Protein AF-A0A966U1E8-F1 (afdb_monomer_lite)

Radius of gyration: 42.36 Å; chains: 1; bounding box: 75×48×123 Å

Secondary structure (DSSP, 8-state):
-EE---SSSPPEEE----S---S-----SEE-TTSS-EEEEEEEEE-SSSEEEEESSTT-EEEEEETTEEEEEETTEEEEEEETTS-EEESSSTTT-SEEE---TT--EEEEEE---TT---EEEEEESSS--------STTPPEEE-GGGS-SEEE---TT--EEEEEE--STT---EEEEEESSS---------STTPPEESS---SSTTT-SPPPTT-EE---B-SSTT-SB-STT-EE-SSBS-EE-STT-EE-S-BS-EE-STT-EE-SEES-B-TT-TT-EEEEE--SSSTTSEEEEEEEEEEEESSSSEEE-BSSSSS--SSSSEEPPTTEEEEEEEEEEEEETTSS-EEEEEEEEEEE--SSGGG-EEEES-EEEEPPSEEESSSGGG-EEEEEEETTTTEEEEEEE--TT--EEEEEEEEEEEEE---

pLDDT: mean 90.6, std 13.06, range [44.44, 98.88]

Sequence (437 aa):
IQLANSGSGTPNTVILGSPPVLEGTYAGLLNNTDGNGVVQMRAPAGTLTVPGLAIGQSNSGLWAPSATALAMSANGGEVLRITQGGVVTLGGASGSHGLEVNTPTSSVNRLLATSAVASGTPALATSGSDTNIGMQLQTKGAGNLVFAPGGSTQMQVPYVGSAVNYLQVQGAATSGVVGWLALGADANIAAVIGQPKGTGALLAQIPDASAVGGNARGANAVDLQTSRTVATQVASGNQSAVHGGNANTASGIGATVAGGNTNTANGNYSWVPGGQNATARAAYGKGVFAAGRFAADGDAQQGFSVLRRQTTDATISRVTADGLVQSNNNTLNLPAFGAFFGRLRVVSKLTGGTDAAVWDVAVAAVRGATGASLVIFLGAGASLPPTASNGTSAPNWRLTIATDTLNGGIAISITGAALSTINTVATFDSTETVTAS

Structure (mmCIF, N/CA/C/O backbone):
data_AF-A0A966U1E8-F1
#
_entry.id   AF-A0A966U1E8-F1
#
loop_
_atom_site.group_PDB
_atom_site.id
_atom_site.type_symbol
_atom_site.label_atom_id
_atom_site.label_alt_id
_atom_site.label_comp_id
_atom_site.label_asym_id
_atom_site.label_entity_id
_atom_site.label_seq_id
_atom_site.pdbx_PDB_ins_code
_atom_site.Cartn_x
_atom_site.Cartn_y
_atom_site.Cartn_z
_atom_site.occupancy
_atom_site.B_iso_or_equiv
_atom_site.auth_seq_id
_atom_site.auth_comp_id
_atom_site.auth_asym_id
_atom_site.auth_atom_id
_atom_site.pdbx_PDB_model_num
ATOM 1 N N . ILE A 1 1 ? -30.274 -8.808 82.048 1.00 58.12 1 ILE A N 1
ATOM 2 C CA . ILE A 1 1 ? -30.119 -10.284 81.995 1.00 58.12 1 ILE A CA 1
ATOM 3 C C . ILE A 1 1 ? -28.669 -10.597 81.644 1.00 58.12 1 ILE A C 1
ATOM 5 O O . ILE A 1 1 ? -28.181 -10.043 80.668 1.00 58.12 1 ILE A O 1
ATOM 9 N N . GLN A 1 2 ? -27.969 -11.412 82.437 1.00 55.09 2 GLN A N 1
ATOM 10 C CA . GLN A 1 2 ? -26.641 -11.926 82.076 1.00 55.09 2 GLN A CA 1
ATOM 11 C C . GLN A 1 2 ? -26.820 -13.230 81.291 1.00 55.09 2 GLN A C 1
ATOM 13 O O . GLN A 1 2 ? -27.491 -14.139 81.775 1.00 55.09 2 GLN A O 1
ATOM 18 N N . LEU A 1 3 ? -26.272 -13.311 80.078 1.00 57.19 3 LEU A N 1
ATOM 19 C CA . LEU A 1 3 ? -26.301 -14.528 79.260 1.00 57.19 3 LEU A CA 1
ATOM 20 C C . LEU A 1 3 ? -24.959 -15.248 79.444 1.00 57.19 3 LEU A C 1
ATOM 22 O O . LEU A 1 3 ? -23.939 -14.797 78.925 1.00 57.19 3 LEU A O 1
ATOM 26 N N . ALA A 1 4 ? -24.929 -16.325 80.228 1.00 53.25 4 ALA A N 1
ATOM 27 C CA . ALA A 1 4 ? -23.696 -17.053 80.520 1.00 53.25 4 ALA A CA 1
ATOM 28 C C . ALA A 1 4 ? -23.439 -18.188 79.512 1.00 53.25 4 ALA A C 1
ATOM 30 O O . ALA A 1 4 ? -24.270 -19.085 79.394 1.00 53.25 4 ALA A O 1
ATOM 31 N N . ASN A 1 5 ? -22.272 -18.170 78.848 1.00 52.41 5 ASN A N 1
ATOM 32 C CA . ASN A 1 5 ? -21.340 -19.308 78.745 1.00 52.41 5 ASN A CA 1
ATOM 33 C C . ASN A 1 5 ? -20.012 -18.886 78.072 1.00 52.41 5 ASN A C 1
ATOM 35 O O . ASN A 1 5 ? -19.942 -18.787 76.850 1.00 52.41 5 ASN A O 1
ATOM 39 N N . SER A 1 6 ? -18.950 -18.713 78.861 1.00 44.44 6 SER A N 1
ATOM 40 C CA . SER A 1 6 ? -17.588 -19.110 78.470 1.00 44.44 6 SER A CA 1
ATOM 41 C C . SER A 1 6 ? -16.725 -19.221 79.729 1.00 44.44 6 SER A C 1
ATOM 43 O O . SER A 1 6 ? -16.712 -18.303 80.544 1.00 44.44 6 SER A O 1
ATOM 45 N N . GLY A 1 7 ? -16.021 -20.343 79.895 1.00 55.06 7 GLY A N 1
ATOM 46 C CA . GLY A 1 7 ? -15.302 -20.765 81.110 1.00 55.06 7 GLY A CA 1
ATOM 47 C C . GLY A 1 7 ? -14.145 -19.889 81.622 1.00 55.06 7 GLY A C 1
ATOM 48 O O . GLY A 1 7 ? -13.425 -20.337 82.507 1.00 55.06 7 GLY A O 1
ATOM 49 N N . SER A 1 8 ? -13.969 -18.667 81.116 1.00 56.09 8 SER A N 1
ATOM 50 C CA . SER A 1 8 ? -13.210 -17.573 81.742 1.00 56.09 8 SER A CA 1
ATOM 51 C C . SER A 1 8 ? -13.466 -16.258 80.978 1.00 56.09 8 SER A C 1
ATOM 53 O O . SER A 1 8 ? -13.122 -16.138 79.807 1.00 56.09 8 SER A O 1
ATOM 55 N N . GLY A 1 9 ? -14.109 -15.274 81.623 1.00 57.44 9 GLY A N 1
ATOM 56 C CA . GLY A 1 9 ? -14.410 -13.946 81.054 1.00 57.44 9 GLY A CA 1
ATOM 57 C C . GLY A 1 9 ? -15.686 -13.304 81.627 1.00 57.44 9 GLY A C 1
ATOM 58 O O . GLY A 1 9 ? -16.573 -14.007 82.111 1.00 57.44 9 GLY A O 1
ATOM 59 N N . THR A 1 10 ? -15.777 -11.969 81.613 1.00 54.66 10 THR A N 1
ATOM 60 C CA . THR A 1 10 ? -16.929 -11.197 82.127 1.00 54.66 10 THR A CA 1
ATOM 61 C C . THR A 1 10 ? -18.199 -11.466 81.290 1.00 54.66 10 THR A C 1
ATOM 63 O O . THR A 1 10 ? -18.113 -11.408 80.064 1.00 54.66 10 THR A O 1
ATOM 66 N N . PRO A 1 11 ? -19.383 -11.741 81.885 1.00 56.56 11 PRO A N 1
ATOM 67 C CA . PRO A 1 11 ? -20.573 -12.155 81.128 1.00 56.56 11 PRO A CA 1
ATOM 68 C C . PRO A 1 11 ? -21.177 -11.054 80.243 1.00 56.56 11 PRO A C 1
ATOM 70 O O . PRO A 1 11 ? -21.268 -9.896 80.652 1.00 56.56 11 PRO A O 1
ATOM 73 N N . ASN A 1 12 ? -21.720 -11.441 79.083 1.00 54.88 12 ASN A N 1
ATOM 74 C CA . ASN A 1 12 ? -22.525 -10.555 78.235 1.00 54.88 12 ASN A CA 1
ATOM 75 C C . ASN A 1 12 ? -23.810 -10.113 78.960 1.00 54.88 12 ASN A C 1
ATOM 77 O O . ASN A 1 12 ? -24.502 -10.928 79.582 1.00 54.88 12 ASN A O 1
ATOM 81 N N . THR A 1 13 ? -24.161 -8.828 78.846 1.00 55.34 13 THR A N 1
ATOM 82 C CA . THR A 1 13 ? -25.353 -8.238 79.477 1.00 55.34 13 THR A CA 1
ATOM 83 C C . THR A 1 13 ? -26.374 -7.772 78.440 1.00 55.34 13 THR A C 1
ATOM 85 O O . THR A 1 13 ? -26.032 -7.090 77.479 1.00 55.34 13 THR A O 1
ATOM 88 N N . VAL A 1 14 ? -27.641 -8.141 78.654 1.00 56.88 14 VAL A N 1
ATOM 89 C CA . VAL A 1 14 ? -28.809 -7.630 77.919 1.00 56.88 14 VAL A CA 1
ATOM 90 C C . VAL A 1 14 ? -29.597 -6.693 78.825 1.00 56.88 14 VAL A C 1
ATOM 92 O O . VAL A 1 14 ? -30.044 -7.106 79.905 1.00 56.88 14 VAL A O 1
ATOM 95 N N . ILE A 1 15 ? -29.788 -5.449 78.391 1.00 58.88 15 ILE A N 1
ATOM 96 C CA . ILE A 1 15 ? -30.580 -4.442 79.108 1.00 58.88 15 ILE A CA 1
ATOM 97 C C . ILE A 1 15 ? -32.004 -4.468 78.547 1.00 58.88 15 ILE A C 1
ATOM 99 O O . ILE A 1 15 ? -32.229 -4.116 77.394 1.00 58.88 15 ILE A O 1
ATOM 103 N N . LEU A 1 16 ? -32.970 -4.902 79.358 1.00 56.91 16 LEU A N 1
ATOM 104 C CA . LEU A 1 16 ? -34.390 -4.869 79.010 1.00 56.91 16 LEU A CA 1
ATOM 105 C C . LEU A 1 16 ? -35.060 -3.743 79.808 1.00 56.91 16 LEU A C 1
ATOM 107 O O . LEU A 1 16 ? -35.200 -3.863 81.022 1.00 56.91 16 LEU A O 1
ATOM 111 N N . GLY A 1 17 ? -35.468 -2.670 79.119 1.00 54.84 17 GLY A N 1
ATOM 112 C CA . GLY A 1 17 ? -36.444 -1.697 79.631 1.00 54.84 17 GLY A CA 1
ATOM 113 C C . GLY A 1 17 ? -35.922 -0.398 80.266 1.00 54.84 17 GLY A C 1
ATOM 114 O O . GLY A 1 17 ? -36.306 -0.092 81.389 1.00 54.84 17 GLY A O 1
ATOM 115 N N . SER A 1 18 ? -35.147 0.426 79.554 1.00 44.75 18 SER A N 1
ATOM 116 C CA . SER A 1 18 ? -34.992 1.857 79.897 1.00 44.75 18 SER A CA 1
ATOM 117 C C . SER A 1 18 ? -35.813 2.746 78.944 1.00 44.75 18 SER A C 1
ATOM 119 O O . SER A 1 18 ? -36.058 2.333 77.806 1.00 44.75 18 SER A O 1
ATOM 121 N N . PRO A 1 19 ? -36.287 3.936 79.385 1.00 46.69 19 PRO A N 1
ATOM 122 C CA . PRO A 1 19 ? -37.070 4.843 78.540 1.00 46.69 19 PRO A CA 1
ATOM 123 C C . PRO A 1 19 ? -36.290 5.218 77.268 1.00 46.69 19 PRO A C 1
ATOM 125 O O . PRO A 1 19 ? -35.057 5.170 77.295 1.00 46.69 19 PRO A O 1
ATOM 128 N N . PRO A 1 20 ? -36.984 5.554 76.159 1.00 48.81 20 PRO A N 1
ATOM 129 C CA . PRO A 1 20 ? -36.375 5.780 74.848 1.00 48.81 20 PRO A CA 1
ATOM 130 C C . PRO A 1 20 ? -35.127 6.657 74.968 1.00 48.81 20 PRO A C 1
ATOM 132 O O . PRO A 1 20 ? -35.181 7.770 75.488 1.00 48.81 20 PRO A O 1
ATOM 135 N N . VAL A 1 21 ? -33.994 6.096 74.543 1.00 52.62 21 VAL A N 1
ATOM 136 C CA . VAL A 1 21 ? -32.655 6.679 74.676 1.00 52.62 21 VAL A CA 1
ATOM 137 C C . VAL A 1 21 ? -32.570 7.877 73.739 1.00 52.62 21 VAL A C 1
ATOM 139 O O . VAL A 1 21 ? -32.252 7.720 72.561 1.00 52.62 21 VAL A O 1
ATOM 142 N N . LEU A 1 22 ? -32.943 9.048 74.258 1.00 48.84 22 LEU A N 1
ATOM 143 C CA . LEU A 1 22 ? -33.105 10.243 73.444 1.00 48.84 22 LEU A CA 1
ATOM 144 C C . LEU A 1 22 ? -31.760 10.875 73.088 1.00 48.84 22 LEU A C 1
ATOM 146 O O . LEU A 1 22 ? -31.530 11.072 71.909 1.00 48.84 22 LEU A O 1
ATOM 150 N N . GLU A 1 23 ? -30.817 11.116 74.003 1.00 45.47 23 GLU A N 1
ATOM 151 C CA . GLU A 1 23 ? -29.552 11.780 73.629 1.00 45.47 23 GLU A CA 1
ATOM 152 C C . GLU A 1 23 ? -28.402 11.379 74.571 1.00 45.47 23 GLU A C 1
ATOM 154 O O . GLU A 1 23 ? -28.331 11.827 75.711 1.00 45.47 23 GLU A O 1
ATOM 159 N N . GLY A 1 24 ? -27.493 10.499 74.128 1.00 50.72 24 GLY A N 1
ATOM 160 C CA . GLY A 1 24 ? -26.289 10.144 74.895 1.00 50.72 24 GLY A CA 1
ATOM 161 C C . GLY A 1 24 ? -25.473 8.972 74.332 1.00 50.72 24 GLY A C 1
ATOM 162 O O . GLY A 1 24 ? -26.008 8.045 73.723 1.00 50.72 24 GLY A O 1
ATOM 163 N N . THR A 1 25 ? -24.152 9.005 74.528 1.00 47.34 25 THR A N 1
ATOM 164 C CA . THR A 1 25 ? -23.193 7.980 74.073 1.00 47.34 25 THR A CA 1
ATOM 165 C C . THR A 1 25 ? -23.040 6.874 75.121 1.00 47.34 25 THR A C 1
ATOM 167 O O . THR A 1 25 ? -22.046 6.869 75.832 1.00 47.34 25 THR A O 1
ATOM 170 N N . TYR A 1 26 ? -23.996 5.941 75.250 1.00 51.78 26 TYR A N 1
ATOM 171 C CA . TYR A 1 26 ? -23.867 4.814 76.198 1.00 51.78 26 TYR A CA 1
ATOM 172 C C . TYR A 1 26 ? -24.486 3.492 75.716 1.00 51.78 26 TYR A C 1
ATOM 174 O O . TYR A 1 26 ? -25.301 3.465 74.796 1.00 51.78 26 TYR A O 1
ATOM 182 N N . ALA A 1 27 ? -23.992 2.403 76.322 1.00 48.03 27 ALA A N 1
ATOM 183 C CA . ALA A 1 27 ? -24.150 0.983 75.994 1.00 48.03 27 ALA A CA 1
ATOM 184 C C . ALA A 1 27 ? -25.510 0.604 75.386 1.00 48.03 27 ALA A C 1
ATOM 186 O O . ALA A 1 27 ? -26.565 0.857 75.960 1.00 48.03 27 ALA A O 1
ATOM 187 N N . GLY A 1 28 ? -25.460 -0.015 74.208 1.00 53.88 28 GLY A N 1
ATOM 188 C CA . GLY A 1 28 ? -26.632 -0.557 73.531 1.00 53.88 28 GLY A CA 1
ATOM 189 C C . GLY A 1 28 ? -27.285 -1.725 74.269 1.00 53.88 28 GLY A C 1
ATOM 190 O O . GLY A 1 28 ? -26.846 -2.133 75.341 1.00 53.88 28 GLY A O 1
ATOM 191 N N . LEU A 1 29 ? -28.328 -2.294 73.661 1.00 57.88 29 LEU A N 1
ATOM 192 C CA . LEU A 1 29 ? -29.087 -3.432 74.202 1.00 57.88 29 LEU A CA 1
ATOM 193 C C . LEU A 1 29 ? -28.201 -4.664 74.471 1.00 57.88 29 LEU A C 1
ATOM 195 O O . LEU A 1 29 ? -28.553 -5.488 75.312 1.00 57.88 29 LEU A O 1
ATOM 199 N N . LEU A 1 30 ? -27.054 -4.752 73.788 1.00 55.19 30 LEU A N 1
ATOM 200 C CA . LEU A 1 30 ? -25.942 -5.671 74.028 1.00 55.19 30 LEU A CA 1
ATOM 201 C C . LEU A 1 30 ? -24.621 -4.888 73.992 1.00 55.19 30 LEU A C 1
ATOM 203 O O . LEU A 1 30 ? -24.403 -4.081 73.083 1.00 55.19 30 LEU A O 1
ATOM 207 N N . ASN A 1 31 ? -23.753 -5.142 74.973 1.00 53.56 31 ASN A N 1
ATOM 208 C CA . ASN A 1 31 ? -22.429 -4.536 75.107 1.00 53.56 31 ASN A CA 1
ATOM 209 C C . ASN A 1 31 ? -21.393 -5.622 75.445 1.00 53.56 31 ASN A C 1
ATOM 211 O O . ASN A 1 31 ? -21.557 -6.324 76.446 1.00 53.56 31 ASN A O 1
ATOM 215 N N . ASN A 1 32 ? -20.350 -5.759 74.621 1.00 51.56 32 ASN A N 1
ATOM 216 C CA . ASN A 1 32 ? -19.210 -6.646 74.878 1.00 51.56 32 ASN A CA 1
ATOM 217 C C . ASN A 1 32 ? -18.031 -5.856 75.485 1.00 51.56 32 ASN A C 1
ATOM 219 O O . ASN A 1 32 ? -17.785 -4.712 75.105 1.00 51.56 32 ASN A O 1
ATOM 223 N N . THR A 1 33 ? -17.290 -6.483 76.400 1.00 49.56 33 THR A N 1
ATOM 224 C CA . THR A 1 33 ? -16.207 -5.889 77.208 1.00 49.56 33 THR A CA 1
ATOM 225 C C . THR A 1 33 ? -15.044 -5.338 76.364 1.00 49.56 33 THR A C 1
ATOM 227 O O . THR A 1 33 ? -14.389 -4.390 76.787 1.00 49.56 33 THR A O 1
ATOM 230 N N . ASP A 1 34 ? -14.848 -5.840 75.139 1.00 52.19 34 ASP A N 1
ATOM 231 C CA . ASP A 1 34 ? -13.743 -5.441 74.249 1.00 52.19 34 ASP A CA 1
ATOM 232 C C . ASP A 1 34 ? -14.077 -4.260 73.309 1.00 52.19 34 ASP A C 1
ATOM 234 O O . ASP A 1 34 ? -13.351 -3.990 72.355 1.00 52.19 34 ASP A O 1
ATOM 238 N N . GLY A 1 35 ? -15.202 -3.563 73.520 1.00 52.34 35 GLY A N 1
ATOM 239 C CA . GLY A 1 35 ? -15.543 -2.310 72.824 1.00 52.34 35 GLY A CA 1
ATOM 240 C C . GLY A 1 35 ? -15.959 -2.426 71.348 1.00 52.34 35 GLY A C 1
ATOM 241 O O . GLY A 1 35 ? -16.490 -1.467 70.799 1.00 52.34 35 GLY A O 1
ATOM 242 N N . ASN A 1 36 ? -15.803 -3.593 70.716 1.00 51.75 36 ASN A N 1
ATOM 243 C CA . ASN A 1 36 ? -16.084 -3.807 69.285 1.00 51.75 36 ASN A CA 1
ATOM 244 C C . ASN A 1 36 ? -17.511 -4.305 68.966 1.00 51.75 36 ASN A C 1
ATOM 246 O O . ASN A 1 36 ? -17.804 -4.648 67.821 1.00 51.75 36 ASN A O 1
ATOM 250 N N . GLY A 1 37 ? -18.402 -4.401 69.958 1.00 54.06 37 GLY A N 1
ATOM 251 C CA . GLY A 1 37 ? -19.670 -5.133 69.832 1.00 54.06 37 GLY A CA 1
ATOM 252 C C . GLY A 1 37 ? -20.848 -4.456 70.519 1.00 54.06 37 GLY A C 1
ATOM 253 O O . GLY A 1 37 ? -21.479 -5.063 71.381 1.00 54.06 37 GLY A O 1
ATOM 254 N N . VAL A 1 38 ? -21.132 -3.202 70.168 1.00 57.28 38 VAL A N 1
ATOM 255 C CA . VAL A 1 38 ? -22.323 -2.493 70.651 1.00 57.28 38 VAL A CA 1
ATOM 256 C C . VAL A 1 38 ? -23.423 -2.537 69.587 1.00 57.28 38 VAL A C 1
ATOM 258 O O . VAL A 1 38 ? -23.170 -2.160 68.446 1.00 57.28 38 VAL A O 1
ATOM 261 N N . VAL A 1 39 ? -24.639 -2.962 69.957 1.00 66.19 39 VAL A N 1
ATOM 262 C CA . VAL A 1 39 ? -25.865 -2.795 69.143 1.00 66.19 39 VAL A CA 1
ATOM 263 C C . VAL A 1 39 ? -26.799 -1.823 69.861 1.00 66.19 39 VAL A C 1
ATOM 265 O O . VAL A 1 39 ? -27.410 -2.166 70.875 1.00 66.19 39 VAL A O 1
ATOM 268 N N . GLN A 1 40 ? -26.894 -0.593 69.360 1.00 66.94 40 GLN A N 1
ATOM 269 C CA . GLN A 1 40 ? -27.714 0.480 69.933 1.00 66.94 40 GLN A CA 1
ATOM 270 C C . GLN A 1 40 ? -28.937 0.739 69.066 1.00 66.94 40 GLN A C 1
ATOM 272 O O . GLN A 1 40 ? -28.785 1.046 67.891 1.00 66.94 40 GLN A O 1
ATOM 277 N N . MET A 1 41 ? -30.128 0.702 69.663 1.00 69.12 41 MET A N 1
ATOM 278 C CA . MET A 1 41 ? -31.344 1.251 69.063 1.00 69.12 41 MET A CA 1
ATOM 279 C C . MET A 1 41 ? -31.606 2.621 69.693 1.00 69.12 41 MET A C 1
ATOM 281 O O . MET A 1 41 ? -31.783 2.722 70.907 1.00 69.12 41 MET A O 1
ATOM 285 N N . ARG A 1 42 ? -31.580 3.671 68.878 1.00 64.69 42 ARG A N 1
ATOM 286 C CA . ARG A 1 42 ? -31.774 5.074 69.253 1.00 64.69 42 ARG A CA 1
ATOM 287 C C . ARG A 1 42 ? -33.081 5.573 68.632 1.00 64.69 42 ARG A C 1
ATOM 289 O O . ARG A 1 42 ? -33.436 5.175 67.524 1.00 64.69 42 ARG A O 1
ATOM 296 N N . ALA A 1 43 ? -33.793 6.430 69.355 1.00 60.00 43 ALA A N 1
ATOM 297 C CA . ALA A 1 43 ? -34.946 7.172 68.849 1.00 60.00 43 ALA A CA 1
ATOM 298 C C . ALA A 1 43 ? -34.616 8.667 68.980 1.00 60.00 43 ALA A C 1
ATOM 300 O O . ALA A 1 43 ? -34.173 9.046 70.064 1.00 60.00 43 ALA A O 1
ATOM 301 N N . PRO A 1 44 ? -34.802 9.520 67.946 1.00 68.38 44 PRO A N 1
ATOM 302 C CA . PRO A 1 44 ? -35.534 9.320 66.679 1.00 68.38 44 PRO A CA 1
ATOM 303 C C . PRO A 1 44 ? -34.757 8.502 65.626 1.00 68.38 44 PRO A C 1
ATOM 305 O O . PRO A 1 44 ? -33.729 7.925 65.952 1.00 68.38 44 PRO A O 1
ATOM 308 N N . ALA A 1 45 ? -35.226 8.457 64.367 1.00 67.25 45 ALA A N 1
ATOM 309 C CA . ALA A 1 45 ? -34.742 7.597 63.266 1.00 67.25 45 ALA A CA 1
ATOM 310 C C . ALA A 1 45 ? -33.248 7.727 62.851 1.00 67.25 45 ALA A C 1
ATOM 312 O O . ALA A 1 45 ? -32.827 7.152 61.844 1.00 67.25 45 ALA A O 1
ATOM 313 N N . GLY A 1 46 ? -32.438 8.431 63.643 1.00 80.31 46 GLY A N 1
ATOM 314 C CA . GLY A 1 46 ? -30.999 8.586 63.488 1.00 80.31 46 GLY A CA 1
ATOM 315 C C . GLY A 1 46 ? -30.589 9.705 62.544 1.00 80.31 46 GLY A C 1
ATOM 316 O O . GLY A 1 46 ? -31.386 10.235 61.774 1.00 80.31 46 GLY A O 1
ATOM 317 N N . THR A 1 47 ? -29.306 10.034 62.591 1.00 85.25 47 THR A N 1
ATOM 318 C CA . THR A 1 47 ? -28.621 10.930 61.656 1.00 85.25 47 THR A CA 1
ATOM 319 C C . THR A 1 47 ? -27.398 10.221 61.074 1.00 85.25 47 THR A C 1
ATOM 321 O O . THR A 1 47 ? -27.003 9.152 61.537 1.00 85.25 47 THR A O 1
ATOM 324 N N . LEU A 1 48 ? -26.761 10.827 60.073 1.00 86.69 48 LEU A N 1
ATOM 325 C CA . LEU A 1 48 ? -25.558 10.290 59.435 1.00 86.69 48 LEU A CA 1
ATOM 326 C C . LEU A 1 48 ? -24.441 9.926 60.436 1.00 86.69 48 LEU A C 1
ATOM 328 O O . LEU A 1 48 ? -23.827 8.862 60.337 1.00 86.69 48 LEU A O 1
ATOM 332 N N . THR A 1 49 ? -24.185 10.808 61.404 1.00 85.81 49 THR A N 1
ATOM 333 C CA . THR A 1 49 ? -23.130 10.643 62.415 1.00 85.81 49 THR A CA 1
ATOM 334 C C . THR A 1 49 ? -23.597 9.874 63.646 1.00 85.81 49 THR A C 1
ATOM 336 O O . THR A 1 49 ? -22.762 9.420 64.426 1.00 85.81 49 THR A O 1
ATOM 339 N N . VAL A 1 50 ? -24.912 9.713 63.816 1.00 84.19 50 VAL A N 1
ATOM 340 C CA . VAL A 1 50 ? -25.535 9.020 64.946 1.00 84.19 50 VAL A CA 1
ATOM 341 C C . VAL A 1 50 ? -26.711 8.173 64.438 1.00 84.19 50 VAL A C 1
ATOM 343 O O . VAL A 1 50 ? -27.870 8.580 64.570 1.00 84.19 50 VAL A O 1
ATOM 346 N N . PRO A 1 51 ? -26.449 7.014 63.811 1.00 86.19 51 PRO A N 1
ATOM 347 C CA . PRO A 1 51 ? -27.499 6.196 63.229 1.00 86.19 51 PRO A CA 1
ATOM 348 C C . PRO A 1 51 ? -28.490 5.674 64.274 1.00 86.19 51 PRO A C 1
ATOM 350 O O . PRO A 1 51 ? -28.142 5.424 65.430 1.00 86.19 51 PRO A O 1
ATOM 353 N N . GLY A 1 52 ? -29.742 5.504 63.846 1.00 83.00 52 GLY A N 1
ATOM 354 C CA . GLY A 1 52 ? -30.844 5.032 64.688 1.00 83.00 52 GLY A CA 1
ATOM 355 C C . GLY A 1 52 ? -30.635 3.586 65.131 1.00 83.00 52 GLY A C 1
ATOM 356 O O . GLY A 1 52 ? -31.015 3.207 66.232 1.00 83.00 52 GLY A O 1
ATOM 357 N N . LEU A 1 53 ? -29.957 2.789 64.309 1.00 86.88 53 LEU A N 1
ATOM 358 C CA . LEU A 1 53 ? -29.380 1.516 64.714 1.00 86.88 53 LEU A CA 1
ATOM 359 C C . LEU A 1 53 ? -27.870 1.587 64.516 1.00 86.88 53 LEU A C 1
ATOM 361 O O . LEU A 1 53 ? -27.423 1.465 63.381 1.00 86.88 53 LEU A O 1
ATOM 365 N N . ALA A 1 54 ? -27.098 1.765 65.587 1.00 83.19 54 ALA A N 1
ATOM 366 C CA . ALA A 1 54 ? -25.636 1.765 65.528 1.00 83.19 54 ALA A CA 1
ATOM 367 C C . ALA A 1 54 ? -25.076 0.374 65.863 1.00 83.19 54 ALA A C 1
ATOM 369 O O . ALA A 1 54 ? -25.547 -0.272 66.804 1.00 83.19 54 ALA A O 1
ATOM 370 N N . ILE A 1 55 ? -24.084 -0.085 65.095 1.00 80.75 55 ILE A N 1
ATOM 371 C CA . ILE A 1 55 ? -23.470 -1.413 65.225 1.00 80.75 55 ILE A CA 1
ATOM 372 C C . ILE A 1 55 ? -21.944 -1.274 65.213 1.00 80.75 55 ILE A C 1
ATOM 374 O O . ILE A 1 55 ? -21.369 -0.645 64.324 1.00 80.75 55 ILE A O 1
ATOM 378 N N . GLY A 1 56 ? -21.284 -1.879 66.202 1.00 78.69 56 GLY A N 1
ATOM 379 C CA . GLY A 1 56 ? -19.826 -1.860 66.365 1.00 78.69 56 GLY A CA 1
ATOM 380 C C . GLY A 1 56 ? -19.321 -0.560 66.992 1.00 78.69 56 GLY A C 1
ATOM 381 O O . GLY A 1 56 ? -18.724 -0.600 68.061 1.00 78.69 56 GLY A O 1
ATOM 382 N N . GLN A 1 57 ? -19.631 0.588 66.383 1.00 75.88 57 GLN A N 1
ATOM 383 C CA . GLN A 1 57 ? -19.293 1.929 66.879 1.00 75.88 57 GLN A CA 1
ATOM 384 C C . GLN A 1 57 ? -20.457 2.914 66.696 1.00 75.88 57 GLN A C 1
ATOM 386 O O . GLN A 1 57 ? -21.379 2.677 65.917 1.00 75.88 57 GLN A O 1
ATOM 391 N N . SER A 1 58 ? -20.423 4.040 67.411 1.00 78.69 58 SER A N 1
ATOM 392 C CA . SER A 1 58 ? -21.566 4.960 67.547 1.00 78.69 58 SER A CA 1
ATOM 393 C C . SER A 1 58 ? -22.000 5.670 66.262 1.00 78.69 58 SER A C 1
ATOM 395 O O . SER A 1 58 ? -23.106 6.199 66.225 1.00 78.69 58 SER A O 1
ATOM 397 N N . ASN A 1 59 ? -21.155 5.688 65.233 1.00 84.44 59 ASN A N 1
ATOM 398 C CA . ASN A 1 59 ? -21.343 6.423 63.981 1.00 84.44 59 ASN A CA 1
ATOM 399 C C . ASN A 1 59 ? -21.457 5.504 62.749 1.00 84.44 59 ASN A C 1
ATOM 401 O O . ASN A 1 59 ? -21.301 5.962 61.618 1.00 84.44 59 ASN A O 1
ATOM 405 N N . SER A 1 60 ? -21.664 4.202 62.954 1.00 88.56 60 SER A N 1
ATOM 406 C CA . SER A 1 60 ? -21.809 3.217 61.877 1.00 88.56 60 SER A CA 1
ATOM 407 C C . SER A 1 60 ? -23.106 2.446 62.060 1.00 88.56 60 SER A C 1
ATOM 409 O O . SER A 1 60 ? -23.336 1.892 63.134 1.00 88.56 60 SER A O 1
ATOM 411 N N . GLY A 1 61 ? -23.971 2.421 61.046 1.00 89.62 61 GLY A N 1
ATOM 412 C CA . GLY A 1 61 ? -25.271 1.771 61.167 1.00 89.62 61 GLY A CA 1
ATOM 413 C C . GLY A 1 61 ? -26.368 2.295 60.242 1.00 89.62 61 GLY A C 1
ATOM 414 O O . GLY A 1 61 ? -26.089 2.947 59.241 1.00 89.62 61 GLY A O 1
ATOM 415 N N . LEU A 1 62 ? -27.626 1.978 60.560 1.00 91.50 62 LEU A N 1
ATOM 416 C CA . LEU A 1 62 ? -28.803 2.341 59.762 1.00 91.50 62 LEU A CA 1
ATOM 417 C C . LEU A 1 62 ? -29.498 3.589 60.307 1.00 91.50 62 LEU A C 1
ATOM 419 O O . LEU A 1 62 ? -29.678 3.738 61.518 1.00 91.50 62 LEU A O 1
ATOM 423 N N . TRP A 1 63 ? -29.944 4.459 59.407 1.00 91.06 63 TRP A N 1
ATOM 424 C CA . TRP A 1 63 ? -30.700 5.664 59.746 1.00 91.06 63 TRP A CA 1
ATOM 425 C C . TRP A 1 63 ? -31.657 6.069 58.620 1.00 91.06 63 TRP A C 1
ATOM 427 O O . TRP A 1 63 ? -31.500 5.632 57.479 1.00 91.06 63 TRP A O 1
ATOM 437 N N . ALA A 1 64 ? -32.657 6.894 58.932 1.00 90.81 64 ALA A N 1
ATOM 438 C CA . ALA A 1 64 ? -33.643 7.371 57.964 1.00 90.81 64 ALA A CA 1
ATOM 439 C C . ALA A 1 64 ? -33.437 8.869 57.665 1.00 90.81 64 ALA A C 1
ATOM 441 O O . ALA A 1 64 ? -33.900 9.712 58.436 1.00 90.81 64 ALA A O 1
ATOM 442 N N . PRO A 1 65 ? -32.765 9.236 56.555 1.00 88.75 65 PRO A N 1
ATOM 443 C CA . PRO A 1 65 ? -32.574 10.639 56.174 1.00 88.75 65 PRO A CA 1
ATOM 444 C C . PRO A 1 65 ? -33.871 11.407 55.925 1.00 88.75 65 PRO A C 1
ATOM 446 O O . PRO A 1 65 ? -33.890 12.633 56.000 1.00 88.75 65 PRO A O 1
ATOM 449 N N . SER A 1 66 ? -34.947 10.696 55.601 1.00 88.38 66 SER A N 1
ATOM 450 C CA . SER A 1 66 ? -36.295 11.230 55.455 1.00 88.38 66 SER A CA 1
ATOM 451 C C . SER A 1 66 ? -37.309 10.119 55.727 1.00 88.38 66 SER A C 1
ATOM 453 O O . SER A 1 66 ? -36.948 8.949 55.844 1.00 88.38 66 SER A O 1
ATOM 455 N N . ALA A 1 67 ? -38.599 10.458 55.753 1.00 86.75 67 ALA A N 1
ATOM 456 C CA . ALA A 1 67 ? -39.673 9.470 55.887 1.00 86.75 67 ALA A CA 1
ATOM 457 C C . ALA A 1 67 ? -39.734 8.448 54.728 1.00 86.75 67 ALA A C 1
ATOM 459 O O . ALA A 1 67 ? -40.411 7.431 54.843 1.00 86.75 67 ALA A O 1
ATOM 460 N N . THR A 1 68 ? -39.051 8.710 53.611 1.00 89.81 68 THR A N 1
ATOM 461 C CA . THR A 1 68 ? -39.120 7.914 52.375 1.00 89.81 68 THR A CA 1
ATOM 462 C C . THR A 1 68 ? -37.770 7.325 51.960 1.00 89.81 68 THR A C 1
ATOM 464 O O . THR A 1 68 ? -37.621 6.859 50.827 1.00 89.81 68 THR A O 1
ATOM 467 N N . ALA A 1 69 ? -36.775 7.340 52.852 1.00 90.56 69 ALA A N 1
ATOM 468 C CA . ALA A 1 69 ? -35.436 6.843 52.563 1.00 90.56 69 ALA A CA 1
ATOM 469 C C . ALA A 1 69 ? -34.806 6.124 53.761 1.00 90.56 69 ALA A C 1
ATOM 471 O O . ALA A 1 69 ? -34.960 6.537 54.908 1.00 90.56 69 ALA A O 1
ATOM 472 N N . LEU A 1 70 ? -34.036 5.081 53.463 1.00 92.25 70 LEU A N 1
ATOM 473 C CA . LEU A 1 70 ? -33.198 4.347 54.406 1.00 92.25 70 LEU A CA 1
ATOM 474 C C . LEU A 1 70 ? -31.743 4.453 53.947 1.00 92.25 70 LEU A C 1
ATOM 476 O O . LEU A 1 70 ? -31.457 4.288 52.761 1.00 92.25 70 LEU A O 1
ATOM 480 N N . ALA A 1 71 ? -30.823 4.718 54.867 1.00 92.94 71 ALA A N 1
ATOM 481 C CA . ALA A 1 71 ? -29.406 4.852 54.565 1.00 92.94 71 ALA A CA 1
ATOM 482 C C . ALA A 1 71 ? -28.526 4.099 55.563 1.00 92.94 71 ALA A C 1
ATOM 484 O O . ALA A 1 71 ? -28.920 3.829 56.699 1.00 92.94 71 ALA A O 1
ATOM 485 N N . MET A 1 72 ? -27.313 3.778 55.117 1.00 93.00 72 MET A N 1
ATOM 486 C CA . MET A 1 72 ? -26.257 3.178 55.925 1.00 93.00 72 MET A CA 1
ATOM 487 C C . MET A 1 72 ? -25.086 4.141 56.049 1.00 93.00 72 MET A C 1
ATOM 489 O O . MET A 1 72 ? -24.604 4.673 55.044 1.00 93.00 72 MET A O 1
ATOM 493 N N . SER A 1 73 ? -24.596 4.311 57.271 1.00 90.69 73 SER A N 1
ATOM 494 C CA . SER A 1 73 ? -23.358 5.020 57.561 1.00 90.69 73 SER A CA 1
ATOM 495 C C . SER A 1 73 ? -22.251 4.074 58.025 1.00 90.69 73 SER A C 1
ATOM 497 O O . SER A 1 73 ? -22.503 3.056 58.670 1.00 90.69 73 SER A O 1
ATOM 499 N N . ALA A 1 74 ? -21.012 4.423 57.694 1.00 90.31 74 ALA A N 1
ATOM 500 C CA . ALA A 1 74 ? -19.793 3.807 58.192 1.00 90.31 74 ALA A CA 1
ATOM 501 C C . ALA A 1 74 ? -18.828 4.920 58.610 1.00 90.31 74 ALA A C 1
ATOM 503 O O . ALA A 1 74 ? -18.473 5.787 57.812 1.00 90.31 74 ALA A O 1
ATOM 504 N N . ASN A 1 75 ? -18.432 4.912 59.880 1.00 87.56 75 ASN A N 1
ATOM 505 C CA . ASN A 1 75 ? -17.594 5.932 60.505 1.00 87.56 75 ASN A CA 1
ATOM 506 C C . ASN A 1 75 ? -18.083 7.380 60.263 1.00 87.56 75 ASN A C 1
ATOM 508 O O . ASN A 1 75 ? -17.293 8.284 60.004 1.00 87.56 75 ASN A O 1
ATOM 512 N N . GLY A 1 76 ? -19.402 7.594 60.290 1.00 85.06 76 GLY A N 1
ATOM 513 C CA . GLY A 1 76 ? -20.029 8.894 60.038 1.00 85.06 76 GLY A CA 1
ATOM 514 C C . GLY A 1 76 ? -20.082 9.327 58.566 1.00 85.06 76 GLY A C 1
ATOM 515 O O . GLY A 1 76 ? -20.562 10.423 58.293 1.00 85.06 76 GLY A O 1
ATOM 516 N N . GLY A 1 77 ? -19.623 8.500 57.619 1.00 88.81 77 GLY A N 1
ATOM 517 C CA . GLY A 1 77 ? -19.800 8.700 56.177 1.00 88.81 77 GLY A CA 1
ATOM 518 C C . GLY A 1 77 ? -20.917 7.820 55.622 1.00 88.81 77 GLY A C 1
ATOM 519 O O . GLY A 1 77 ? -21.106 6.696 56.076 1.00 88.81 77 GLY A O 1
ATOM 520 N N . GLU A 1 78 ? -21.680 8.307 54.646 1.00 93.12 78 GLU A N 1
ATOM 521 C CA . GLU A 1 78 ? -22.757 7.517 54.046 1.00 93.12 78 GLU A CA 1
ATOM 522 C C . GLU A 1 78 ? -22.208 6.598 52.958 1.00 93.12 78 GLU A C 1
ATOM 524 O O . GLU A 1 78 ? -21.454 7.045 52.097 1.00 93.12 78 GLU A O 1
ATOM 529 N N . VAL A 1 79 ? -22.612 5.328 52.972 1.00 91.56 79 VAL A N 1
ATOM 530 C CA . VAL A 1 79 ? -22.108 4.316 52.028 1.00 91.56 79 VAL A CA 1
ATOM 531 C C . VAL A 1 79 ? -23.199 3.699 51.151 1.00 91.56 79 VAL A C 1
ATOM 533 O O . VAL A 1 79 ? -22.888 3.204 50.069 1.00 91.56 79 VAL A O 1
ATOM 536 N N . LEU A 1 80 ? -24.466 3.758 51.572 1.00 93.69 80 LEU A N 1
ATOM 537 C CA . LEU A 1 80 ? -25.632 3.277 50.820 1.00 93.69 80 LEU A CA 1
ATOM 538 C C . LEU A 1 80 ? -26.856 4.139 51.153 1.00 93.69 80 LEU A C 1
ATOM 540 O O . LEU A 1 80 ? -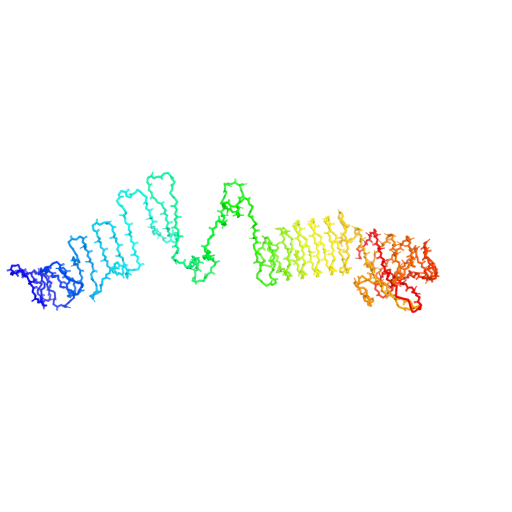27.097 4.414 52.330 1.00 93.69 80 LEU A O 1
ATOM 544 N N . ARG A 1 81 ? -27.681 4.472 50.155 1.00 91.88 81 ARG A N 1
ATOM 545 C CA . ARG A 1 81 ? -29.066 4.926 50.370 1.00 91.88 81 ARG A CA 1
ATOM 546 C C . ARG A 1 81 ? -30.026 4.174 49.455 1.00 91.88 81 ARG A C 1
ATOM 548 O O . ARG A 1 81 ? -29.719 3.948 48.290 1.00 91.88 81 ARG A O 1
ATOM 555 N N . ILE A 1 82 ? -31.203 3.853 49.984 1.00 91.69 82 ILE A N 1
ATOM 556 C CA . ILE A 1 82 ? -32.359 3.327 49.257 1.00 91.69 82 ILE A CA 1
ATOM 557 C C . ILE A 1 82 ? -33.527 4.296 49.460 1.00 91.69 82 ILE A C 1
ATOM 559 O O . ILE A 1 82 ? -33.795 4.720 50.586 1.00 91.69 82 ILE A O 1
ATOM 563 N N . THR A 1 83 ? -34.230 4.648 48.388 1.00 89.50 83 THR A N 1
ATOM 564 C CA . THR A 1 83 ? -35.427 5.507 48.448 1.00 89.50 83 THR A CA 1
ATOM 565 C C . THR A 1 83 ? -36.684 4.747 48.034 1.00 89.50 83 THR A C 1
ATOM 567 O O . THR A 1 83 ? -36.607 3.754 47.310 1.00 89.50 83 THR A O 1
ATOM 570 N N . GLN A 1 84 ? -37.857 5.233 48.448 1.00 86.38 84 GLN A N 1
ATOM 571 C CA . GLN A 1 84 ? -39.155 4.660 48.067 1.00 86.38 84 GLN A CA 1
ATOM 572 C C . GLN A 1 84 ? -39.351 4.567 46.541 1.00 86.38 84 GLN A C 1
ATOM 574 O O . GLN A 1 84 ? -40.073 3.695 46.069 1.00 86.38 84 GLN A O 1
ATOM 579 N N . GLY A 1 85 ? -38.683 5.430 45.767 1.00 80.69 85 GLY A N 1
ATOM 580 C CA . GLY A 1 85 ? -38.708 5.418 44.302 1.00 80.69 85 GLY A CA 1
ATOM 581 C C . GLY A 1 85 ? -37.831 4.345 43.648 1.00 80.69 85 GLY A C 1
ATOM 582 O O . GLY A 1 85 ? -37.675 4.373 42.436 1.00 80.69 85 GLY A O 1
ATOM 583 N N . GLY A 1 86 ? -37.218 3.436 44.416 1.00 83.94 86 GLY A N 1
ATOM 584 C CA . GLY A 1 86 ? -36.385 2.357 43.874 1.00 83.94 86 GLY A CA 1
ATOM 585 C C . GLY A 1 86 ? -34.971 2.784 43.467 1.00 83.94 86 GLY A C 1
ATOM 586 O O . GLY A 1 86 ? -34.256 1.994 42.848 1.00 83.94 86 GLY A O 1
ATOM 587 N N . VAL A 1 87 ? -34.558 4.011 43.814 1.00 89.50 87 VAL A N 1
ATOM 588 C CA . VAL A 1 87 ? -33.175 4.474 43.628 1.00 89.50 87 VAL A CA 1
ATOM 589 C C . VAL A 1 87 ? -32.288 3.890 44.720 1.00 89.50 87 VAL A C 1
ATOM 591 O O . VAL A 1 87 ? -32.592 4.050 45.907 1.00 89.50 87 VAL A O 1
ATOM 594 N N . VAL A 1 88 ? -31.182 3.270 44.313 1.00 92.00 88 VAL A N 1
ATOM 595 C CA . VAL A 1 88 ? -30.127 2.762 45.196 1.00 92.00 88 VAL A CA 1
ATOM 596 C C . VAL A 1 88 ? -28.808 3.440 44.838 1.00 92.00 88 VAL A C 1
ATOM 598 O O . VAL A 1 88 ? -28.344 3.317 43.706 1.00 92.00 88 VAL A O 1
ATOM 601 N N . THR A 1 89 ? -28.186 4.133 45.793 1.00 93.06 89 THR A N 1
ATOM 602 C CA . THR A 1 89 ? -26.851 4.734 45.624 1.00 93.06 89 THR A CA 1
ATOM 603 C C . THR A 1 89 ? -25.809 3.982 46.440 1.00 93.06 89 THR A C 1
ATOM 605 O O . THR A 1 89 ? -26.081 3.584 47.572 1.00 93.06 89 THR A O 1
ATOM 608 N N . LEU A 1 90 ? -24.610 3.803 45.880 1.00 92.75 90 LEU A N 1
ATOM 609 C CA . LEU A 1 90 ? -23.464 3.148 46.515 1.00 92.75 90 LEU A CA 1
ATOM 610 C C . LEU A 1 90 ? -22.260 4.096 46.567 1.00 92.75 90 LEU A C 1
ATOM 612 O O . LEU A 1 90 ? -21.910 4.741 45.575 1.00 92.75 90 LEU A O 1
ATOM 616 N N . GLY A 1 91 ? -21.605 4.150 47.727 1.00 88.62 91 GLY A N 1
ATOM 617 C CA . GLY A 1 91 ? -20.410 4.965 47.958 1.00 88.62 91 GLY A CA 1
ATOM 618 C C . GLY A 1 91 ? -20.688 6.445 48.235 1.00 88.62 91 GLY A C 1
ATOM 619 O O . GLY A 1 91 ? -19.805 7.264 48.013 1.00 88.62 91 GLY A O 1
ATOM 620 N N . GLY A 1 92 ? -21.900 6.799 48.674 1.00 85.75 92 GLY A N 1
ATOM 621 C CA . GLY A 1 92 ? -22.253 8.171 49.042 1.00 85.75 92 GLY A CA 1
ATOM 622 C C . GLY A 1 92 ? -23.727 8.507 48.840 1.00 85.75 92 GLY A C 1
ATOM 623 O O . GLY A 1 92 ? -24.537 7.670 48.422 1.00 85.75 92 GLY A O 1
ATOM 624 N N . ALA A 1 93 ? -24.058 9.770 49.111 1.00 79.44 93 ALA A N 1
ATOM 625 C CA . ALA A 1 93 ? -25.396 10.297 48.893 1.00 79.44 93 ALA A CA 1
ATOM 626 C C . ALA A 1 93 ? -25.712 10.562 47.417 1.00 79.44 93 ALA A C 1
ATOM 628 O O . ALA A 1 93 ? -24.814 10.603 46.577 1.00 79.44 93 ALA A O 1
ATOM 629 N N . SER A 1 94 ? -26.989 10.772 47.074 1.00 80.06 94 SER A N 1
ATOM 630 C CA . SER A 1 94 ? -27.342 11.202 45.712 1.00 80.06 94 SER A CA 1
ATOM 631 C C . SER A 1 94 ? -26.595 12.498 45.356 1.00 80.06 94 SER A C 1
ATOM 633 O O . SER A 1 94 ? -26.506 13.410 46.175 1.00 80.06 94 SER A O 1
ATOM 635 N N . GLY A 1 95 ? -25.986 12.533 44.167 1.00 82.62 95 GLY A N 1
ATOM 636 C CA . GLY A 1 95 ? -25.092 13.608 43.717 1.00 82.62 95 GLY A CA 1
ATOM 637 C C . GLY A 1 95 ? -23.608 13.443 44.084 1.00 82.62 95 GLY A C 1
ATOM 638 O O . GLY A 1 95 ? -22.773 14.051 43.420 1.00 82.62 95 GLY A O 1
ATOM 639 N N . SER A 1 96 ? -23.271 12.591 45.060 1.00 84.75 96 SER A N 1
ATOM 640 C CA . SER A 1 96 ? -21.884 12.319 45.494 1.00 84.75 96 SER A CA 1
ATOM 641 C C . SER A 1 96 ? -21.533 10.824 45.546 1.00 84.75 96 SER A C 1
ATOM 643 O O . SER A 1 96 ? -20.501 10.452 46.096 1.00 84.75 96 SER A O 1
ATOM 645 N N . HIS A 1 97 ? -22.398 9.954 45.029 1.00 91.06 97 HIS A N 1
ATOM 646 C CA . HIS A 1 97 ? -22.201 8.505 44.991 1.00 91.06 97 HIS A CA 1
ATOM 647 C C . HIS A 1 97 ? -21.260 8.089 43.851 1.00 91.06 97 HIS A C 1
ATOM 649 O O . HIS A 1 97 ? -21.115 8.800 42.857 1.00 91.06 97 HIS A O 1
ATOM 655 N N . GLY A 1 98 ? -20.669 6.897 43.962 1.00 87.19 98 GLY A N 1
ATOM 656 C CA . GLY A 1 98 ? -19.868 6.303 42.886 1.00 87.19 98 GLY A CA 1
ATOM 657 C C . GLY A 1 98 ? -20.705 5.545 41.849 1.00 87.19 98 GLY A C 1
ATOM 658 O O . GLY A 1 98 ? -20.335 5.494 40.679 1.00 87.19 98 GLY A O 1
ATOM 659 N N . LEU A 1 99 ? -21.837 4.970 42.269 1.00 92.06 99 LEU A N 1
ATOM 660 C CA . LEU A 1 99 ? -22.791 4.269 41.406 1.00 92.06 99 LEU A CA 1
ATOM 661 C C . LEU A 1 99 ? -24.224 4.530 41.882 1.00 92.06 99 LEU A C 1
ATOM 663 O O . LEU A 1 99 ? -24.503 4.466 43.080 1.00 92.06 99 LEU A O 1
ATOM 667 N N . GLU A 1 100 ? -25.127 4.775 40.938 1.00 92.06 100 GLU A N 1
ATOM 668 C CA . GLU A 1 100 ? -26.565 4.887 41.176 1.00 92.06 100 GLU A CA 1
ATOM 669 C C . GLU A 1 100 ? -27.322 3.926 40.262 1.00 92.06 100 GLU A C 1
ATOM 671 O O . GLU A 1 100 ? -27.051 3.823 39.065 1.00 92.06 100 GLU A O 1
ATOM 676 N N . VAL A 1 101 ? -28.285 3.223 40.848 1.00 91.69 101 VAL A N 1
ATOM 677 C CA . VAL A 1 101 ? -29.304 2.458 40.136 1.00 91.69 101 VAL A CA 1
ATOM 678 C C . VAL A 1 101 ? -30.607 3.218 40.294 1.00 91.69 101 VAL A C 1
ATOM 680 O O . VAL A 1 101 ? -31.104 3.347 41.409 1.00 91.69 101 VAL A O 1
ATOM 683 N N . ASN A 1 102 ? -31.161 3.708 39.190 1.00 88.75 102 ASN A N 1
ATOM 684 C CA . ASN A 1 102 ? -32.477 4.331 39.155 1.00 88.75 102 ASN A CA 1
ATOM 685 C C . ASN A 1 102 ? -33.474 3.361 38.511 1.00 88.75 102 ASN A C 1
ATOM 687 O O . ASN A 1 102 ? -33.256 2.923 37.381 1.00 88.75 102 ASN A O 1
ATOM 691 N N . THR A 1 103 ? -34.555 3.033 39.218 1.00 86.81 103 THR A N 1
ATOM 692 C CA . THR A 1 103 ? -35.553 2.049 38.774 1.00 86.81 103 THR A CA 1
ATOM 693 C C . THR A 1 103 ? -36.904 2.740 38.575 1.00 86.81 103 THR A C 1
ATOM 695 O O . THR A 1 103 ? -37.626 2.936 39.551 1.00 86.81 103 THR A O 1
ATOM 698 N N . PRO A 1 104 ? -37.273 3.132 37.340 1.00 84.25 104 PRO A N 1
ATOM 699 C CA . PRO A 1 104 ? -38.573 3.742 37.071 1.00 84.25 104 PRO A CA 1
ATOM 700 C C . PRO A 1 104 ? -39.736 2.818 37.449 1.00 84.25 104 PRO A C 1
ATOM 702 O O . PRO A 1 104 ? -39.592 1.593 37.485 1.00 84.25 104 PRO A O 1
ATOM 705 N N . THR A 1 105 ? -40.921 3.391 37.673 1.00 81.88 105 THR A N 1
ATOM 706 C CA . THR A 1 105 ? -42.132 2.594 37.895 1.00 81.88 105 THR A CA 1
ATOM 707 C C . THR A 1 105 ? -42.400 1.681 36.695 1.00 81.88 105 THR A C 1
ATOM 709 O O . THR A 1 105 ? -42.228 2.077 35.543 1.00 81.88 105 THR A O 1
ATOM 712 N N . SER A 1 106 ? -42.809 0.438 36.968 1.00 84.81 106 SER A N 1
ATOM 713 C CA . SER A 1 106 ? -43.126 -0.569 35.940 1.00 84.81 106 SER A CA 1
ATOM 714 C C . SER A 1 106 ? -41.949 -0.966 35.029 1.00 84.81 106 SER A C 1
ATOM 716 O O . SER A 1 106 ? -42.158 -1.325 33.872 1.00 84.81 106 SER A O 1
ATOM 718 N N . SER A 1 107 ? -40.706 -0.923 35.521 1.00 85.44 107 SER A N 1
ATOM 719 C CA . SER A 1 107 ? -39.526 -1.379 34.773 1.00 85.44 107 SER A CA 1
ATOM 720 C C . SER A 1 107 ? -39.620 -2.863 34.370 1.00 85.44 107 SER A C 1
ATOM 722 O O . SER A 1 107 ? -39.716 -3.732 35.238 1.00 85.44 107 SER A O 1
ATOM 724 N N . VAL A 1 108 ? -39.531 -3.152 33.067 1.00 91.69 108 VAL A N 1
ATOM 725 C CA . VAL A 1 108 ? -39.571 -4.517 32.494 1.00 91.69 108 VAL A CA 1
ATOM 726 C C . VAL A 1 108 ? -38.178 -5.032 32.101 1.00 91.69 108 VAL A C 1
ATOM 728 O O . VAL A 1 108 ? -37.869 -6.213 32.268 1.00 91.69 108 VAL A O 1
ATOM 731 N N . ASN A 1 109 ? -37.316 -4.133 31.627 1.00 93.31 109 ASN A N 1
ATOM 732 C CA . ASN A 1 109 ? -35.966 -4.434 31.155 1.00 93.31 109 ASN A CA 1
ATOM 733 C C . ASN A 1 109 ? -34.925 -3.880 32.132 1.00 93.31 109 ASN A C 1
ATOM 735 O O . ASN A 1 109 ? -35.121 -2.819 32.724 1.00 93.31 109 ASN A O 1
ATOM 739 N N . ARG A 1 110 ? -33.805 -4.586 32.291 1.00 93.62 110 ARG A N 1
ATOM 740 C CA . ARG A 1 110 ? -32.748 -4.263 33.259 1.00 93.62 110 ARG A CA 1
ATOM 741 C C . ARG A 1 110 ? -31.352 -4.547 32.714 1.00 93.62 110 ARG A C 1
ATOM 743 O O . ARG A 1 110 ? -31.178 -5.378 31.822 1.00 93.62 110 ARG A O 1
ATOM 750 N N . LEU A 1 111 ? -30.357 -3.906 33.324 1.00 95.31 111 LEU A N 1
ATOM 751 C CA . LEU A 1 111 ? -28.956 -4.301 33.211 1.00 95.31 111 LEU A CA 1
ATOM 752 C 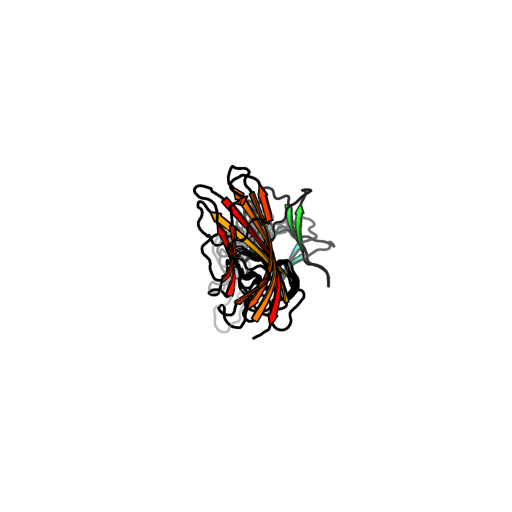C . LEU A 1 111 ? -28.674 -5.439 34.203 1.00 95.31 111 LEU A C 1
ATOM 754 O O . LEU A 1 111 ? -28.947 -5.315 35.395 1.00 95.31 111 LEU A O 1
ATOM 758 N N . LEU A 1 112 ? -28.127 -6.542 33.710 1.00 95.19 112 LEU A N 1
ATOM 759 C CA . LEU A 1 112 ? -27.687 -7.690 34.488 1.00 95.19 112 LEU A CA 1
ATOM 760 C C . LEU A 1 112 ? -26.157 -7.728 34.503 1.00 95.19 112 LEU A C 1
ATOM 762 O O . LEU A 1 112 ? -25.529 -7.912 33.461 1.00 95.19 112 LEU A O 1
ATOM 766 N N . ALA A 1 113 ? -25.570 -7.590 35.691 1.00 96.12 113 ALA A N 1
ATOM 767 C CA . ALA A 1 113 ? -24.154 -7.837 35.926 1.00 96.12 113 ALA A CA 1
ATOM 768 C C . ALA A 1 113 ? -23.969 -9.247 36.496 1.00 96.12 113 ALA A C 1
ATOM 770 O O . ALA A 1 113 ? -24.569 -9.584 37.515 1.00 96.12 113 ALA A O 1
ATOM 771 N N . THR A 1 114 ? -23.151 -10.067 35.840 1.00 97.25 114 THR A N 1
ATOM 772 C CA . THR A 1 114 ? -22.950 -11.476 36.209 1.00 97.25 114 THR A CA 1
ATOM 773 C C . THR A 1 114 ? -21.478 -11.730 36.513 1.00 97.25 114 THR A C 1
ATOM 775 O O . THR A 1 114 ? -20.609 -11.361 35.720 1.00 97.25 114 THR A O 1
ATOM 778 N N . SER A 1 115 ? -21.193 -12.344 37.665 1.00 95.44 115 SER A N 1
ATOM 779 C CA . SER A 1 115 ? -19.853 -12.825 38.014 1.00 95.44 115 SER A CA 1
ATOM 780 C C . SER A 1 115 ? -19.525 -14.117 37.263 1.00 95.44 115 SER A C 1
ATOM 782 O O . SER A 1 115 ? -20.371 -14.697 36.586 1.00 95.44 115 SER A O 1
ATOM 784 N N . ALA A 1 116 ? -18.286 -14.582 37.377 1.00 96.81 116 ALA A N 1
ATOM 785 C CA . ALA A 1 116 ? -17.871 -15.832 36.768 1.00 96.81 116 ALA A CA 1
ATOM 786 C C . ALA A 1 116 ? -17.057 -16.681 37.748 1.00 96.81 116 ALA A C 1
ATOM 788 O O . ALA A 1 116 ? -16.413 -16.160 38.660 1.00 96.81 116 ALA A O 1
ATOM 789 N N . VAL A 1 117 ? -17.091 -17.997 37.537 1.00 93.69 117 VAL A N 1
ATOM 790 C CA . VAL A 1 117 ? -16.154 -18.942 38.160 1.00 93.69 117 VAL A CA 1
ATOM 791 C C . VAL A 1 117 ? -14.742 -18.745 37.590 1.00 93.69 117 VAL A C 1
ATOM 793 O O . VAL A 1 117 ? -14.553 -17.993 36.633 1.00 93.69 117 VAL A O 1
ATOM 796 N N . ALA A 1 118 ? -13.740 -19.426 38.154 1.00 95.38 118 ALA A N 1
ATOM 797 C CA . ALA A 1 118 ? -12.367 -19.369 37.650 1.00 95.38 118 ALA A CA 1
ATOM 798 C C . ALA A 1 118 ? -12.306 -19.654 36.134 1.00 95.38 118 ALA A C 1
ATOM 800 O O . ALA A 1 118 ? -12.958 -20.574 35.645 1.00 95.38 118 ALA A O 1
ATOM 801 N N . SER A 1 119 ? -11.545 -18.833 35.403 1.00 93.50 119 SER A N 1
ATOM 802 C CA . SER A 1 119 ? -11.428 -18.840 33.932 1.00 93.50 119 SER A CA 1
ATOM 803 C C . SER A 1 119 ? -12.695 -18.482 33.141 1.00 93.50 119 SER A C 1
ATOM 805 O O . SER A 1 119 ? -12.650 -18.466 31.913 1.00 93.50 119 SER A O 1
ATOM 807 N N . GLY A 1 120 ? -13.806 -18.154 33.805 1.00 93.62 120 GLY A N 1
ATOM 808 C CA .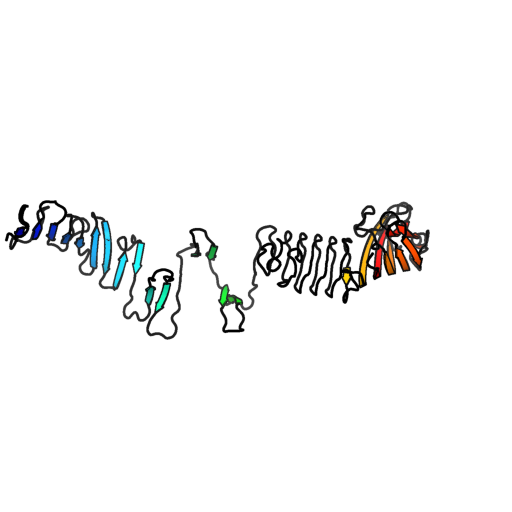 GLY A 1 120 ? -14.979 -17.575 33.157 1.00 93.62 120 GLY A CA 1
ATOM 809 C C . GLY A 1 120 ? -14.866 -16.054 32.992 1.00 93.62 120 GLY A C 1
ATOM 810 O O . GLY A 1 120 ? -14.031 -15.397 33.615 1.00 93.62 120 GLY A O 1
ATOM 811 N N . THR A 1 121 ? -15.726 -15.480 32.151 1.00 96.06 121 THR A N 1
ATOM 812 C CA . THR A 1 121 ? -15.743 -14.038 31.858 1.00 96.06 121 THR A CA 1
ATOM 813 C C . THR A 1 121 ? -16.953 -13.379 32.523 1.00 96.06 121 THR A C 1
ATOM 815 O O . THR A 1 121 ? -18.084 -13.726 32.179 1.00 96.06 121 THR A O 1
ATOM 818 N N . PRO A 1 122 ? -16.760 -12.438 33.465 1.00 97.44 122 PRO A N 1
ATOM 819 C CA . PRO A 1 122 ? -17.847 -11.601 33.963 1.00 97.44 122 PRO A CA 1
ATOM 820 C C . PRO A 1 122 ? -18.488 -10.797 32.827 1.00 97.44 122 PRO A C 1
ATOM 822 O O . PRO A 1 122 ? -17.803 -10.406 31.881 1.00 97.44 122 PRO A O 1
ATOM 825 N N . ALA A 1 123 ? -19.786 -10.520 32.924 1.00 96.69 123 ALA A N 1
ATOM 826 C CA . ALA A 1 123 ? -20.528 -9.880 31.840 1.00 96.69 123 ALA A CA 1
ATOM 827 C C . ALA A 1 123 ? -21.513 -8.818 32.334 1.00 96.69 123 ALA A C 1
ATOM 829 O O . ALA A 1 123 ? -22.065 -8.914 33.432 1.00 96.69 123 ALA A O 1
ATOM 830 N N . LEU A 1 124 ? -21.760 -7.839 31.464 1.00 96.44 124 LEU A N 1
ATOM 831 C CA . LEU A 1 124 ? -22.881 -6.911 31.532 1.00 96.44 124 LEU A CA 1
ATOM 832 C C . LEU A 1 124 ? -23.796 -7.200 30.339 1.00 96.44 124 LEU A C 1
ATOM 834 O O . LEU A 1 124 ? -23.323 -7.227 29.204 1.00 96.44 124 LEU A O 1
ATOM 838 N N . ALA A 1 125 ? -25.083 -7.420 30.589 1.00 96.62 125 ALA A N 1
ATOM 839 C CA . ALA A 1 125 ? -26.065 -7.719 29.550 1.00 96.62 125 ALA A CA 1
ATOM 840 C C . ALA A 1 125 ? -27.402 -7.036 29.839 1.00 96.62 125 ALA A C 1
ATOM 842 O O . ALA A 1 125 ? -27.737 -6.772 30.992 1.00 96.62 125 ALA A O 1
ATOM 843 N N . THR A 1 126 ? -28.198 -6.783 28.806 1.00 97.25 126 THR A N 1
ATOM 844 C CA . THR A 1 126 ? -29.604 -6.412 28.972 1.00 97.25 126 THR A CA 1
ATOM 845 C C . THR A 1 126 ? -30.464 -7.668 29.107 1.00 97.25 126 THR A C 1
ATOM 847 O O . THR A 1 126 ? -30.215 -8.685 28.464 1.00 97.25 126 THR A O 1
ATOM 850 N N . SER A 1 127 ? -31.457 -7.631 29.994 1.00 96.25 127 SER A N 1
ATOM 851 C CA . SER A 1 127 ? -32.362 -8.754 30.259 1.00 96.25 127 SER A CA 1
ATOM 852 C C . SER A 1 127 ? -33.745 -8.234 30.645 1.00 96.25 127 SER A C 1
ATOM 854 O O . SER A 1 127 ? -33.856 -7.187 31.277 1.00 96.25 127 SER A O 1
ATOM 856 N N . GLY A 1 128 ? -34.799 -8.951 30.273 1.00 95.06 128 GLY A N 1
ATOM 857 C CA . GLY A 1 128 ? -36.189 -8.553 30.487 1.00 95.06 128 GLY A CA 1
ATOM 858 C C . GLY A 1 128 ? -37.133 -9.485 29.734 1.00 95.06 128 GLY A C 1
ATOM 859 O O . GLY A 1 128 ? -36.678 -10.462 29.138 1.00 95.06 128 GLY A O 1
ATOM 860 N N . SER A 1 129 ? -38.437 -9.211 29.781 1.00 95.56 129 SER A N 1
ATOM 861 C CA . SER A 1 129 ? -39.426 -10.010 29.041 1.00 95.56 129 SER A CA 1
ATOM 862 C C . SER A 1 129 ? -39.588 -9.599 27.577 1.00 95.56 129 SER A C 1
ATOM 864 O O . SER A 1 129 ? -40.217 -10.331 26.816 1.00 95.56 129 SER A O 1
ATOM 866 N N . ASP A 1 130 ? -39.048 -8.450 27.171 1.00 96.12 130 ASP A N 1
ATOM 867 C CA . ASP A 1 130 ? -39.132 -7.996 25.785 1.00 96.12 130 ASP A CA 1
ATOM 868 C C . ASP A 1 130 ? -38.226 -8.825 24.867 1.00 96.12 130 ASP A C 1
ATOM 870 O O . ASP A 1 130 ? -37.131 -9.242 25.244 1.00 96.12 130 ASP A O 1
ATOM 874 N N . THR A 1 131 ? -38.664 -9.032 23.621 1.00 96.75 131 THR A N 1
ATOM 875 C CA . THR A 1 131 ? -37.927 -9.850 22.643 1.00 96.75 131 THR A CA 1
ATOM 876 C C . THR A 1 131 ? -36.596 -9.226 22.222 1.00 96.75 131 THR A C 1
ATOM 878 O O . THR A 1 131 ? -35.628 -9.949 22.011 1.00 96.75 131 THR A O 1
ATOM 881 N N . ASN A 1 132 ? -36.534 -7.896 22.091 1.00 95.88 132 ASN A N 1
ATOM 882 C CA . ASN A 1 132 ? -35.343 -7.173 21.644 1.00 95.88 132 ASN A CA 1
ATOM 883 C C . ASN A 1 132 ? -35.055 -6.017 22.600 1.00 95.88 132 ASN A C 1
ATOM 885 O O . ASN A 1 132 ? -35.861 -5.095 22.711 1.00 95.88 132 ASN A O 1
ATOM 889 N N . ILE A 1 133 ? -33.896 -6.046 23.258 1.00 96.94 133 ILE A N 1
ATOM 890 C CA . ILE A 1 133 ? -33.514 -5.036 24.250 1.00 96.94 133 ILE A CA 1
ATOM 891 C C . ILE A 1 133 ? -32.127 -4.492 23.904 1.00 96.94 133 ILE A C 1
ATOM 893 O O . ILE A 1 133 ? -31.116 -5.167 24.102 1.00 96.94 133 ILE A O 1
ATOM 897 N N . GLY A 1 134 ? -32.073 -3.258 23.401 1.00 95.19 134 GLY A N 1
ATOM 898 C CA . GLY A 1 134 ? -30.815 -2.551 23.158 1.00 95.19 134 GLY A CA 1
ATOM 899 C C . GLY A 1 134 ? -30.138 -2.083 24.451 1.00 95.19 134 GLY A C 1
ATOM 900 O O . GLY A 1 134 ? -30.780 -1.955 25.492 1.00 95.19 134 GLY A O 1
ATOM 901 N N . MET A 1 135 ? -28.841 -1.786 24.373 1.00 96.38 135 MET A N 1
ATOM 902 C CA . MET A 1 135 ? -28.050 -1.208 25.463 1.00 96.38 135 MET A CA 1
ATOM 903 C C . MET A 1 135 ? -27.411 0.101 24.999 1.00 96.38 135 MET A C 1
ATOM 905 O O . MET A 1 135 ? -26.830 0.153 23.918 1.00 96.38 135 MET A O 1
ATOM 909 N N . GLN A 1 136 ? -27.479 1.139 25.831 1.00 95.06 136 GLN A N 1
ATOM 910 C CA . GLN A 1 136 ? -26.829 2.423 25.579 1.00 95.06 136 GLN A CA 1
ATOM 911 C C . GLN A 1 136 ? -25.728 2.666 26.611 1.00 95.06 136 GLN A C 1
ATOM 913 O O . GLN A 1 136 ? -25.958 2.567 27.815 1.00 95.06 136 GLN A O 1
ATOM 918 N N . LEU A 1 137 ? -24.540 3.028 26.128 1.00 95.44 137 LEU A N 1
ATOM 919 C CA . LEU A 1 137 ? -23.438 3.551 26.931 1.00 95.44 137 LEU A CA 1
ATOM 920 C C . LEU A 1 137 ? -23.212 5.003 26.525 1.00 95.44 137 LEU A C 1
ATOM 922 O O . LEU A 1 137 ? -22.968 5.283 25.354 1.00 95.44 137 LEU A O 1
ATOM 926 N N . GLN A 1 138 ? -23.318 5.924 27.478 1.00 94.69 138 GLN A N 1
ATOM 927 C CA . GLN A 1 138 ? -23.292 7.353 27.193 1.00 94.69 138 GLN A CA 1
ATOM 928 C C . GLN A 1 138 ? -22.397 8.094 28.181 1.00 94.69 138 GLN A C 1
ATOM 930 O O . GLN A 1 138 ? -22.457 7.874 29.389 1.00 94.69 138 GLN A O 1
ATOM 935 N N . THR A 1 139 ? -21.590 9.007 27.650 1.00 95.88 139 THR A N 1
ATOM 936 C CA . THR A 1 139 ? -20.834 9.995 28.418 1.00 95.88 139 THR A CA 1
ATOM 937 C C . THR A 1 139 ? -21.604 11.312 28.499 1.00 95.88 139 THR A C 1
ATOM 939 O O . THR A 1 139 ? -22.501 11.588 27.702 1.00 95.88 139 THR A O 1
ATOM 942 N N . LYS A 1 140 ? -21.266 12.149 29.484 1.00 94.06 140 LYS A N 1
ATOM 943 C CA . LYS A 1 140 ? -21.870 13.475 29.656 1.00 94.06 140 LYS A CA 1
ATOM 944 C C . LYS A 1 140 ? -20.954 14.559 29.085 1.00 94.06 140 LYS A C 1
ATOM 946 O O . LYS A 1 140 ? -19.747 14.536 29.316 1.00 94.06 140 LYS A O 1
ATOM 951 N N . GLY A 1 141 ? -21.537 15.541 28.397 1.00 94.44 141 GLY A N 1
ATOM 952 C CA . GLY A 1 141 ? -20.784 16.641 27.786 1.00 94.44 141 GLY A CA 1
ATOM 953 C C . GLY A 1 141 ? -19.817 16.144 26.708 1.00 94.44 141 GLY A C 1
ATOM 954 O O . GLY A 1 141 ? -20.135 15.218 25.973 1.00 94.44 141 GLY A O 1
ATOM 955 N N . ALA A 1 142 ? -18.625 16.740 26.634 1.00 95.38 142 ALA A N 1
ATOM 956 C CA . ALA A 1 142 ? -17.603 16.400 25.640 1.00 95.38 142 ALA A CA 1
ATOM 957 C C . ALA A 1 142 ? -16.692 15.213 26.037 1.00 95.38 142 ALA A C 1
ATOM 959 O O . ALA A 1 142 ? -15.580 15.098 25.527 1.00 95.38 142 ALA A O 1
ATOM 960 N N . GLY A 1 143 ? -17.117 14.359 26.975 1.00 96.56 143 GLY A N 1
ATOM 961 C CA . GLY A 1 143 ? -16.319 13.220 27.445 1.00 96.56 143 GLY A CA 1
ATOM 962 C C . GLY A 1 143 ? -16.275 12.051 26.451 1.00 96.56 143 GLY A C 1
ATOM 963 O O . GLY A 1 143 ? -17.279 11.733 25.815 1.00 96.56 143 GLY A O 1
ATOM 964 N N . ASN A 1 144 ? -15.133 11.367 26.355 1.00 96.31 144 ASN A N 1
ATOM 965 C CA . ASN A 1 144 ? -14.930 10.198 25.486 1.00 96.31 144 ASN A CA 1
ATOM 966 C C . ASN A 1 144 ? -15.342 8.891 26.183 1.00 96.31 144 ASN A C 1
ATOM 968 O O . ASN A 1 144 ? -15.109 8.733 27.382 1.00 96.31 144 ASN A O 1
ATOM 972 N N . LEU A 1 145 ? -15.859 7.916 25.428 1.00 97.50 145 LEU A N 1
ATOM 973 C CA . LEU A 1 145 ? -15.980 6.527 25.892 1.00 97.50 145 LEU A CA 1
ATOM 974 C C . LEU A 1 145 ? -14.687 5.766 25.554 1.00 97.50 145 LEU A C 1
ATOM 976 O O . LEU A 1 145 ? -14.243 5.798 24.407 1.00 97.50 145 LEU A O 1
ATOM 980 N N . VAL A 1 146 ? -14.076 5.088 26.531 1.00 97.81 146 VAL A N 1
ATOM 981 C CA . VAL A 1 146 ? -12.746 4.464 26.397 1.00 97.81 146 VAL A CA 1
ATOM 982 C C . VAL A 1 146 ? -12.786 2.983 26.772 1.00 97.81 146 VAL A C 1
ATOM 984 O O . VAL A 1 146 ? -13.320 2.617 27.815 1.00 97.81 146 VAL A O 1
ATOM 987 N N . PHE A 1 147 ? -12.147 2.147 25.951 1.00 97.75 147 PHE A N 1
ATOM 988 C CA . PHE A 1 147 ? -11.874 0.738 26.227 1.00 97.75 147 PHE A CA 1
ATOM 989 C C . PHE A 1 147 ? -10.366 0.549 26.437 1.00 97.75 147 PHE A C 1
ATOM 991 O O . PHE A 1 147 ? -9.564 0.773 25.522 1.00 97.75 147 PHE A O 1
ATOM 998 N N . ALA A 1 148 ? -9.983 0.158 27.655 1.00 97.62 148 ALA A N 1
ATOM 999 C CA . ALA A 1 148 ? -8.588 0.115 28.097 1.00 97.62 148 ALA A CA 1
ATOM 1000 C C . ALA A 1 148 ? -8.220 -1.198 28.823 1.00 97.62 148 ALA A C 1
ATOM 1002 O O . ALA A 1 148 ? -7.971 -1.192 30.034 1.00 97.62 148 ALA A O 1
ATOM 1003 N N . PRO A 1 149 ? -8.207 -2.352 28.131 1.00 95.81 149 PRO A N 1
ATOM 1004 C CA . PRO A 1 149 ? -7.779 -3.607 28.745 1.00 95.81 149 PRO A CA 1
ATOM 1005 C C . PRO A 1 149 ? -6.311 -3.511 29.197 1.00 95.81 149 PRO A C 1
ATOM 1007 O O . PRO A 1 149 ? -5.456 -2.972 28.495 1.00 95.81 149 PRO A O 1
ATOM 1010 N N . GLY A 1 150 ? -6.024 -3.987 30.412 1.00 95.62 150 GLY A N 1
ATOM 1011 C CA . GLY A 1 150 ? -4.706 -3.826 31.042 1.00 95.62 150 GLY A CA 1
ATOM 1012 C C . GLY A 1 150 ? -4.355 -2.381 31.431 1.00 95.62 150 GLY A C 1
ATOM 1013 O O . GLY A 1 150 ? -3.200 -2.102 31.736 1.00 95.62 150 GLY A O 1
ATOM 1014 N N . GLY A 1 151 ? -5.323 -1.455 31.408 1.00 95.94 151 GLY A N 1
ATOM 1015 C CA . GLY A 1 151 ? -5.151 -0.057 31.819 1.00 95.94 151 GLY A CA 1
ATOM 1016 C C . GLY A 1 151 ? -4.661 0.895 30.722 1.00 95.94 151 GLY A C 1
ATOM 1017 O O . GLY A 1 151 ? -4.632 2.101 30.946 1.00 95.94 151 GLY A O 1
ATOM 1018 N N . SER A 1 152 ? -4.316 0.392 29.533 1.00 97.50 152 SER A N 1
ATOM 1019 C CA . SER A 1 152 ? -3.914 1.218 28.384 1.00 97.50 152 SER A CA 1
ATOM 1020 C C . SER A 1 152 ? -5.045 1.325 27.368 1.00 97.50 152 SER A C 1
ATOM 1022 O O . SER A 1 152 ? -5.648 0.314 27.018 1.00 97.50 152 SER A O 1
ATOM 1024 N N . THR A 1 153 ? -5.319 2.529 26.860 1.00 97.75 153 THR A N 1
ATOM 1025 C CA . THR A 1 153 ? -6.344 2.753 25.828 1.00 97.75 153 THR A CA 1
ATOM 1026 C C . THR A 1 153 ? -6.041 1.943 24.570 1.00 97.75 153 THR A C 1
ATOM 1028 O O . THR A 1 153 ? -5.016 2.161 23.927 1.00 97.75 153 THR A O 1
ATOM 1031 N N . GLN A 1 154 ? -6.960 1.054 24.192 1.00 97.50 154 GLN A N 1
ATOM 1032 C CA . GLN A 1 154 ? -6.896 0.310 22.928 1.00 97.50 154 GLN A CA 1
ATOM 1033 C C . GLN A 1 154 ? -7.946 0.784 21.920 1.00 97.50 154 GLN A C 1
ATOM 1035 O O . GLN A 1 154 ? -7.711 0.734 20.717 1.00 97.50 154 GLN A O 1
ATOM 1040 N N . MET A 1 155 ? -9.084 1.296 22.397 1.00 96.94 155 MET A N 1
ATOM 1041 C CA . MET A 1 155 ? -10.123 1.902 21.566 1.00 96.94 155 MET A CA 1
ATOM 1042 C C . MET A 1 155 ? -10.765 3.072 22.311 1.00 96.94 155 MET A C 1
ATOM 1044 O O . MET A 1 155 ? -10.961 3.021 23.524 1.00 96.94 155 MET A O 1
ATOM 1048 N N . GLN A 1 156 ? -11.124 4.122 21.576 1.00 96.56 156 GLN A N 1
ATOM 1049 C CA . GLN A 1 156 ? -11.880 5.250 22.109 1.00 96.56 156 GLN A CA 1
ATOM 1050 C C . GLN A 1 156 ? -12.935 5.721 21.108 1.00 96.56 156 GLN A C 1
ATOM 1052 O O . GLN A 1 156 ? -12.696 5.716 19.901 1.00 96.56 156 GLN A O 1
ATOM 1057 N N . VAL A 1 157 ? -14.072 6.179 21.623 1.00 96.75 157 VAL A N 1
ATOM 1058 C CA . VAL A 1 157 ? -15.112 6.878 20.866 1.00 96.75 157 VAL A CA 1
ATOM 1059 C C . VAL A 1 157 ? -15.119 8.335 21.341 1.00 96.75 157 VAL A C 1
ATOM 1061 O O . VAL A 1 157 ? -15.581 8.610 22.454 1.00 96.75 157 VAL A O 1
ATOM 1064 N N . PRO A 1 158 ? -14.535 9.267 20.566 1.00 95.50 158 PRO A N 1
ATOM 1065 C CA . PRO A 1 158 ? -14.512 10.676 20.926 1.00 95.50 158 PRO A CA 1
ATOM 1066 C C . PRO A 1 158 ? -15.874 11.338 20.713 1.00 95.50 158 PRO A C 1
ATOM 1068 O O . PRO A 1 158 ? -16.641 10.950 19.832 1.00 95.50 158 PRO A O 1
ATOM 1071 N N . TYR A 1 159 ? -16.152 12.374 21.503 1.00 95.00 159 TYR A N 1
ATOM 1072 C CA . TYR A 1 159 ? -17.340 13.199 21.319 1.00 95.00 159 TYR A CA 1
ATOM 1073 C C . TYR A 1 159 ? -17.265 14.013 20.020 1.00 95.00 159 TYR A C 1
ATOM 1075 O O . TYR A 1 159 ? -16.226 14.585 19.684 1.00 95.00 159 TYR A O 1
ATOM 1083 N N . VAL A 1 160 ? -18.402 14.119 19.331 1.00 93.69 160 VAL A N 1
ATOM 1084 C CA . VAL A 1 160 ? -18.610 14.990 18.170 1.00 93.69 160 VAL A CA 1
ATOM 1085 C C . VAL A 1 160 ? -19.911 15.758 18.392 1.00 93.69 160 VAL A C 1
ATOM 1087 O O . VAL A 1 160 ? -20.947 15.155 18.653 1.00 93.69 160 VAL A O 1
ATOM 1090 N N . GLY A 1 161 ? -19.861 17.089 18.272 1.00 90.75 161 GLY A N 1
ATOM 1091 C CA . GLY A 1 161 ? -20.938 17.995 18.696 1.00 90.75 161 GLY A CA 1
ATOM 1092 C C . GLY A 1 161 ? -22.314 17.775 18.061 1.00 90.75 161 GLY A C 1
ATOM 1093 O O . GLY A 1 161 ? -23.316 18.149 18.657 1.00 90.75 161 GLY A O 1
ATOM 1094 N N . SER A 1 162 ? -22.366 17.177 16.869 1.00 89.44 162 SER A N 1
ATOM 1095 C CA . SER A 1 162 ? -23.607 16.858 16.155 1.00 89.44 162 SER A CA 1
ATOM 1096 C C . SER A 1 162 ? -23.389 15.697 15.180 1.00 89.44 162 SER A C 1
ATOM 1098 O O . SER A 1 162 ? -23.527 15.850 13.966 1.00 89.44 162 SER A O 1
ATOM 1100 N N . ALA A 1 163 ? -22.973 14.537 15.689 1.00 92.06 163 ALA A N 1
ATOM 1101 C CA . ALA A 1 163 ? -22.814 13.354 14.846 1.00 92.06 163 ALA A CA 1
ATOM 1102 C C . ALA A 1 163 ? -24.175 12.837 14.344 1.00 92.06 163 ALA A C 1
ATOM 1104 O O . ALA A 1 163 ? -24.972 12.325 15.125 1.00 92.06 163 ALA A O 1
ATOM 1105 N N . VAL A 1 164 ? -24.416 12.949 13.034 1.00 94.62 164 VAL A N 1
ATOM 1106 C CA . VAL A 1 164 ? -25.561 12.327 12.330 1.00 94.62 164 VAL A CA 1
ATOM 1107 C C . VAL A 1 164 ? -25.159 11.090 11.518 1.00 94.62 164 VAL A C 1
ATOM 1109 O O . VAL A 1 164 ? -26.013 10.279 11.165 1.00 94.62 164 VAL A O 1
ATOM 1112 N N . ASN A 1 165 ? -23.855 10.928 11.276 1.00 95.50 165 ASN A N 1
ATOM 1113 C CA . ASN A 1 165 ? -23.246 9.787 10.600 1.00 95.50 165 ASN A CA 1
ATOM 1114 C C . ASN A 1 165 ? -22.317 9.051 11.576 1.00 95.50 165 ASN A C 1
ATOM 1116 O O . ASN A 1 165 ? -21.645 9.686 12.392 1.00 95.50 165 ASN A O 1
ATOM 1120 N N . TYR A 1 166 ? -22.268 7.725 11.498 1.00 94.81 166 TYR A N 1
ATOM 1121 C CA . TYR A 1 166 ? -21.577 6.861 12.451 1.00 94.81 166 TYR A CA 1
ATOM 1122 C C . TYR A 1 166 ? -21.019 5.593 11.792 1.00 94.81 166 TYR A C 1
ATOM 1124 O O . TYR A 1 166 ? -21.446 5.178 10.714 1.00 94.81 166 TYR A O 1
ATOM 1132 N N . LEU A 1 167 ? -20.053 4.969 12.471 1.00 94.62 167 LEU A N 1
ATOM 1133 C CA . LEU A 1 167 ? -19.537 3.647 12.128 1.00 94.62 167 LEU A CA 1
ATOM 1134 C C . LEU A 1 167 ? -20.429 2.571 12.756 1.00 94.62 167 LEU A C 1
ATOM 1136 O O . LEU A 1 167 ? -20.579 2.534 13.977 1.00 94.62 167 LEU A O 1
ATOM 1140 N N . GLN A 1 168 ? -20.950 1.658 11.941 1.00 94.88 168 GLN A N 1
ATOM 1141 C CA . GLN A 1 168 ? -21.514 0.397 12.413 1.00 94.88 168 GLN A CA 1
ATOM 1142 C C . GLN A 1 168 ? -20.519 -0.739 12.179 1.00 94.88 168 GLN A C 1
ATOM 1144 O O . GLN A 1 168 ? -19.930 -0.861 11.106 1.00 94.88 168 GLN A O 1
ATOM 1149 N N . VAL A 1 169 ? -20.367 -1.593 13.187 1.00 94.56 169 VAL A N 1
ATOM 1150 C CA . VAL A 1 169 ? -19.644 -2.862 13.083 1.00 94.56 169 VAL A CA 1
ATOM 1151 C C . VAL A 1 169 ? -20.670 -3.985 13.149 1.00 94.56 169 VAL A C 1
ATOM 1153 O O . VAL A 1 169 ? -21.472 -4.028 14.082 1.00 94.56 169 VAL A O 1
ATOM 1156 N N . GLN A 1 170 ? -20.652 -4.880 12.164 1.00 95.88 170 GLN A N 1
ATOM 1157 C CA . GLN A 1 170 ? -21.584 -6.003 12.085 1.00 95.88 170 GLN A CA 1
ATOM 1158 C C . GLN A 1 170 ? -20.849 -7.344 12.072 1.00 95.88 170 GLN A C 1
ATOM 1160 O O . GLN A 1 170 ? -19.829 -7.501 11.397 1.00 95.88 170 GLN A O 1
ATOM 1165 N N . GLY A 1 171 ? -21.398 -8.316 12.799 1.00 95.56 171 GLY A N 1
ATOM 1166 C CA . GLY A 1 171 ? -21.040 -9.723 12.650 1.00 95.56 171 GLY A CA 1
ATOM 1167 C C . GLY A 1 171 ? -21.758 -10.363 11.461 1.00 95.56 171 GLY A C 1
ATOM 1168 O O . GLY A 1 171 ? -22.522 -9.711 10.751 1.00 95.56 171 GLY A O 1
ATOM 1169 N N . ALA A 1 172 ? -21.537 -11.660 11.268 1.00 96.62 172 ALA A N 1
ATOM 1170 C CA . ALA A 1 172 ? -22.226 -12.434 10.247 1.00 96.62 172 ALA A CA 1
ATOM 1171 C C . ALA A 1 172 ? -22.461 -13.878 10.703 1.00 96.62 172 ALA A C 1
ATOM 1173 O O . ALA A 1 172 ? -21.747 -14.388 11.566 1.00 96.62 172 ALA A O 1
ATOM 1174 N N . ALA A 1 173 ? -23.457 -14.536 10.105 1.00 96.56 173 ALA A N 1
ATOM 1175 C CA . ALA A 1 173 ? -23.613 -15.986 10.205 1.00 96.56 173 ALA A CA 1
ATOM 1176 C C . ALA A 1 173 ? -22.443 -16.708 9.508 1.00 96.56 173 ALA A C 1
ATOM 1178 O O . ALA A 1 173 ? -21.648 -16.082 8.804 1.00 96.56 173 ALA A O 1
ATOM 1179 N N . THR A 1 174 ? -22.334 -18.028 9.678 1.00 95.50 174 THR A N 1
ATOM 1180 C CA . THR A 1 174 ? -21.309 -18.844 9.008 1.00 95.50 174 THR A CA 1
ATOM 1181 C C . THR A 1 174 ? -21.284 -18.558 7.503 1.00 95.50 174 THR A C 1
ATOM 1183 O O . THR A 1 174 ? -22.330 -18.535 6.859 1.00 95.50 174 THR A O 1
ATOM 1186 N N . SER A 1 175 ? -20.086 -18.316 6.959 1.00 94.12 175 SER A N 1
ATOM 1187 C CA . SER A 1 175 ? -19.836 -17.919 5.559 1.00 94.12 175 SER A CA 1
ATOM 1188 C C . SER A 1 175 ? -20.311 -16.517 5.151 1.00 94.12 175 SER A C 1
ATOM 1190 O O . SER A 1 175 ? -20.140 -16.131 3.996 1.00 94.12 175 SER A O 1
ATOM 1192 N N . GLY A 1 176 ? -20.878 -15.737 6.072 1.00 93.44 176 GLY A N 1
ATOM 1193 C CA . GLY A 1 176 ? -21.176 -14.328 5.850 1.00 93.44 176 GLY A CA 1
ATOM 1194 C C . GLY A 1 176 ? -19.959 -13.421 6.075 1.00 93.44 176 GLY A C 1
ATOM 1195 O O . GLY A 1 176 ? -18.887 -13.863 6.487 1.00 93.44 176 GLY A O 1
ATOM 1196 N N . VAL A 1 177 ? -20.132 -12.127 5.799 1.00 93.94 177 VAL A N 1
ATOM 1197 C CA . VAL A 1 177 ? -19.051 -11.130 5.833 1.00 93.94 177 VAL A CA 1
ATOM 1198 C C . VAL A 1 177 ? -19.199 -10.214 7.046 1.00 93.94 177 VAL A C 1
ATOM 1200 O O . VAL A 1 177 ? -20.224 -9.557 7.223 1.00 93.94 177 VAL A O 1
ATOM 1203 N N . VAL A 1 178 ? -18.147 -10.141 7.861 1.00 96.88 178 VAL A N 1
ATOM 1204 C CA . VAL A 1 178 ? -18.003 -9.126 8.915 1.00 96.88 178 VAL A CA 1
ATOM 1205 C C . VAL A 1 178 ? -17.705 -7.782 8.256 1.00 96.88 178 VAL A C 1
ATOM 1207 O O . VAL A 1 178 ? -16.874 -7.710 7.352 1.00 96.88 178 VAL A O 1
ATOM 1210 N N . GLY A 1 179 ? -18.382 -6.721 8.691 1.00 92.56 179 GLY A N 1
ATOM 1211 C CA . GLY A 1 179 ? -18.361 -5.441 7.984 1.00 92.56 179 GLY A CA 1
ATOM 1212 C C . GLY A 1 179 ? -18.223 -4.235 8.898 1.00 92.56 179 GLY A C 1
ATOM 1213 O O . GLY A 1 179 ? -18.697 -4.243 10.036 1.00 92.56 179 GLY A O 1
ATOM 1214 N N . TRP A 1 180 ? -17.586 -3.196 8.360 1.00 94.38 180 TRP A N 1
ATOM 1215 C CA . TRP A 1 180 ? -17.495 -1.852 8.926 1.00 94.38 180 TRP A CA 1
ATOM 1216 C C . TRP A 1 180 ? -18.176 -0.898 7.947 1.00 94.38 180 TRP A C 1
ATOM 1218 O O . TRP A 1 180 ? -17.757 -0.804 6.793 1.00 94.38 180 TRP A O 1
ATOM 1228 N N . LEU A 1 181 ? -19.241 -0.231 8.382 1.00 94.00 181 LEU A N 1
ATOM 1229 C CA . LEU A 1 181 ? -20.115 0.546 7.506 1.00 94.00 181 LEU A CA 1
ATOM 1230 C C . LEU A 1 181 ? -20.239 1.980 8.005 1.00 94.00 181 LEU A C 1
ATOM 1232 O O . LEU A 1 181 ? -20.396 2.206 9.202 1.00 94.00 181 LEU A O 1
ATOM 1236 N N . ALA A 1 182 ? -20.208 2.940 7.083 1.00 96.38 182 ALA A N 1
ATOM 1237 C CA . ALA A 1 182 ? -20.619 4.306 7.373 1.00 96.38 182 ALA A CA 1
ATOM 1238 C C . ALA A 1 182 ? -22.127 4.430 7.123 1.00 96.38 182 ALA A C 1
ATOM 1240 O O . ALA A 1 182 ? -22.597 4.174 6.015 1.00 96.38 182 ALA A O 1
ATOM 1241 N N . LEU A 1 183 ? -22.874 4.788 8.162 1.00 96.31 183 LEU A N 1
ATOM 1242 C CA . LEU A 1 183 ? -24.330 4.927 8.142 1.00 96.31 183 LEU A CA 1
ATOM 1243 C C . LEU A 1 183 ? -24.735 6.255 8.766 1.00 96.31 183 LEU A C 1
ATOM 1245 O O . LEU A 1 183 ? -23.948 6.879 9.471 1.00 96.31 183 LEU A O 1
ATOM 1249 N N . GLY A 1 184 ? -25.961 6.693 8.510 1.00 96.19 184 GLY A N 1
ATOM 1250 C CA . GLY A 1 184 ? -26.460 7.971 8.995 1.00 96.19 184 GLY A CA 1
ATOM 1251 C C . GLY A 1 184 ? -27.664 8.446 8.199 1.00 96.19 184 GLY A C 1
ATOM 1252 O O . GLY A 1 184 ? -28.169 7.729 7.338 1.00 96.19 184 GLY A O 1
ATOM 1253 N N . ALA A 1 185 ? -28.134 9.648 8.523 1.00 96.69 185 ALA A N 1
ATOM 1254 C CA . ALA A 1 185 ? -29.271 10.262 7.840 1.00 96.69 185 ALA A CA 1
ATOM 1255 C C . ALA A 1 185 ? -28.899 10.865 6.472 1.00 96.69 185 ALA A C 1
ATOM 1257 O O . ALA A 1 185 ? -29.780 11.074 5.638 1.00 96.69 185 ALA A O 1
ATOM 1258 N N . ASP A 1 186 ? -27.617 11.147 6.236 1.00 96.56 186 ASP A N 1
ATOM 1259 C CA . ASP A 1 186 ? -27.162 11.725 4.976 1.00 96.56 186 ASP A CA 1
ATOM 1260 C C . ASP A 1 186 ? -27.242 10.705 3.834 1.00 96.56 186 ASP A C 1
ATOM 1262 O O . ASP A 1 186 ? -26.893 9.535 3.982 1.00 96.56 186 ASP A O 1
ATOM 1266 N N . ALA A 1 187 ? -27.642 11.171 2.650 1.00 96.50 187 ALA A N 1
ATOM 1267 C CA . ALA A 1 187 ? -27.784 10.312 1.474 1.00 96.50 187 ALA A CA 1
ATOM 1268 C C . ALA A 1 187 ? -26.442 9.776 0.936 1.00 96.50 187 ALA A C 1
ATOM 1270 O O . ALA A 1 187 ? -26.412 8.721 0.309 1.00 96.50 187 ALA A O 1
ATOM 1271 N N . ASN A 1 188 ? -25.338 10.499 1.156 1.00 96.00 188 ASN A N 1
ATOM 1272 C CA . ASN A 1 188 ? -24.001 10.121 0.697 1.00 96.00 188 ASN A CA 1
ATOM 1273 C C . ASN A 1 188 ? -22.998 10.307 1.835 1.00 96.00 188 ASN A C 1
ATOM 1275 O O . ASN A 1 188 ? -22.754 11.435 2.262 1.00 96.00 188 ASN A O 1
ATOM 1279 N N . ILE A 1 189 ? -22.388 9.215 2.295 1.00 95.69 189 ILE A N 1
ATOM 1280 C CA . ILE A 1 189 ? -21.447 9.236 3.418 1.00 95.69 189 ILE A CA 1
ATOM 1281 C C . ILE A 1 189 ? -20.117 8.642 2.956 1.00 95.69 189 ILE A C 1
ATOM 1283 O O . ILE A 1 189 ? -20.020 7.452 2.661 1.00 95.69 189 ILE A O 1
ATOM 1287 N N . ALA A 1 190 ? -19.075 9.473 2.892 1.00 93.81 190 ALA A N 1
ATOM 1288 C CA . ALA A 1 190 ? -17.723 9.004 2.608 1.00 93.81 190 ALA A CA 1
ATOM 1289 C C . ALA A 1 190 ? -17.145 8.292 3.841 1.00 93.81 190 ALA A C 1
ATOM 1291 O O . ALA A 1 190 ? -17.118 8.854 4.937 1.00 93.81 190 ALA A O 1
ATOM 1292 N N . ALA A 1 191 ? -16.659 7.065 3.653 1.00 92.62 191 ALA A N 1
ATOM 1293 C CA . ALA A 1 191 ? -16.008 6.291 4.699 1.00 92.62 191 ALA A CA 1
ATOM 1294 C C . ALA A 1 191 ? -14.492 6.344 4.540 1.00 92.62 191 ALA A C 1
ATOM 1296 O O . ALA A 1 191 ? -13.940 6.255 3.445 1.00 92.62 191 ALA A O 1
ATOM 1297 N N . VAL A 1 192 ? -13.819 6.434 5.673 1.00 90.56 192 VAL A N 1
ATOM 1298 C CA . VAL A 1 192 ? -12.373 6.431 5.758 1.00 90.56 192 VAL A CA 1
ATOM 1299 C C . VAL A 1 192 ? -11.958 5.165 6.501 1.00 90.56 192 VAL A C 1
ATOM 1301 O O . VAL A 1 192 ? -12.271 5.011 7.680 1.00 90.56 192 VAL A O 1
ATOM 1304 N N . ILE A 1 193 ? -11.255 4.256 5.822 1.00 84.31 193 ILE A N 1
ATOM 1305 C CA . ILE A 1 193 ? -10.778 3.003 6.420 1.00 84.31 193 ILE A CA 1
ATOM 1306 C C . ILE A 1 193 ? -9.286 3.149 6.721 1.00 84.31 193 ILE A C 1
ATOM 1308 O O . ILE A 1 193 ? -8.461 3.164 5.814 1.00 84.31 193 ILE A O 1
ATOM 1312 N N . GLY A 1 194 ? -8.955 3.268 8.011 1.00 81.44 194 GLY A N 1
ATOM 1313 C CA . GLY A 1 194 ? -7.586 3.109 8.504 1.00 81.44 194 GLY A CA 1
ATOM 1314 C C . GLY A 1 194 ? -6.613 4.243 8.175 1.00 81.44 194 GLY A C 1
ATOM 1315 O O . GLY A 1 194 ? -5.525 3.943 7.705 1.00 81.44 194 GLY A O 1
ATOM 1316 N N . GLN A 1 195 ? -6.965 5.512 8.448 1.00 92.56 195 GLN A N 1
ATOM 1317 C CA . GLN A 1 195 ? -6.048 6.667 8.307 1.00 92.56 195 GLN A CA 1
ATOM 1318 C C . GLN A 1 195 ? -4.757 6.435 9.090 1.00 92.56 195 GLN A C 1
ATOM 1320 O O . GLN A 1 195 ? -4.769 6.532 10.324 1.00 92.56 195 GLN A O 1
ATOM 1325 N N . PRO A 1 196 ? -3.632 6.166 8.415 1.00 94.19 196 PRO A N 1
ATOM 1326 C CA . PRO A 1 196 ? -2.373 6.026 9.110 1.00 94.19 196 PRO A CA 1
ATOM 1327 C C . PRO A 1 196 ? -1.933 7.401 9.620 1.00 94.19 196 PRO A C 1
ATOM 1329 O O . PRO A 1 196 ? -2.124 8.425 8.965 1.00 94.19 196 PRO A O 1
ATOM 1332 N N . LYS A 1 197 ? -1.311 7.446 10.798 1.00 94.69 197 LYS A N 1
ATOM 1333 C CA . LYS A 1 197 ? -0.696 8.678 11.305 1.00 94.69 197 LYS A CA 1
ATOM 1334 C C . LYS A 1 197 ? 0.687 8.858 10.670 1.00 94.69 197 LYS A C 1
ATOM 1336 O O . LYS A 1 197 ? 1.476 7.915 10.634 1.00 94.69 197 LYS A O 1
ATOM 1341 N N . GLY A 1 198 ? 1.012 10.072 10.225 1.00 96.56 198 GLY A N 1
ATOM 1342 C CA . GLY A 1 198 ? 2.321 10.378 9.637 1.00 96.56 198 GLY A CA 1
ATOM 1343 C C . GLY A 1 198 ? 2.557 9.617 8.329 1.00 96.56 198 GLY A C 1
ATOM 1344 O O . GLY A 1 198 ? 1.767 9.729 7.399 1.00 96.56 198 GLY A O 1
ATOM 1345 N N . THR A 1 199 ? 3.642 8.847 8.257 1.00 96.81 199 THR A N 1
ATOM 1346 C CA . THR A 1 199 ? 4.020 8.044 7.082 1.00 96.81 199 THR A CA 1
ATOM 1347 C C . THR A 1 199 ? 3.580 6.580 7.175 1.00 96.81 199 THR A C 1
ATOM 1349 O O . THR A 1 199 ? 4.136 5.724 6.488 1.00 96.81 199 THR A O 1
ATOM 1352 N N . GLY A 1 200 ? 2.602 6.261 8.029 1.00 96.75 200 GLY A N 1
ATOM 1353 C CA . GLY A 1 200 ? 2.088 4.897 8.157 1.00 96.75 200 GLY A CA 1
ATOM 1354 C C . GLY A 1 200 ? 1.518 4.344 6.841 1.00 96.75 200 GLY A C 1
ATOM 1355 O O . GLY A 1 200 ? 1.071 5.095 5.974 1.00 96.75 200 GLY A O 1
ATOM 1356 N N . ALA A 1 201 ? 1.547 3.020 6.700 1.00 97.25 201 ALA A N 1
ATOM 1357 C CA . ALA A 1 201 ? 1.030 2.302 5.536 1.00 97.25 201 ALA A CA 1
ATOM 1358 C C . ALA A 1 201 ? -0.424 1.844 5.742 1.00 97.25 201 ALA A C 1
ATOM 1360 O O . ALA A 1 201 ? -0.847 1.610 6.876 1.00 97.25 201 ALA A O 1
ATOM 1361 N N . LEU A 1 202 ? -1.165 1.669 4.644 1.00 97.06 202 LEU A N 1
ATOM 1362 C CA . LEU A 1 202 ? -2.493 1.046 4.637 1.00 97.06 202 LEU A CA 1
ATOM 1363 C C . LEU A 1 202 ? -2.362 -0.449 4.322 1.00 97.06 202 LEU A C 1
ATOM 1365 O O . LEU A 1 202 ? -1.844 -0.812 3.265 1.00 97.06 202 LEU A O 1
ATOM 1369 N N . LEU A 1 203 ? -2.831 -1.309 5.230 1.00 96.44 203 LEU A N 1
ATOM 1370 C CA . LEU A 1 203 ? -2.533 -2.745 5.224 1.00 96.44 203 LEU A CA 1
ATOM 1371 C C . LEU A 1 203 ? -3.793 -3.604 5.338 1.00 96.44 203 LEU A C 1
ATOM 1373 O O . LEU A 1 203 ? -4.678 -3.292 6.132 1.00 96.44 203 LEU A O 1
ATOM 1377 N N . ALA A 1 204 ? -3.819 -4.736 4.632 1.00 94.75 204 ALA A N 1
ATOM 1378 C CA . ALA A 1 204 ? -4.826 -5.784 4.841 1.00 94.75 204 ALA A CA 1
ATOM 1379 C C . ALA A 1 204 ? -4.465 -6.778 5.963 1.00 94.75 204 ALA A C 1
ATOM 1381 O O . ALA A 1 204 ? -5.344 -7.456 6.490 1.00 94.75 204 ALA A O 1
ATOM 1382 N N . GLN A 1 205 ? -3.184 -6.893 6.332 1.00 94.94 205 GLN A N 1
ATOM 1383 C CA . GLN A 1 205 ? -2.694 -7.812 7.367 1.00 94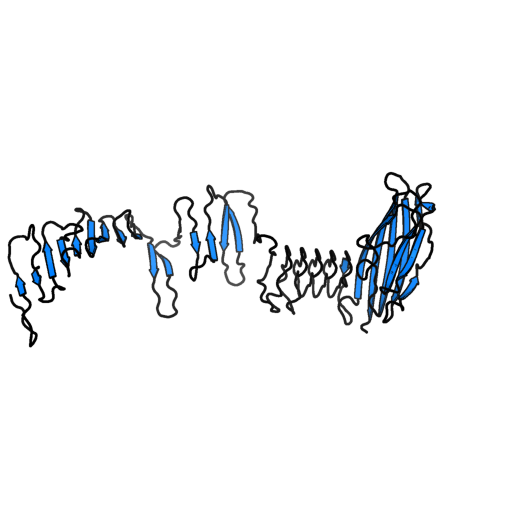.94 205 GLN A CA 1
ATOM 1384 C C . GLN A 1 205 ? -1.646 -7.139 8.254 1.00 94.94 205 GLN A C 1
ATOM 1386 O O . GLN A 1 205 ? -0.853 -6.323 7.782 1.00 94.94 205 GLN A O 1
ATOM 1391 N N . ILE A 1 206 ? -1.638 -7.505 9.539 1.00 96.25 206 ILE A N 1
ATOM 1392 C CA . ILE A 1 206 ? -0.655 -7.028 10.518 1.00 96.25 206 ILE A CA 1
ATOM 1393 C C . ILE A 1 206 ? 0.719 -7.628 10.171 1.00 96.25 206 ILE A C 1
ATOM 1395 O O . ILE A 1 206 ? 0.817 -8.852 10.091 1.00 96.25 206 ILE A O 1
ATOM 1399 N N . PRO A 1 207 ? 1.776 -6.815 9.982 1.00 96.88 207 PRO A N 1
ATOM 1400 C CA . PRO A 1 207 ? 3.132 -7.320 9.797 1.00 96.88 207 PRO A CA 1
ATOM 1401 C C . PRO A 1 207 ? 3.637 -8.034 11.053 1.00 96.88 207 PRO A C 1
ATOM 1403 O O . PRO A 1 207 ? 3.614 -7.469 12.145 1.00 96.88 207 PRO A O 1
ATOM 1406 N N . ASP A 1 208 ? 4.125 -9.257 10.883 1.00 96.50 208 ASP A N 1
ATOM 1407 C CA . ASP A 1 208 ? 4.603 -10.139 11.956 1.00 96.50 208 ASP A CA 1
ATOM 1408 C C . ASP A 1 208 ? 5.966 -10.783 11.626 1.00 96.50 208 ASP A C 1
ATOM 1410 O O . ASP A 1 208 ? 6.418 -11.677 12.337 1.00 96.50 208 ASP A O 1
ATOM 1414 N N . ALA A 1 209 ? 6.609 -10.346 10.533 1.00 95.69 209 ALA A N 1
ATOM 1415 C CA . ALA A 1 209 ? 7.832 -10.919 9.962 1.00 95.69 209 ALA A CA 1
ATOM 1416 C C . ALA A 1 209 ? 7.728 -12.401 9.535 1.00 95.69 209 ALA A C 1
ATOM 1418 O O . ALA A 1 209 ? 8.734 -13.011 9.167 1.00 95.69 209 ALA A O 1
ATOM 1419 N N . SER A 1 210 ? 6.523 -12.980 9.524 1.00 95.38 210 SER A N 1
ATOM 1420 C CA . SER A 1 210 ? 6.249 -14.320 9.007 1.00 95.38 210 SER A CA 1
ATOM 1421 C C . SER A 1 210 ? 5.832 -14.272 7.532 1.00 95.38 210 SER A C 1
ATOM 1423 O O . SER A 1 210 ? 5.658 -13.205 6.942 1.00 95.38 210 SER A O 1
ATOM 1425 N N . ALA A 1 211 ? 5.642 -15.435 6.903 1.00 91.69 211 ALA A N 1
ATOM 1426 C CA . ALA A 1 211 ? 5.054 -15.505 5.563 1.00 91.69 211 ALA A CA 1
ATOM 1427 C C . ALA A 1 211 ? 3.576 -15.064 5.536 1.00 91.69 211 ALA A C 1
ATOM 1429 O O . ALA A 1 211 ? 3.065 -14.719 4.474 1.00 91.69 211 ALA A O 1
ATOM 1430 N N . VAL A 1 212 ? 2.884 -15.045 6.680 1.00 92.56 212 VAL A N 1
ATOM 1431 C CA . VAL A 1 212 ? 1.479 -14.629 6.753 1.00 92.56 212 VAL A CA 1
ATOM 1432 C C . VAL A 1 212 ? 1.378 -13.106 6.798 1.00 92.56 212 VAL A C 1
ATOM 1434 O O . VAL A 1 212 ? 0.843 -12.520 5.862 1.00 92.56 212 VAL A O 1
ATOM 1437 N N . GLY A 1 213 ? 1.918 -12.442 7.824 1.00 93.56 213 GLY A N 1
ATOM 1438 C CA . GLY A 1 213 ? 1.836 -10.981 7.964 1.00 93.56 213 GLY A CA 1
ATOM 1439 C C . GLY A 1 213 ? 2.871 -10.205 7.142 1.00 93.56 213 GLY A C 1
ATOM 1440 O O . GLY A 1 213 ? 2.632 -9.060 6.733 1.00 93.56 213 GLY A O 1
ATOM 1441 N N . GLY A 1 214 ? 4.000 -10.840 6.830 1.00 97.25 214 GLY A N 1
ATOM 1442 C CA . GLY A 1 214 ? 5.091 -10.249 6.064 1.00 97.25 214 GLY A CA 1
ATOM 1443 C C . GLY A 1 214 ? 5.931 -9.252 6.861 1.00 97.25 214 GLY A C 1
ATOM 1444 O O . GLY A 1 214 ? 5.675 -8.953 8.030 1.00 97.25 214 GLY A O 1
ATOM 1445 N N . ASN A 1 215 ? 6.943 -8.705 6.193 1.00 97.44 215 ASN A N 1
ATOM 1446 C CA . ASN A 1 215 ? 7.768 -7.625 6.723 1.00 97.44 215 ASN A CA 1
ATOM 1447 C C . ASN A 1 215 ? 6.969 -6.321 6.844 1.00 97.44 215 ASN A C 1
ATOM 1449 O O . ASN A 1 215 ? 5.949 -6.126 6.177 1.00 97.44 215 ASN A O 1
ATOM 1453 N N . ALA A 1 216 ? 7.464 -5.387 7.656 1.00 97.12 216 ALA A N 1
ATOM 1454 C CA . ALA A 1 216 ? 6.930 -4.030 7.695 1.00 97.12 216 ALA A CA 1
ATOM 1455 C C . ALA A 1 216 ? 6.934 -3.394 6.292 1.00 97.12 216 ALA A C 1
ATOM 1457 O O . ALA A 1 216 ? 7.841 -3.626 5.488 1.00 97.12 216 ALA A O 1
ATOM 1458 N N . ARG A 1 217 ? 5.894 -2.611 5.993 1.00 97.88 217 ARG A N 1
ATOM 1459 C CA . ARG A 1 217 ? 5.760 -1.922 4.704 1.00 97.88 217 ARG A CA 1
ATOM 1460 C C . ARG A 1 217 ? 6.522 -0.608 4.689 1.00 97.88 217 ARG A C 1
ATOM 1462 O O . ARG A 1 217 ? 6.855 -0.068 5.743 1.00 97.88 217 ARG A O 1
ATOM 1469 N N . GLY A 1 218 ? 6.774 -0.102 3.486 1.00 98.19 218 GLY A N 1
ATOM 1470 C CA . GLY A 1 218 ? 7.407 1.196 3.296 1.00 98.19 218 GLY A CA 1
ATOM 1471 C C . GLY A 1 218 ? 6.536 2.357 3.783 1.00 98.19 218 GLY A C 1
ATOM 1472 O O . GLY A 1 218 ? 5.328 2.224 3.993 1.00 98.19 218 GLY A O 1
ATOM 1473 N N . ALA A 1 219 ? 7.157 3.526 3.935 1.00 98.25 219 ALA A N 1
ATOM 1474 C CA . ALA A 1 219 ? 6.448 4.755 4.281 1.00 98.25 219 ALA A CA 1
ATOM 1475 C C . ALA A 1 219 ? 5.367 5.068 3.235 1.00 98.25 219 ALA A C 1
ATOM 1477 O O . ALA A 1 219 ? 5.655 5.028 2.042 1.00 98.25 219 ALA A O 1
ATOM 1478 N N . ASN A 1 220 ? 4.146 5.399 3.665 1.00 97.81 220 ASN A N 1
ATOM 1479 C CA . ASN A 1 220 ? 3.002 5.701 2.793 1.00 97.81 220 ASN A CA 1
ATOM 1480 C C . ASN A 1 220 ? 2.650 4.578 1.796 1.00 97.81 220 ASN A C 1
ATOM 1482 O O . ASN A 1 220 ? 2.065 4.851 0.750 1.00 97.81 220 ASN A O 1
ATOM 1486 N N . ALA A 1 221 ? 3.033 3.332 2.083 1.00 98.31 221 ALA A N 1
ATOM 1487 C CA . ALA A 1 221 ? 2.749 2.208 1.203 1.00 98.31 221 ALA A CA 1
ATOM 1488 C C . ALA A 1 221 ? 1.295 1.722 1.323 1.00 98.31 221 ALA A C 1
ATOM 1490 O O . ALA A 1 221 ? 0.630 1.917 2.347 1.00 98.31 221 ALA A O 1
ATOM 1491 N N . VAL A 1 222 ? 0.830 1.030 0.285 1.00 98.25 222 VAL A N 1
ATOM 1492 C CA . VAL A 1 222 ? -0.445 0.301 0.274 1.00 98.25 222 VAL A CA 1
ATOM 1493 C C . VAL A 1 222 ? -0.160 -1.175 0.028 1.00 98.25 222 VAL A C 1
ATOM 1495 O O . VAL A 1 222 ? 0.438 -1.531 -0.982 1.00 98.25 222 VAL A O 1
ATOM 1498 N N . ASP A 1 223 ? -0.590 -2.053 0.927 1.00 98.06 223 ASP A N 1
ATOM 1499 C CA . ASP A 1 223 ? -0.419 -3.497 0.758 1.00 98.06 223 ASP A CA 1
ATOM 1500 C C . ASP A 1 223 ? -1.699 -4.242 1.136 1.00 98.06 223 ASP A C 1
ATOM 1502 O O . ASP A 1 223 ? -2.024 -4.424 2.312 1.00 98.06 223 ASP A O 1
ATOM 1506 N N . LEU A 1 224 ? -2.430 -4.658 0.104 1.00 97.25 224 LEU A N 1
ATOM 1507 C CA . LEU A 1 224 ? -3.717 -5.338 0.226 1.00 97.25 224 LEU A CA 1
ATOM 1508 C C . LEU A 1 224 ? -3.644 -6.829 -0.126 1.00 97.25 224 LEU A C 1
ATOM 1510 O O . LEU A 1 224 ? -4.665 -7.515 -0.106 1.00 97.25 224 LEU A O 1
ATOM 1514 N N . GLN A 1 225 ? -2.458 -7.360 -0.449 1.00 96.94 225 GLN A N 1
ATOM 1515 C CA . GLN A 1 225 ? -2.312 -8.804 -0.637 1.00 96.94 225 GLN A CA 1
ATOM 1516 C C . GLN A 1 225 ? -2.461 -9.511 0.715 1.00 96.94 225 GLN A C 1
ATOM 1518 O O . GLN A 1 225 ? -2.008 -9.020 1.750 1.00 96.94 225 GLN A O 1
ATOM 1523 N N . THR A 1 226 ? -3.091 -10.679 0.714 1.00 96.19 226 THR A N 1
ATOM 1524 C CA . THR A 1 226 ? -3.307 -11.474 1.934 1.00 96.19 226 THR A CA 1
ATOM 1525 C C . THR A 1 226 ? -2.606 -12.828 1.895 1.00 96.19 226 THR A C 1
ATOM 1527 O O . THR A 1 226 ? -2.713 -13.621 2.830 1.00 96.19 226 THR A O 1
ATOM 1530 N N . SER A 1 227 ? -1.890 -13.101 0.802 1.00 96.00 227 SER A N 1
ATOM 1531 C CA . SER A 1 227 ? -1.289 -14.395 0.515 1.00 96.00 227 SER A CA 1
ATOM 1532 C C . SER A 1 227 ? 0.146 -14.224 0.024 1.00 96.00 227 SER A C 1
ATOM 1534 O O . SER A 1 227 ? 0.405 -13.496 -0.935 1.00 96.00 227 SER A O 1
ATOM 1536 N N . ARG A 1 228 ? 1.083 -14.891 0.697 1.00 95.31 228 ARG A N 1
ATOM 1537 C CA . ARG A 1 228 ? 2.527 -14.831 0.433 1.00 95.31 228 ARG A CA 1
ATOM 1538 C C . ARG A 1 228 ? 3.154 -16.187 0.750 1.00 95.31 228 ARG A C 1
ATOM 1540 O O . ARG A 1 228 ? 2.558 -16.997 1.456 1.00 95.31 228 ARG A O 1
ATOM 1547 N N . THR A 1 229 ? 4.358 -16.423 0.245 1.00 96.31 229 THR A N 1
ATOM 1548 C CA . THR A 1 229 ? 5.196 -17.585 0.580 1.00 96.31 229 THR A CA 1
ATOM 1549 C C . THR A 1 229 ? 6.422 -17.206 1.409 1.00 96.31 229 THR A C 1
ATOM 1551 O O . THR A 1 229 ? 6.940 -18.049 2.136 1.00 96.31 229 THR A O 1
ATOM 1554 N N . VAL A 1 230 ? 6.865 -15.945 1.357 1.00 97.25 230 VAL A N 1
ATOM 1555 C CA . VAL A 1 230 ? 7.959 -15.410 2.186 1.00 97.25 230 VAL A CA 1
ATOM 1556 C C . VAL A 1 230 ? 7.667 -13.978 2.644 1.00 97.25 230 VAL A C 1
ATOM 1558 O O . VAL A 1 230 ? 6.912 -13.247 2.006 1.00 97.25 230 VAL A O 1
ATOM 1561 N N . ALA A 1 231 ? 8.301 -13.548 3.738 1.00 97.81 231 ALA A N 1
ATOM 1562 C CA . ALA A 1 231 ? 7.999 -12.268 4.384 1.00 97.81 231 ALA A CA 1
ATOM 1563 C C . ALA A 1 231 ? 8.375 -11.021 3.554 1.00 97.81 231 ALA A C 1
ATOM 1565 O O . ALA A 1 231 ? 7.851 -9.934 3.794 1.00 97.81 231 ALA A O 1
ATOM 1566 N N . THR A 1 232 ? 9.263 -11.155 2.564 1.00 97.88 232 THR A N 1
ATOM 1567 C CA . THR A 1 232 ? 9.707 -10.052 1.692 1.00 97.88 232 THR A CA 1
ATOM 1568 C C . THR A 1 232 ? 8.715 -9.696 0.586 1.00 97.88 232 THR A C 1
ATOM 1570 O O . THR A 1 232 ? 8.871 -8.647 -0.037 1.00 97.88 232 THR A O 1
ATOM 1573 N N . GLN A 1 233 ? 7.693 -10.525 0.357 1.00 98.25 233 GLN A N 1
ATOM 1574 C CA . GLN A 1 233 ? 6.666 -10.317 -0.667 1.00 98.25 233 GLN A CA 1
ATOM 1575 C C . GLN A 1 233 ? 5.637 -9.297 -0.195 1.00 98.25 233 GLN A C 1
ATOM 1577 O O . GLN A 1 233 ? 4.528 -9.626 0.232 1.00 98.25 233 GLN A O 1
ATOM 1582 N N . VAL A 1 234 ? 6.068 -8.041 -0.205 1.00 98.44 234 VAL A N 1
ATOM 1583 C CA . VAL A 1 234 ? 5.339 -6.903 0.336 1.00 98.44 234 VAL A CA 1
ATOM 1584 C C . VAL A 1 234 ? 5.635 -5.612 -0.433 1.00 98.44 234 VAL A C 1
ATOM 1586 O O . VAL A 1 234 ? 6.624 -5.518 -1.166 1.00 98.44 234 VAL A O 1
ATOM 1589 N N . ALA A 1 235 ? 4.804 -4.591 -0.226 1.00 98.56 235 ALA A N 1
ATOM 1590 C CA . ALA A 1 235 ? 5.079 -3.200 -0.589 1.00 98.56 235 ALA A CA 1
ATOM 1591 C C . ALA A 1 235 ? 6.118 -2.571 0.373 1.00 98.56 235 ALA A C 1
ATOM 1593 O O . ALA A 1 235 ? 5.775 -1.835 1.301 1.00 98.56 235 ALA A O 1
ATOM 1594 N N . SER A 1 236 ? 7.396 -2.934 0.229 1.00 98.25 236 SER A N 1
ATOM 1595 C CA . SER A 1 236 ? 8.487 -2.475 1.110 1.00 98.25 236 SER A CA 1
ATOM 1596 C C . SER A 1 236 ? 9.099 -1.134 0.700 1.00 98.25 236 SER A C 1
ATOM 1598 O O . SER A 1 236 ? 9.721 -0.474 1.532 1.00 98.25 236 SER A O 1
ATOM 1600 N N . GLY A 1 237 ? 8.918 -0.700 -0.550 1.00 98.50 237 GLY A N 1
ATOM 1601 C CA . GLY A 1 237 ? 9.388 0.606 -1.009 1.00 98.50 237 GLY A CA 1
ATOM 1602 C C . GLY A 1 237 ? 8.552 1.759 -0.440 1.00 98.50 237 GLY A C 1
ATOM 1603 O O . GLY A 1 237 ? 7.350 1.618 -0.206 1.00 98.50 237 GLY A O 1
ATOM 1604 N N . ASN A 1 238 ? 9.155 2.933 -0.249 1.00 98.56 238 ASN A N 1
ATOM 1605 C CA . ASN A 1 238 ? 8.390 4.132 0.112 1.00 98.56 238 ASN A CA 1
ATOM 1606 C C . ASN A 1 238 ? 7.397 4.472 -1.003 1.00 98.56 238 ASN A C 1
ATOM 1608 O O . ASN A 1 238 ? 7.778 4.461 -2.170 1.00 98.56 238 ASN A O 1
ATOM 1612 N N . GLN A 1 239 ? 6.151 4.790 -0.650 1.00 98.50 239 GLN A N 1
ATOM 1613 C CA . GLN A 1 239 ? 5.051 5.092 -1.575 1.00 98.50 239 GLN A CA 1
ATOM 1614 C C . GLN A 1 239 ? 4.758 3.945 -2.557 1.00 98.50 239 GLN A C 1
ATOM 1616 O O . GLN A 1 239 ? 4.178 4.167 -3.617 1.00 98.50 239 GLN A O 1
ATOM 1621 N N . SER A 1 240 ? 5.201 2.726 -2.239 1.00 98.81 240 SER A N 1
ATOM 1622 C CA . SER A 1 240 ? 4.955 1.560 -3.080 1.00 98.81 240 SER A CA 1
ATOM 1623 C C . SER A 1 240 ? 3.563 0.984 -2.844 1.00 98.81 240 SER A C 1
ATOM 1625 O O . SER A 1 240 ? 2.943 1.204 -1.799 1.00 98.81 240 SER A O 1
ATOM 1627 N N . ALA A 1 241 ? 3.072 0.225 -3.816 1.00 98.75 241 ALA A N 1
ATOM 1628 C CA . ALA A 1 241 ? 1.756 -0.377 -3.738 1.00 98.75 241 ALA A CA 1
ATOM 1629 C C . ALA A 1 241 ? 1.755 -1.829 -4.221 1.00 98.75 241 ALA A C 1
ATOM 1631 O O . ALA A 1 241 ? 2.253 -2.142 -5.302 1.00 98.75 241 ALA A O 1
ATOM 1632 N N . VAL A 1 242 ? 1.134 -2.708 -3.437 1.00 98.75 242 VAL A N 1
ATOM 1633 C CA . VAL A 1 242 ? 0.674 -4.026 -3.874 1.00 98.75 242 VAL A CA 1
ATOM 1634 C C . VAL A 1 242 ? -0.829 -4.106 -3.632 1.00 98.75 242 VAL A C 1
ATOM 1636 O O . VAL A 1 242 ? -1.277 -4.177 -2.488 1.00 98.75 242 VAL A O 1
ATOM 1639 N N . HIS A 1 243 ? -1.625 -4.102 -4.702 1.00 97.94 243 HIS A N 1
ATOM 1640 C CA . HIS A 1 243 ? -3.089 -4.038 -4.575 1.00 97.94 243 HIS A CA 1
ATOM 1641 C C . HIS A 1 243 ? -3.752 -5.394 -4.288 1.00 97.94 243 HIS A C 1
ATOM 1643 O O . HIS A 1 243 ? -4.938 -5.437 -3.974 1.00 97.94 243 HIS A O 1
ATOM 1649 N N . GLY A 1 244 ? -3.015 -6.503 -4.383 1.00 97.12 244 GLY A N 1
ATOM 1650 C CA . GLY A 1 244 ? -3.552 -7.834 -4.120 1.00 97.12 244 GLY A CA 1
ATOM 1651 C C . GLY A 1 244 ? -2.720 -8.954 -4.739 1.00 97.12 244 GLY A C 1
ATOM 1652 O O . GLY A 1 244 ? -1.526 -8.799 -5.008 1.00 97.12 244 GLY A O 1
ATOM 1653 N N . GLY A 1 245 ? -3.378 -10.085 -4.992 1.00 97.44 245 GLY A N 1
ATOM 1654 C CA . GLY A 1 245 ? -2.753 -11.276 -5.564 1.00 97.44 245 GLY A CA 1
ATOM 1655 C C . GLY A 1 245 ? -1.975 -12.099 -4.537 1.00 97.44 245 GLY A C 1
ATOM 1656 O O . GLY A 1 245 ? -2.261 -12.052 -3.339 1.00 97.44 245 GLY A O 1
ATOM 1657 N N . ASN A 1 246 ? -1.015 -12.882 -5.025 1.00 97.50 246 ASN A N 1
ATOM 1658 C CA . ASN A 1 246 ? -0.204 -13.785 -4.216 1.00 97.50 246 ASN A CA 1
ATOM 1659 C C . ASN A 1 246 ? 1.291 -13.541 -4.462 1.00 97.50 246 ASN A C 1
ATOM 1661 O O . ASN A 1 246 ? 1.724 -13.459 -5.607 1.00 97.50 246 ASN A O 1
ATOM 1665 N N . ALA A 1 247 ? 2.085 -13.495 -3.393 1.00 97.75 247 ALA A N 1
ATOM 1666 C CA . ALA A 1 247 ? 3.547 -13.514 -3.474 1.00 97.75 247 ALA A CA 1
ATOM 1667 C C . ALA A 1 247 ? 4.184 -12.338 -4.254 1.00 97.75 247 ALA A C 1
ATOM 1669 O O . ALA A 1 247 ? 5.244 -12.486 -4.857 1.00 97.75 247 ALA A O 1
A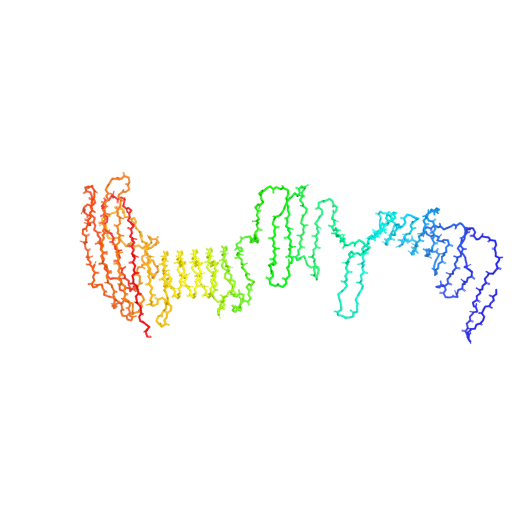TOM 1670 N N . ASN A 1 248 ? 3.570 -11.155 -4.237 1.00 98.62 248 ASN A N 1
ATOM 1671 C CA . ASN A 1 248 ? 4.046 -9.994 -4.992 1.00 98.62 248 ASN A CA 1
ATOM 1672 C C . ASN A 1 248 ? 4.973 -9.099 -4.154 1.00 98.62 248 ASN A C 1
ATOM 1674 O O . ASN A 1 248 ? 4.750 -8.905 -2.961 1.00 98.62 248 ASN A O 1
ATOM 1678 N N . THR A 1 249 ? 5.977 -8.495 -4.791 1.00 98.69 249 THR A N 1
ATOM 1679 C CA . THR A 1 249 ? 6.954 -7.594 -4.159 1.00 98.69 249 THR A CA 1
ATOM 1680 C C . THR A 1 249 ? 6.986 -6.247 -4.877 1.00 98.69 249 THR A C 1
ATOM 1682 O O . THR A 1 249 ? 7.293 -6.188 -6.066 1.00 98.69 249 THR A O 1
ATOM 1685 N N . ALA A 1 250 ? 6.744 -5.153 -4.153 1.00 98.75 250 ALA A N 1
ATOM 1686 C CA . ALA A 1 250 ? 6.985 -3.792 -4.634 1.00 98.75 250 ALA A CA 1
ATOM 1687 C C . ALA A 1 250 ? 8.021 -3.122 -3.721 1.00 98.75 250 ALA A C 1
ATOM 1689 O O . ALA A 1 250 ? 7.693 -2.623 -2.647 1.00 98.75 250 ALA A O 1
ATOM 1690 N N . SER A 1 251 ? 9.295 -3.168 -4.113 1.00 98.56 251 SER A N 1
ATOM 1691 C CA . SER A 1 251 ? 10.415 -2.744 -3.258 1.00 98.56 251 SER A CA 1
ATOM 1692 C C . SER A 1 251 ? 11.108 -1.462 -3.719 1.00 98.56 251 SER A C 1
ATOM 1694 O O . SER A 1 251 ? 11.898 -0.896 -2.968 1.00 98.56 251 SER A O 1
ATOM 1696 N N . GLY A 1 252 ? 10.835 -0.989 -4.938 1.00 98.50 252 GLY A N 1
ATOM 1697 C CA . GLY A 1 252 ? 11.302 0.322 -5.393 1.00 98.50 252 GLY A CA 1
ATOM 1698 C C . GLY A 1 252 ? 10.467 1.469 -4.814 1.00 98.50 252 GLY A C 1
ATOM 1699 O O . GLY A 1 252 ? 9.296 1.293 -4.474 1.00 98.50 252 GLY A O 1
ATOM 1700 N N . ILE A 1 253 ? 11.044 2.669 -4.729 1.00 98.62 253 ILE A N 1
ATOM 1701 C CA . ILE A 1 253 ? 10.302 3.878 -4.329 1.00 98.62 253 ILE A CA 1
ATOM 1702 C C . ILE A 1 253 ? 9.211 4.156 -5.367 1.00 98.62 253 ILE A C 1
ATOM 1704 O O . ILE A 1 253 ? 9.518 4.194 -6.553 1.00 98.62 253 ILE A O 1
ATOM 1708 N N . GLY A 1 254 ? 7.958 4.334 -4.950 1.00 98.56 254 GLY A N 1
ATOM 1709 C CA . GLY A 1 254 ? 6.820 4.542 -5.851 1.00 98.56 254 GLY A CA 1
ATOM 1710 C C . GLY A 1 254 ? 6.505 3.339 -6.747 1.00 98.56 254 GLY A C 1
ATOM 1711 O O . GLY A 1 254 ? 5.769 3.479 -7.722 1.00 98.56 254 GLY A O 1
ATOM 1712 N N . ALA A 1 255 ? 7.097 2.169 -6.476 1.00 98.81 255 ALA A N 1
ATOM 1713 C CA . ALA A 1 255 ? 6.891 0.987 -7.297 1.00 98.81 255 ALA A CA 1
ATOM 1714 C C . ALA A 1 255 ? 5.495 0.399 -7.081 1.00 98.81 255 ALA A C 1
ATOM 1716 O O . ALA A 1 255 ? 4.990 0.382 -5.961 1.00 98.81 255 ALA A O 1
ATOM 1717 N N . THR A 1 256 ? 4.883 -0.124 -8.138 1.00 98.81 256 THR A N 1
ATOM 1718 C CA . THR A 1 256 ? 3.518 -0.660 -8.068 1.00 98.81 256 THR A CA 1
ATOM 1719 C C . THR A 1 256 ? 3.450 -2.073 -8.631 1.00 98.81 256 THR A C 1
ATOM 1721 O O . THR A 1 256 ? 3.958 -2.347 -9.715 1.00 98.81 256 THR A O 1
ATOM 1724 N N . VAL A 1 257 ? 2.758 -2.967 -7.933 1.00 98.88 257 VAL A N 1
ATOM 1725 C CA . VAL A 1 257 ? 2.279 -4.242 -8.469 1.00 98.88 257 VAL A CA 1
ATOM 1726 C C . VAL A 1 257 ? 0.762 -4.265 -8.329 1.00 98.88 257 VAL A C 1
ATOM 1728 O O . VAL A 1 257 ? 0.224 -4.301 -7.222 1.00 98.88 257 VAL A O 1
ATOM 1731 N N . ALA A 1 258 ? 0.053 -4.248 -9.455 1.00 98.31 258 ALA A N 1
ATOM 1732 C CA . ALA A 1 258 ? -1.409 -4.224 -9.435 1.00 98.31 258 ALA A CA 1
ATOM 1733 C C . ALA A 1 258 ? -2.021 -5.558 -8.961 1.00 98.31 258 ALA A C 1
ATOM 1735 O O . ALA A 1 258 ? -3.146 -5.579 -8.474 1.00 98.31 258 ALA A O 1
ATOM 1736 N N . GLY A 1 259 ? -1.290 -6.669 -9.071 1.00 97.88 259 GLY A N 1
ATOM 1737 C CA . GLY A 1 259 ? -1.717 -7.984 -8.599 1.00 97.88 259 GLY A CA 1
ATOM 1738 C C . GLY A 1 259 ? -0.962 -9.116 -9.292 1.00 97.88 259 GLY A C 1
ATOM 1739 O O . GLY A 1 259 ? 0.189 -8.954 -9.699 1.00 97.88 259 GLY A O 1
ATOM 1740 N N . GLY A 1 260 ? -1.625 -10.263 -9.451 1.00 98.25 260 GLY A N 1
ATOM 1741 C CA . GLY A 1 260 ? -1.039 -11.458 -10.063 1.00 98.25 260 GLY A CA 1
ATOM 1742 C C . GLY A 1 260 ? -0.264 -12.320 -9.069 1.00 98.25 260 GLY A C 1
ATOM 1743 O O . GLY A 1 260 ? -0.557 -12.294 -7.868 1.00 98.25 260 GLY A O 1
ATOM 1744 N N . ASN A 1 261 ? 0.687 -13.104 -9.576 1.00 98.38 261 ASN A N 1
ATOM 1745 C CA . ASN A 1 261 ? 1.449 -14.063 -8.783 1.00 98.38 261 ASN A CA 1
ATOM 1746 C C . ASN A 1 261 ? 2.965 -13.900 -8.969 1.00 98.38 261 ASN A C 1
ATOM 1748 O O . ASN A 1 261 ? 3.471 -13.962 -10.085 1.00 98.38 261 ASN A O 1
ATOM 1752 N N . THR A 1 262 ? 3.704 -13.762 -7.868 1.00 98.25 262 THR A N 1
ATOM 1753 C CA . THR A 1 262 ? 5.181 -13.753 -7.879 1.00 98.25 262 THR A CA 1
ATOM 1754 C C . THR A 1 262 ? 5.787 -12.624 -8.732 1.00 98.25 262 THR A C 1
ATOM 1756 O O . THR A 1 262 ? 6.824 -12.787 -9.367 1.00 98.25 262 THR A O 1
ATOM 1759 N N . ASN A 1 263 ? 5.146 -11.455 -8.784 1.00 98.69 263 ASN A N 1
ATOM 1760 C CA . ASN A 1 263 ? 5.665 -10.304 -9.526 1.00 98.69 263 ASN A CA 1
ATOM 1761 C C . ASN A 1 263 ? 6.563 -9.418 -8.657 1.00 98.69 263 ASN A C 1
ATOM 1763 O O . ASN A 1 263 ? 6.275 -9.200 -7.481 1.00 98.69 263 ASN A O 1
ATOM 1767 N N . THR A 1 264 ? 7.617 -8.853 -9.250 1.00 98.69 264 THR A N 1
ATOM 1768 C CA . THR A 1 264 ? 8.607 -8.018 -8.555 1.00 98.69 264 THR A CA 1
ATOM 1769 C C . THR A 1 264 ? 8.804 -6.656 -9.236 1.00 98.69 264 THR A C 1
ATOM 1771 O O . THR A 1 264 ? 9.511 -6.533 -10.237 1.00 98.69 264 THR A O 1
ATOM 1774 N N . ALA A 1 265 ? 8.239 -5.597 -8.651 1.00 98.69 265 ALA A N 1
ATOM 1775 C CA . ALA A 1 265 ? 8.526 -4.201 -8.990 1.00 98.69 265 ALA A CA 1
ATOM 1776 C C . ALA A 1 265 ? 9.631 -3.652 -8.065 1.00 98.69 265 ALA A C 1
ATOM 1778 O O . ALA A 1 265 ? 9.364 -3.062 -7.016 1.00 98.69 265 ALA A O 1
ATOM 1779 N N . ASN A 1 266 ? 10.896 -3.894 -8.414 1.00 98.00 266 ASN A N 1
ATOM 1780 C CA . ASN A 1 266 ? 12.057 -3.546 -7.581 1.00 98.00 266 ASN A CA 1
ATOM 1781 C C . ASN A 1 266 ? 12.893 -2.361 -8.092 1.00 98.00 266 ASN A C 1
ATOM 1783 O O . ASN A 1 266 ? 13.924 -2.052 -7.501 1.00 98.00 266 ASN A O 1
ATOM 1787 N N . GLY A 1 267 ? 12.475 -1.699 -9.174 1.00 98.12 267 GLY A N 1
ATOM 1788 C CA . GLY A 1 267 ? 13.049 -0.428 -9.621 1.00 98.12 267 GLY A CA 1
ATOM 1789 C C . GLY A 1 267 ? 12.254 0.767 -9.097 1.00 98.12 267 GLY A C 1
ATOM 1790 O O . GLY A 1 267 ? 11.041 0.669 -8.895 1.00 98.12 267 GLY A O 1
ATOM 1791 N N . ASN A 1 268 ? 12.908 1.909 -8.885 1.00 98.38 268 ASN A N 1
ATOM 1792 C CA . ASN A 1 268 ? 12.194 3.131 -8.502 1.00 98.38 268 ASN A CA 1
ATOM 1793 C C . ASN A 1 268 ? 11.207 3.521 -9.604 1.00 98.38 268 ASN A C 1
ATOM 1795 O O . ASN A 1 268 ? 11.573 3.547 -10.776 1.00 98.38 268 ASN A O 1
ATOM 1799 N N . TYR A 1 269 ? 9.963 3.793 -9.221 1.00 98.38 269 TYR A N 1
ATOM 1800 C CA . TYR A 1 269 ? 8.831 4.085 -10.098 1.00 98.38 269 TYR A CA 1
ATOM 1801 C C . TYR A 1 269 ? 8.535 2.979 -11.124 1.00 98.38 269 TYR A C 1
ATOM 1803 O O . TYR A 1 269 ? 7.895 3.232 -12.142 1.00 98.38 269 TYR A O 1
ATOM 1811 N N . SER A 1 270 ? 9.019 1.753 -10.886 1.00 98.56 270 SER A N 1
ATOM 1812 C CA . SER A 1 270 ? 8.700 0.602 -11.733 1.00 98.56 270 SER A CA 1
ATOM 1813 C C . SER A 1 270 ? 7.273 0.115 -11.500 1.00 98.56 270 SER A C 1
ATOM 1815 O O . SER A 1 270 ? 6.691 0.314 -10.431 1.00 98.56 270 SER A O 1
ATOM 1817 N N . TRP A 1 271 ? 6.703 -0.550 -12.499 1.00 98.25 271 TRP A N 1
ATOM 1818 C CA . TRP A 1 271 ? 5.330 -1.029 -12.423 1.00 98.25 271 TRP A CA 1
ATOM 1819 C C . TRP A 1 271 ? 5.167 -2.407 -13.056 1.00 98.25 271 TRP A C 1
ATOM 1821 O O . TRP A 1 271 ? 5.685 -2.683 -14.138 1.00 98.25 271 TRP A O 1
ATOM 1831 N N . VAL A 1 272 ? 4.403 -3.263 -12.380 1.00 98.69 272 VAL A N 1
ATOM 1832 C CA . VAL A 1 272 ? 3.880 -4.510 -12.932 1.00 98.69 272 VAL A CA 1
ATOM 1833 C C . VAL A 1 272 ? 2.346 -4.439 -12.965 1.00 98.69 272 VAL A C 1
ATOM 1835 O O . VAL A 1 272 ? 1.719 -4.370 -11.900 1.00 98.69 272 VAL A O 1
ATOM 1838 N N . PRO A 1 273 ? 1.708 -4.466 -14.152 1.00 97.62 273 PRO A N 1
ATOM 1839 C CA . PRO A 1 273 ? 0.254 -4.396 -14.288 1.00 97.62 273 PRO A CA 1
ATOM 1840 C C . PRO A 1 273 ? -0.454 -5.689 -13.855 1.00 97.62 273 PRO A C 1
ATOM 1842 O O . PRO A 1 273 ? -1.668 -5.691 -13.680 1.00 97.62 273 PRO A O 1
ATOM 1845 N N . GLY A 1 274 ? 0.282 -6.787 -13.677 1.00 96.81 274 GLY A N 1
ATOM 1846 C CA . GLY A 1 274 ? -0.229 -8.100 -13.291 1.00 96.81 274 GLY A CA 1
ATOM 1847 C C . GLY A 1 274 ? 0.609 -9.216 -13.915 1.00 96.81 274 GLY A C 1
ATOM 1848 O O . GLY A 1 274 ? 1.768 -9.001 -14.261 1.00 96.81 274 GLY A O 1
ATOM 1849 N N . GLY A 1 275 ? 0.005 -10.391 -14.098 1.00 97.81 275 GLY A N 1
ATOM 1850 C CA . GLY A 1 275 ? 0.673 -11.553 -14.691 1.00 97.81 275 GLY A CA 1
ATOM 1851 C C . GLY A 1 275 ? 1.387 -12.426 -13.662 1.00 97.81 275 GLY A C 1
ATOM 1852 O O . GLY A 1 275 ? 1.022 -12.423 -12.480 1.00 97.81 275 GLY A O 1
ATOM 1853 N N . GLN A 1 276 ? 2.372 -13.192 -14.124 1.00 98.38 276 GLN A N 1
ATOM 1854 C CA . GLN A 1 276 ? 3.093 -14.165 -13.313 1.00 98.38 276 GLN A CA 1
ATOM 1855 C C . GLN A 1 276 ? 4.608 -14.063 -13.527 1.00 98.38 276 GLN A C 1
ATOM 1857 O O . GLN A 1 276 ? 5.060 -14.080 -14.669 1.00 98.38 276 GLN A O 1
ATOM 1862 N N . ASN A 1 277 ? 5.380 -14.014 -12.436 1.00 98.31 277 ASN A N 1
ATOM 1863 C CA . ASN A 1 277 ? 6.850 -14.058 -12.442 1.00 98.31 277 ASN A CA 1
ATOM 1864 C C . ASN A 1 277 ? 7.553 -12.901 -13.184 1.00 98.31 277 ASN A C 1
ATOM 1866 O O . ASN A 1 277 ? 8.678 -13.078 -13.641 1.00 98.31 277 ASN A O 1
ATOM 1870 N N . ALA A 1 278 ? 6.953 -11.712 -13.310 1.00 98.38 278 ALA A N 1
ATOM 1871 C CA . ALA A 1 278 ? 7.632 -10.565 -13.927 1.00 98.38 278 ALA A CA 1
ATOM 1872 C C . ALA A 1 278 ? 8.647 -9.911 -12.968 1.00 98.38 278 ALA A C 1
ATOM 1874 O O . ALA A 1 278 ? 8.405 -9.839 -11.760 1.00 98.38 278 ALA A O 1
ATOM 1875 N N . THR A 1 279 ? 9.745 -9.343 -13.485 1.00 98.12 279 THR A N 1
ATOM 1876 C CA . THR A 1 279 ? 10.652 -8.503 -12.677 1.00 98.12 279 THR A CA 1
ATOM 1877 C C . THR A 1 279 ? 11.141 -7.258 -13.407 1.00 98.12 279 THR A C 1
ATOM 1879 O O . THR A 1 279 ? 11.623 -7.305 -14.543 1.00 98.12 279 THR A O 1
ATOM 1882 N N . ALA A 1 280 ? 11.050 -6.115 -12.723 1.00 97.81 280 ALA A N 1
ATOM 1883 C CA . ALA A 1 280 ? 11.562 -4.838 -13.215 1.00 97.81 280 ALA A CA 1
ATOM 1884 C C . ALA A 1 280 ? 13.100 -4.777 -13.212 1.00 97.81 280 ALA A C 1
ATOM 1886 O O . ALA A 1 280 ? 13.680 -3.873 -13.813 1.00 97.81 280 ALA A O 1
ATOM 1887 N N . ARG A 1 281 ? 13.768 -5.740 -12.560 1.00 95.75 281 ARG A N 1
ATOM 1888 C CA . ARG A 1 281 ? 15.234 -5.867 -12.473 1.00 95.75 281 ARG A CA 1
ATOM 1889 C C . ARG A 1 281 ? 15.923 -4.577 -12.017 1.00 95.75 281 ARG A C 1
ATOM 1891 O O . ARG A 1 281 ? 16.942 -4.178 -12.570 1.00 95.75 281 ARG A O 1
ATOM 1898 N N . ALA A 1 282 ? 15.330 -3.923 -11.020 1.00 96.94 282 ALA A N 1
ATOM 1899 C CA . ALA A 1 282 ? 15.765 -2.647 -10.455 1.00 96.94 282 ALA A CA 1
ATOM 1900 C C . ALA A 1 282 ? 15.804 -1.459 -11.439 1.00 96.94 282 ALA A C 1
ATOM 1902 O O . ALA A 1 282 ? 16.258 -0.380 -11.060 1.00 96.94 282 ALA A O 1
ATOM 1903 N N . ALA A 1 283 ? 15.298 -1.612 -12.668 1.00 97.25 283 ALA A N 1
ATOM 1904 C CA . ALA A 1 283 ? 15.316 -0.556 -13.672 1.00 97.25 283 ALA A CA 1
ATOM 1905 C C . ALA A 1 283 ? 14.338 0.577 -13.322 1.00 97.25 283 ALA A C 1
ATOM 1907 O O . ALA A 1 283 ? 13.169 0.347 -12.998 1.00 97.25 283 ALA A O 1
ATOM 1908 N N . TYR A 1 284 ? 14.825 1.812 -13.404 1.00 98.06 284 TYR A N 1
ATOM 1909 C CA . TYR A 1 284 ? 14.068 3.019 -13.095 1.00 98.06 284 TYR A CA 1
ATOM 1910 C C . TYR A 1 284 ? 12.909 3.206 -14.082 1.00 98.06 284 TYR A C 1
ATOM 1912 O O . TYR A 1 284 ? 13.109 3.169 -15.295 1.00 98.06 284 TYR A O 1
ATOM 1920 N N . GLY A 1 285 ? 11.697 3.416 -13.567 1.00 97.62 285 GLY A N 1
ATOM 1921 C CA . GLY A 1 285 ? 10.506 3.712 -14.367 1.00 97.62 285 GLY A CA 1
ATOM 1922 C C . GLY A 1 285 ? 10.064 2.587 -15.309 1.00 97.62 285 GLY A C 1
ATOM 1923 O O . GLY A 1 285 ? 9.261 2.833 -16.206 1.00 97.62 285 GLY A O 1
ATOM 1924 N N . LYS A 1 286 ? 10.608 1.369 -15.168 1.00 97.50 286 LYS A N 1
ATOM 1925 C CA . LYS A 1 286 ? 10.336 0.270 -16.099 1.00 97.50 286 LYS A CA 1
ATOM 1926 C C . LYS A 1 286 ? 8.977 -0.373 -15.819 1.00 97.50 286 LYS A C 1
ATOM 1928 O O . LYS A 1 286 ? 8.708 -0.794 -14.693 1.00 97.50 286 LYS A O 1
ATOM 1933 N N . GLY A 1 287 ? 8.164 -0.508 -16.863 1.00 98.38 287 GLY A N 1
ATOM 1934 C CA . GLY A 1 287 ? 7.000 -1.389 -16.880 1.00 98.38 287 GLY A CA 1
ATOM 1935 C C . GLY A 1 287 ? 7.399 -2.794 -17.330 1.00 98.38 287 GLY A C 1
ATOM 1936 O O . GLY A 1 287 ? 8.160 -2.924 -18.289 1.00 98.38 287 GLY A O 1
ATOM 1937 N N . VAL A 1 288 ? 6.907 -3.846 -16.678 1.00 98.31 288 VAL A N 1
ATOM 1938 C CA . VAL A 1 288 ? 7.129 -5.236 -17.126 1.00 98.31 288 VAL A CA 1
ATOM 1939 C C . VAL A 1 288 ? 5.878 -6.085 -16.983 1.00 98.31 288 VAL A C 1
ATOM 1941 O O . VAL A 1 288 ? 5.089 -5.866 -16.071 1.00 98.31 288 VAL A O 1
ATOM 1944 N N . PHE A 1 289 ? 5.713 -7.072 -17.858 1.00 97.38 289 PHE A N 1
ATOM 1945 C CA . PHE A 1 289 ? 4.613 -8.034 -17.814 1.00 97.38 289 PHE A CA 1
ATOM 1946 C C . PHE A 1 289 ? 5.097 -9.414 -18.267 1.00 97.38 289 PHE A C 1
ATOM 1948 O O . PHE A 1 289 ? 5.851 -9.516 -19.233 1.00 97.38 289 PHE A O 1
ATOM 1955 N N . ALA A 1 290 ? 4.663 -10.471 -17.583 1.00 98.31 290 ALA A N 1
ATOM 1956 C CA . ALA A 1 290 ? 5.047 -11.848 -17.880 1.00 98.31 290 ALA A CA 1
ATOM 1957 C C . ALA A 1 290 ? 3.866 -12.804 -17.672 1.00 98.31 290 ALA A C 1
ATOM 1959 O O . ALA A 1 290 ? 2.960 -12.535 -16.879 1.00 98.31 290 ALA A O 1
ATOM 1960 N N . ALA A 1 291 ? 3.883 -13.924 -18.393 1.00 97.94 291 ALA A N 1
ATOM 1961 C CA . ALA A 1 291 ? 2.868 -14.979 -18.313 1.00 97.94 291 ALA A CA 1
ATOM 1962 C C . ALA A 1 291 ? 3.376 -16.239 -17.584 1.00 97.94 291 ALA A C 1
ATOM 1964 O O . ALA A 1 291 ? 2.735 -17.283 -17.642 1.00 97.94 291 ALA A O 1
ATOM 1965 N N . GLY A 1 292 ? 4.538 -16.147 -16.937 1.00 97.44 292 GLY A N 1
ATOM 1966 C CA . GLY A 1 292 ? 5.258 -17.258 -16.329 1.00 97.44 292 GLY A CA 1
ATOM 1967 C C . GLY A 1 292 ? 6.766 -17.073 -16.477 1.00 97.44 292 GLY A C 1
ATOM 1968 O O . GLY A 1 292 ? 7.241 -15.998 -16.844 1.00 97.44 292 GLY A O 1
ATOM 1969 N N . ARG A 1 293 ? 7.512 -18.140 -16.196 1.00 96.50 293 ARG A N 1
ATOM 1970 C CA . ARG A 1 293 ? 8.974 -18.197 -16.318 1.00 96.50 293 ARG A CA 1
ATOM 1971 C C . ARG A 1 293 ? 9.433 -19.540 -16.879 1.00 96.50 293 ARG A C 1
ATOM 1973 O O . ARG A 1 293 ? 8.692 -20.519 -16.786 1.00 96.50 293 ARG A O 1
ATOM 1980 N N . PHE A 1 294 ? 10.666 -19.611 -17.367 1.00 95.94 294 PHE A N 1
ATOM 1981 C CA . PHE A 1 294 ? 11.343 -20.877 -17.652 1.00 95.94 294 PHE A CA 1
ATOM 1982 C C . PHE A 1 294 ? 11.965 -21.473 -16.377 1.00 95.94 294 PHE A C 1
ATOM 1984 O O . PHE A 1 294 ? 11.611 -22.573 -15.961 1.00 95.94 294 PHE A O 1
ATOM 1991 N N . ALA A 1 295 ? 12.862 -20.735 -15.728 1.00 95.19 295 ALA A N 1
ATOM 1992 C CA . ALA A 1 295 ? 13.619 -21.122 -14.542 1.00 95.19 295 ALA A CA 1
ATOM 1993 C C . ALA A 1 295 ? 13.653 -20.018 -13.469 1.00 95.19 295 ALA A C 1
ATOM 1995 O O . ALA A 1 295 ? 13.512 -20.319 -12.282 1.00 95.19 295 ALA A O 1
ATOM 1996 N N . ALA A 1 296 ? 13.806 -18.751 -13.862 1.00 95.62 296 ALA A N 1
ATOM 1997 C CA . ALA A 1 296 ? 13.979 -17.615 -12.957 1.00 95.62 296 ALA A CA 1
ATOM 1998 C C . ALA A 1 296 ? 12.976 -16.496 -13.259 1.00 95.62 296 ALA A C 1
ATOM 2000 O O . ALA A 1 296 ? 12.551 -16.313 -14.394 1.00 95.62 296 ALA A O 1
ATOM 2001 N N . ASP A 1 297 ? 12.588 -15.725 -12.245 1.00 96.69 297 ASP A N 1
ATOM 2002 C CA . ASP A 1 297 ? 11.622 -14.645 -12.454 1.00 96.69 297 ASP A CA 1
ATOM 2003 C C . ASP A 1 297 ? 12.146 -13.630 -13.489 1.00 96.69 297 ASP A C 1
ATOM 2005 O O . ASP A 1 297 ? 13.296 -13.182 -13.443 1.00 96.69 297 ASP A O 1
ATOM 2009 N N . GLY A 1 298 ? 11.272 -13.278 -14.431 1.00 96.50 298 GLY A N 1
ATOM 2010 C CA . GLY A 1 298 ? 11.495 -12.377 -15.555 1.00 96.50 298 GLY A CA 1
ATOM 2011 C C . GLY A 1 298 ? 12.362 -12.929 -16.669 1.00 96.50 298 GLY A C 1
ATOM 2012 O O . GLY A 1 298 ? 12.803 -12.149 -17.503 1.00 96.50 298 GLY A O 1
ATOM 2013 N N . ASP A 1 299 ? 12.641 -14.222 -16.726 1.00 96.81 299 ASP A N 1
ATOM 2014 C CA . ASP A 1 299 ? 13.377 -14.799 -17.852 1.00 96.81 299 ASP A CA 1
ATOM 2015 C C . ASP A 1 299 ? 12.566 -14.894 -19.159 1.00 96.81 299 ASP A C 1
ATOM 2017 O O . ASP A 1 299 ? 13.157 -15.044 -20.225 1.00 96.81 299 ASP A O 1
ATOM 2021 N N . ALA A 1 300 ? 11.244 -14.730 -19.084 1.00 97.19 300 ALA A N 1
ATOM 2022 C CA . ALA A 1 300 ? 10.320 -14.649 -20.209 1.00 97.19 300 ALA A CA 1
ATOM 2023 C C . ALA A 1 300 ? 9.320 -13.505 -19.979 1.00 97.19 300 ALA A C 1
ATOM 2025 O O . ALA A 1 300 ? 8.299 -13.679 -19.313 1.00 97.19 300 ALA A O 1
ATOM 2026 N N . GLN A 1 301 ? 9.608 -12.307 -20.495 1.00 98.00 301 GLN A N 1
ATOM 2027 C CA . GLN A 1 301 ? 8.762 -11.137 -20.224 1.00 98.00 301 GLN A CA 1
ATOM 2028 C C . GLN A 1 301 ? 8.743 -10.102 -21.354 1.00 98.00 301 GLN A C 1
ATOM 2030 O O . GLN A 1 301 ? 9.588 -10.092 -22.248 1.00 98.00 301 GLN A O 1
ATOM 2035 N N . GLN A 1 302 ? 7.779 -9.190 -21.276 1.00 97.94 302 GLN A N 1
ATOM 2036 C CA . GLN A 1 302 ? 7.758 -7.937 -22.019 1.00 97.94 302 GLN A CA 1
ATOM 2037 C C . GLN A 1 302 ? 8.223 -6.789 -21.115 1.00 97.94 302 GLN A C 1
ATOM 2039 O O . GLN A 1 302 ? 7.900 -6.765 -19.923 1.00 97.94 302 GLN A O 1
ATOM 2044 N N . GLY A 1 303 ? 8.963 -5.832 -21.675 1.00 97.44 303 GLY A N 1
ATOM 2045 C CA . GLY A 1 303 ? 9.407 -4.620 -20.995 1.00 97.44 303 GLY A CA 1
ATOM 2046 C C . GLY A 1 303 ? 8.978 -3.345 -21.719 1.00 97.44 303 GLY A C 1
ATOM 2047 O O . GLY A 1 303 ? 8.872 -3.309 -22.941 1.00 97.44 303 GLY A O 1
ATOM 2048 N N . PHE A 1 304 ? 8.762 -2.286 -20.943 1.00 96.69 304 PHE A N 1
ATOM 2049 C CA . PHE A 1 304 ? 8.444 -0.940 -21.409 1.00 96.69 304 PHE A CA 1
ATOM 2050 C C . PHE A 1 304 ? 9.351 0.047 -20.680 1.00 96.69 304 PHE A C 1
ATOM 2052 O O . PHE A 1 304 ? 9.325 0.143 -19.448 1.00 96.69 304 PHE A O 1
ATOM 2059 N N . SER A 1 305 ? 10.179 0.774 -21.420 1.00 97.81 305 SER A N 1
ATOM 2060 C CA . SER A 1 305 ? 11.104 1.754 -20.849 1.00 97.81 305 SER A CA 1
ATOM 2061 C C . SER A 1 305 ? 10.914 3.115 -21.492 1.00 97.81 305 SER A C 1
ATOM 2063 O O . SER A 1 305 ? 10.781 3.213 -22.709 1.00 97.81 305 SER A O 1
ATOM 2065 N N . VAL A 1 306 ? 10.949 4.163 -20.671 1.00 97.81 306 VAL A N 1
ATOM 2066 C CA . VAL A 1 306 ? 10.937 5.561 -21.108 1.00 97.81 306 VAL A CA 1
ATOM 2067 C C . VAL A 1 306 ? 12.231 6.210 -20.642 1.00 97.81 306 VAL A C 1
ATOM 2069 O O . VAL A 1 306 ? 12.611 6.089 -19.481 1.00 97.81 306 VAL A O 1
ATOM 2072 N N . LEU A 1 307 ? 12.915 6.888 -21.554 1.00 98.25 307 LEU A N 1
ATOM 2073 C CA . LEU A 1 307 ? 14.161 7.595 -21.310 1.00 98.25 307 LEU A CA 1
ATOM 2074 C C . LEU A 1 307 ? 14.027 9.024 -21.822 1.00 98.25 307 LEU A C 1
ATOM 2076 O O . LEU A 1 307 ? 13.251 9.304 -22.738 1.00 98.25 307 LEU A O 1
ATOM 2080 N N . ARG A 1 308 ? 14.785 9.948 -21.238 1.00 97.88 308 ARG A N 1
ATOM 2081 C CA . ARG A 1 308 ? 14.741 11.362 -21.607 1.00 97.88 308 ARG A CA 1
ATOM 2082 C C . ARG A 1 308 ? 16.093 12.043 -21.478 1.00 97.88 308 ARG A C 1
ATOM 2084 O O . ARG A 1 308 ? 16.947 11.630 -20.697 1.00 97.88 308 ARG A O 1
ATOM 2091 N N . ARG A 1 309 ? 16.273 13.121 -22.238 1.00 97.25 309 ARG A N 1
ATOM 2092 C CA . ARG A 1 309 ? 17.432 14.013 -22.139 1.00 97.25 309 ARG A CA 1
ATOM 2093 C C . ARG A 1 309 ? 17.096 15.390 -22.694 1.00 97.25 309 ARG A C 1
ATOM 2095 O O . ARG A 1 309 ? 16.415 15.489 -23.711 1.00 97.25 309 ARG A O 1
ATOM 2102 N N . GLN A 1 310 ? 17.612 16.432 -22.051 1.00 96.56 310 GLN A N 1
ATOM 2103 C CA . GLN A 1 310 ? 17.685 17.769 -22.632 1.00 96.56 310 GLN A CA 1
ATOM 2104 C C . GLN A 1 310 ? 19.124 18.039 -23.084 1.00 96.56 310 GLN A C 1
ATOM 2106 O O . GLN A 1 310 ? 20.068 17.706 -22.365 1.00 96.56 310 GLN A O 1
ATOM 2111 N N . THR A 1 311 ? 19.285 18.624 -24.266 1.00 96.19 311 THR A N 1
ATOM 2112 C CA . THR A 1 311 ? 20.574 19.101 -24.788 1.00 96.19 311 THR A CA 1
ATOM 2113 C C . THR A 1 311 ? 20.492 20.590 -25.084 1.00 96.19 311 THR A C 1
ATOM 2115 O O . THR A 1 311 ? 19.430 21.074 -25.471 1.00 96.19 311 THR A O 1
ATOM 2118 N N . THR A 1 312 ? 21.608 21.300 -24.940 1.00 96.25 312 THR A N 1
ATOM 2119 C CA . THR A 1 312 ? 21.737 22.741 -25.238 1.00 96.25 312 THR A CA 1
ATOM 2120 C C . THR A 1 312 ? 22.830 23.035 -26.268 1.00 96.25 312 THR A C 1
ATOM 2122 O O . THR A 1 312 ? 23.072 24.189 -26.621 1.00 96.25 312 THR A O 1
ATOM 2125 N N . ASP A 1 313 ? 23.525 21.994 -26.725 1.00 93.50 313 ASP A N 1
ATOM 2126 C CA . ASP A 1 313 ? 24.647 22.078 -27.642 1.00 93.50 313 ASP A CA 1
ATOM 2127 C C . ASP A 1 313 ? 24.639 20.923 -28.662 1.00 93.50 313 ASP A C 1
ATOM 2129 O O . ASP A 1 313 ? 23.741 20.075 -28.683 1.00 93.50 313 ASP A O 1
ATOM 2133 N N . ALA A 1 314 ? 25.647 20.916 -29.535 1.00 94.12 314 ALA A N 1
ATOM 2134 C CA . ALA A 1 314 ? 25.865 19.886 -30.547 1.00 94.12 314 ALA A CA 1
ATOM 2135 C C . ALA A 1 314 ? 26.768 18.739 -30.053 1.00 94.12 314 ALA A C 1
ATOM 2137 O O . ALA A 1 314 ? 27.462 18.111 -30.854 1.00 94.12 314 ALA A O 1
ATOM 2138 N N . THR A 1 315 ? 26.804 18.467 -28.744 1.00 94.50 315 THR A N 1
ATOM 2139 C CA . THR A 1 315 ? 27.567 17.345 -28.186 1.00 94.50 315 THR A CA 1
ATOM 2140 C C . THR A 1 315 ? 26.686 16.112 -28.007 1.00 94.50 315 THR A C 1
ATOM 2142 O O . THR A 1 315 ? 25.465 16.192 -27.854 1.00 94.50 315 THR A O 1
ATOM 2145 N N . ILE A 1 316 ? 27.309 14.934 -28.059 1.00 95.38 316 ILE A N 1
ATOM 2146 C CA . ILE A 1 316 ? 26.618 13.669 -27.808 1.00 95.38 316 ILE A CA 1
ATOM 2147 C C . ILE A 1 316 ? 26.241 13.608 -26.325 1.00 95.38 316 ILE A C 1
ATOM 2149 O O . ILE A 1 316 ? 27.104 13.661 -25.452 1.00 95.38 316 ILE A O 1
ATOM 2153 N N . SER A 1 317 ? 24.955 13.418 -26.043 1.00 95.38 317 SER A N 1
ATOM 2154 C CA . SER A 1 317 ? 24.430 13.247 -24.690 1.00 95.38 317 SER A CA 1
ATOM 2155 C C . SER A 1 317 ? 23.667 11.936 -24.550 1.00 95.38 317 SER A C 1
ATOM 2157 O O . SER A 1 317 ? 22.829 11.600 -25.386 1.00 95.38 317 SER A O 1
ATOM 2159 N N . ARG A 1 318 ? 23.923 11.212 -23.456 1.00 96.31 318 ARG A N 1
ATOM 2160 C CA . ARG A 1 318 ? 23.200 9.983 -23.102 1.00 96.31 318 ARG A CA 1
ATOM 2161 C C . ARG A 1 318 ? 21.742 10.268 -22.765 1.00 96.31 318 ARG A C 1
ATOM 2163 O O . ARG A 1 318 ? 21.447 11.223 -22.048 1.00 96.31 318 ARG A O 1
ATOM 2170 N N . VAL A 1 319 ? 20.855 9.404 -23.245 1.00 97.44 319 VAL A N 1
ATOM 2171 C CA . VAL A 1 319 ? 19.437 9.389 -22.881 1.00 97.44 319 VAL A CA 1
ATOM 2172 C C . VAL A 1 319 ? 19.234 8.320 -21.807 1.00 97.44 319 VAL A C 1
ATOM 2174 O O . VAL A 1 319 ? 19.574 7.161 -22.024 1.00 97.44 319 VAL A O 1
ATOM 2177 N N . THR A 1 320 ? 18.717 8.713 -20.642 1.00 97.88 320 THR A N 1
ATOM 2178 C CA . THR A 1 320 ? 18.558 7.860 -19.447 1.00 97.88 320 THR A CA 1
ATOM 2179 C C . THR A 1 320 ? 17.142 7.983 -18.880 1.00 97.88 320 THR A C 1
ATOM 2181 O O . THR A 1 320 ? 16.433 8.952 -19.156 1.00 97.88 320 THR A O 1
ATOM 2184 N N . ALA A 1 321 ? 16.693 6.999 -18.103 1.00 97.50 321 ALA A N 1
ATOM 2185 C CA . ALA A 1 321 ? 15.335 6.942 -17.551 1.00 97.50 321 ALA A CA 1
ATOM 2186 C C . ALA A 1 321 ? 15.012 8.101 -16.583 1.00 97.50 321 ALA A C 1
ATOM 2188 O O . ALA A 1 321 ? 13.883 8.587 -16.526 1.00 97.50 321 ALA A O 1
ATOM 2189 N N . ASP A 1 322 ? 16.017 8.598 -15.864 1.00 96.38 322 ASP A N 1
ATOM 2190 C CA . ASP A 1 322 ? 15.914 9.7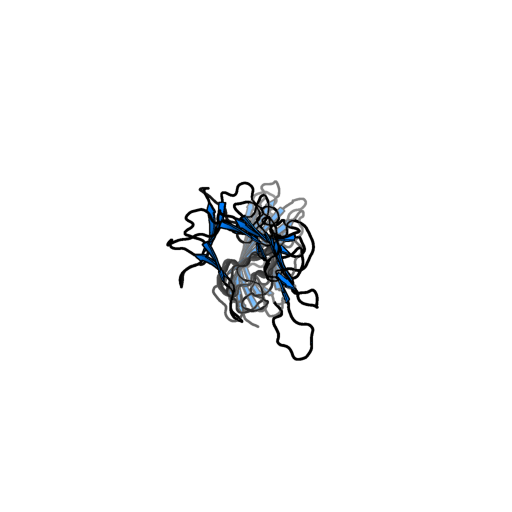19 -14.922 1.00 96.38 322 ASP A CA 1
ATOM 2191 C C . ASP A 1 322 ? 16.480 11.043 -15.486 1.00 96.38 322 ASP A C 1
ATOM 2193 O O . ASP A 1 322 ? 16.382 12.091 -14.841 1.00 96.38 322 ASP A O 1
ATOM 2197 N N . GLY A 1 323 ? 17.036 11.025 -16.702 1.00 95.00 323 GLY A N 1
ATOM 2198 C CA . GLY A 1 323 ? 17.688 12.167 -17.350 1.00 95.00 323 GLY A CA 1
ATOM 2199 C C . GLY A 1 323 ? 19.058 12.547 -16.773 1.00 95.00 323 GLY A C 1
ATOM 2200 O O . GLY A 1 323 ? 19.638 13.549 -17.208 1.00 95.00 323 GLY A O 1
ATOM 2201 N N . LEU A 1 324 ? 19.579 11.774 -15.815 1.00 94.12 324 LEU A N 1
ATOM 2202 C CA . LEU A 1 324 ? 20.879 11.986 -15.180 1.00 94.12 324 LEU A CA 1
ATOM 2203 C C . LEU A 1 324 ? 21.999 11.264 -15.947 1.00 94.12 324 LEU A C 1
ATOM 2205 O O . LEU A 1 324 ? 21.799 10.736 -17.042 1.00 94.12 324 LEU A O 1
ATOM 2209 N N . VAL A 1 325 ? 23.212 11.279 -15.393 1.00 92.50 325 VAL A N 1
ATOM 2210 C CA . VAL A 1 325 ? 24.348 10.515 -15.930 1.00 92.50 325 VAL A CA 1
ATOM 2211 C C . VAL A 1 325 ? 24.033 9.016 -15.886 1.00 92.50 325 VAL A C 1
ATOM 2213 O O . VAL A 1 325 ? 23.369 8.543 -14.966 1.00 92.50 325 VAL A O 1
ATOM 2216 N N . GLN A 1 326 ? 24.506 8.274 -16.889 1.00 93.38 326 GLN A N 1
ATOM 2217 C CA . GLN A 1 326 ? 24.304 6.829 -16.987 1.00 93.38 326 GLN A CA 1
ATOM 2218 C C . GLN A 1 326 ? 24.762 6.092 -15.716 1.00 93.38 326 GLN A C 1
ATOM 2220 O O . GLN A 1 326 ? 25.852 6.330 -15.195 1.00 93.38 326 GLN A O 1
ATOM 2225 N N . SER A 1 327 ? 23.928 5.170 -15.253 1.00 93.19 327 SER A N 1
ATOM 2226 C CA . SER A 1 327 ? 24.154 4.272 -14.126 1.00 93.19 327 SER A CA 1
ATOM 2227 C C . SER A 1 327 ? 23.685 2.857 -14.494 1.00 93.19 327 SER A C 1
ATOM 2229 O O . SER A 1 327 ? 23.191 2.602 -15.597 1.00 93.19 327 SER A O 1
ATOM 2231 N N . ASN A 1 328 ? 23.793 1.931 -13.544 1.00 91.50 328 ASN A N 1
ATOM 2232 C CA . ASN A 1 328 ? 23.353 0.547 -13.704 1.00 91.50 328 ASN A CA 1
ATOM 2233 C C . ASN A 1 328 ? 21.821 0.358 -13.723 1.00 91.50 328 ASN A C 1
ATOM 2235 O O . ASN A 1 328 ? 21.367 -0.753 -13.998 1.00 91.50 328 ASN A O 1
ATOM 2239 N N . ASN A 1 329 ? 21.020 1.391 -13.434 1.00 94.81 329 ASN A N 1
ATOM 2240 C CA . ASN A 1 329 ? 19.563 1.264 -13.309 1.00 94.81 329 ASN A CA 1
ATOM 2241 C C . ASN A 1 329 ? 18.744 2.269 -14.132 1.00 94.81 329 ASN A C 1
ATOM 2243 O O . ASN A 1 329 ? 17.533 2.091 -14.251 1.00 94.81 329 ASN A O 1
ATOM 2247 N N . ASN A 1 330 ? 19.369 3.291 -14.720 1.00 96.19 330 ASN A N 1
ATOM 2248 C CA . ASN A 1 330 ? 18.688 4.294 -15.547 1.00 96.19 330 ASN A CA 1
ATOM 2249 C C . ASN A 1 330 ? 18.957 4.123 -17.057 1.00 96.19 330 ASN A C 1
ATOM 2251 O O . ASN A 1 330 ? 18.670 5.020 -17.850 1.00 96.19 330 ASN A O 1
ATOM 2255 N N . THR A 1 331 ? 19.500 2.973 -17.455 1.00 94.19 331 THR A N 1
ATOM 2256 C CA . THR A 1 331 ? 19.849 2.595 -18.833 1.00 94.19 331 THR A CA 1
ATOM 2257 C C . THR A 1 331 ? 19.122 1.310 -19.256 1.00 94.19 331 THR A C 1
ATOM 2259 O O . THR A 1 331 ? 18.523 0.616 -18.430 1.00 94.19 331 THR A O 1
ATOM 2262 N N . LEU A 1 332 ? 19.144 0.978 -20.554 1.00 96.44 332 LEU A N 1
ATOM 2263 C CA . LEU A 1 332 ? 18.504 -0.228 -21.103 1.00 96.44 332 LEU A CA 1
ATOM 2264 C C . LEU A 1 332 ? 19.395 -1.468 -20.939 1.00 96.44 332 LEU A C 1
ATOM 2266 O O . LEU A 1 332 ? 19.917 -2.010 -21.915 1.00 96.44 332 LEU A O 1
ATOM 2270 N N . ASN A 1 333 ? 19.586 -1.907 -19.697 1.00 95.38 333 ASN A N 1
ATOM 2271 C CA . ASN A 1 333 ? 20.484 -3.016 -19.382 1.00 95.38 333 ASN A CA 1
ATOM 2272 C C . ASN A 1 333 ? 19.846 -4.383 -19.625 1.00 95.38 333 ASN A C 1
ATOM 2274 O O . ASN A 1 333 ? 18.713 -4.649 -19.212 1.00 95.38 333 ASN A O 1
ATOM 2278 N N . LEU A 1 334 ? 20.615 -5.268 -20.260 1.00 95.81 334 LEU A N 1
ATOM 2279 C CA . LEU A 1 334 ? 20.263 -6.672 -20.421 1.00 95.81 334 LEU A CA 1
ATOM 2280 C C . LEU A 1 334 ? 20.854 -7.458 -19.244 1.00 95.81 334 LEU A C 1
ATOM 2282 O O . LEU A 1 334 ? 22.021 -7.246 -18.897 1.00 95.81 334 LEU A O 1
ATOM 2286 N N . PRO A 1 335 ? 20.102 -8.391 -18.638 1.00 95.12 335 PRO A N 1
ATOM 2287 C CA . PRO A 1 335 ? 20.671 -9.383 -17.731 1.00 95.12 335 PRO A CA 1
ATOM 2288 C C . PRO A 1 335 ? 21.778 -10.194 -18.407 1.00 95.12 335 PRO A C 1
ATOM 2290 O O . PRO A 1 335 ? 21.837 -10.278 -19.636 1.00 95.12 335 PRO A O 1
ATOM 2293 N N . ALA A 1 336 ? 22.646 -10.813 -17.604 1.00 94.56 336 ALA A N 1
ATOM 2294 C CA . ALA A 1 336 ? 23.582 -11.806 -18.124 1.00 94.56 336 ALA A CA 1
ATOM 2295 C C . ALA A 1 336 ? 22.807 -12.896 -18.880 1.00 94.56 336 ALA A C 1
ATOM 2297 O O . ALA A 1 336 ? 21.752 -13.324 -18.415 1.00 94.56 336 ALA A O 1
ATOM 2298 N N . PHE A 1 337 ? 23.318 -13.298 -20.045 1.00 95.81 337 PHE A N 1
ATOM 2299 C CA . PHE A 1 337 ? 22.658 -14.263 -20.935 1.00 95.81 337 PHE A CA 1
ATOM 2300 C C . PHE A 1 337 ? 21.261 -13.834 -21.427 1.00 95.81 337 PHE A C 1
ATOM 2302 O O . PHE A 1 337 ? 20.420 -14.665 -21.771 1.00 95.81 337 PHE A O 1
ATOM 2309 N N . GLY A 1 338 ? 20.992 -12.525 -21.447 1.00 96.56 338 GLY A N 1
ATOM 2310 C CA . GLY A 1 338 ? 19.756 -11.955 -21.973 1.00 96.56 338 GLY A CA 1
ATOM 2311 C C . GLY A 1 338 ? 19.819 -11.676 -23.475 1.00 96.56 338 GLY A C 1
ATOM 2312 O O . GLY A 1 338 ? 20.851 -11.249 -23.998 1.00 96.56 338 GLY A O 1
ATOM 2313 N N . ALA A 1 339 ? 18.685 -11.835 -24.155 1.00 97.62 339 ALA A N 1
ATOM 2314 C CA . ALA A 1 339 ? 18.464 -11.379 -25.522 1.00 97.62 339 ALA A CA 1
ATOM 2315 C C . ALA A 1 339 ? 17.158 -10.583 -25.605 1.00 97.62 339 ALA A C 1
ATOM 2317 O O . ALA A 1 339 ? 16.091 -11.074 -25.224 1.00 97.62 339 ALA A O 1
ATOM 2318 N N . PHE A 1 340 ? 17.253 -9.338 -26.076 1.00 97.94 340 PHE A N 1
ATOM 2319 C CA . PHE A 1 340 ? 16.124 -8.419 -26.210 1.00 97.94 340 PHE A CA 1
ATOM 2320 C C . PHE A 1 340 ? 15.910 -8.067 -27.680 1.00 97.94 340 PHE A C 1
ATOM 2322 O O . PHE A 1 340 ? 16.865 -7.805 -28.415 1.00 97.94 340 PHE A O 1
ATOM 2329 N N . PHE A 1 341 ? 14.647 -7.981 -28.078 1.00 98.38 341 PHE A N 1
ATOM 2330 C CA . PHE A 1 341 ? 14.221 -7.425 -29.358 1.00 98.38 341 PHE A CA 1
ATOM 2331 C C . PHE A 1 341 ? 13.090 -6.430 -29.121 1.00 98.38 341 PHE A C 1
ATOM 2333 O O . PHE A 1 341 ? 12.216 -6.683 -28.297 1.00 98.38 341 PHE A O 1
ATOM 2340 N N . GLY A 1 342 ? 13.087 -5.305 -29.827 1.00 97.88 342 GLY A N 1
ATOM 2341 C CA . GLY A 1 342 ? 12.042 -4.306 -29.649 1.00 97.88 342 GLY A CA 1
ATOM 2342 C C . GLY A 1 342 ? 12.086 -3.175 -30.661 1.00 97.88 342 GLY A C 1
ATOM 2343 O O . GLY A 1 342 ? 12.986 -3.102 -31.503 1.00 97.88 342 GLY A O 1
ATOM 2344 N N . ARG A 1 343 ? 11.119 -2.259 -30.554 1.00 97.56 343 ARG A N 1
ATOM 2345 C CA . ARG A 1 343 ? 11.138 -0.987 -31.293 1.00 97.56 343 ARG A CA 1
ATOM 2346 C C . ARG A 1 343 ? 11.588 0.143 -30.381 1.00 97.56 343 ARG A C 1
ATOM 2348 O O . ARG A 1 343 ? 10.987 0.380 -29.335 1.00 97.56 343 ARG A O 1
ATOM 2355 N N . LEU A 1 344 ? 12.623 0.855 -30.811 1.00 98.31 344 LEU A N 1
ATOM 2356 C CA . LEU A 1 344 ? 13.057 2.116 -30.234 1.00 98.31 344 LEU A CA 1
ATOM 2357 C C . LEU A 1 344 ? 12.365 3.258 -30.977 1.00 98.31 344 LEU A C 1
ATOM 2359 O O . LEU A 1 344 ? 12.594 3.452 -32.171 1.00 98.31 344 LEU A O 1
ATOM 2363 N N . ARG A 1 345 ? 11.556 4.032 -30.257 1.00 98.44 345 ARG A N 1
ATOM 2364 C CA . ARG A 1 345 ? 10.867 5.214 -30.786 1.00 98.44 345 ARG A CA 1
ATOM 2365 C C . ARG A 1 345 ? 11.386 6.447 -30.069 1.00 98.44 345 ARG A C 1
ATOM 2367 O O . ARG A 1 345 ? 11.291 6.524 -28.844 1.00 98.44 345 ARG A O 1
ATOM 2374 N N . VAL A 1 346 ? 11.934 7.399 -30.814 1.00 98.62 346 VAL A N 1
ATOM 2375 C CA . VAL A 1 346 ? 12.534 8.625 -30.276 1.00 98.62 346 VAL A CA 1
ATOM 2376 C C . VAL A 1 346 ? 11.870 9.831 -30.910 1.00 98.62 346 VAL A C 1
ATOM 2378 O O . VAL A 1 346 ? 11.689 9.871 -32.124 1.00 98.62 346 VAL A O 1
ATOM 2381 N N . VAL A 1 347 ? 11.548 10.827 -30.091 1.00 98.38 347 VAL A N 1
ATOM 2382 C CA . VAL A 1 347 ? 11.101 12.145 -30.538 1.00 98.38 347 VAL A CA 1
ATOM 2383 C C . VAL A 1 347 ? 11.971 13.198 -29.869 1.00 98.38 347 VAL A C 1
ATOM 2385 O O . VAL A 1 347 ? 12.099 13.222 -28.643 1.00 98.38 347 VAL A O 1
ATOM 2388 N N . SER A 1 348 ? 12.534 14.092 -30.674 1.00 98.38 348 SER A N 1
ATOM 2389 C CA . SER A 1 348 ? 13.246 15.282 -30.215 1.00 98.38 348 SER A CA 1
ATOM 2390 C C . SER A 1 348 ? 12.498 16.529 -30.661 1.00 98.38 348 SER A C 1
ATOM 2392 O O . SER A 1 348 ? 12.016 16.604 -31.792 1.00 98.38 348 SER A O 1
ATOM 2394 N N . LYS A 1 349 ? 12.414 17.526 -29.780 1.00 97.81 349 LYS A N 1
ATOM 2395 C CA . LYS A 1 349 ? 11.663 18.761 -30.008 1.00 97.81 349 LYS A CA 1
ATOM 2396 C C . LYS A 1 349 ? 12.444 19.977 -29.525 1.00 97.81 349 LYS A C 1
ATOM 2398 O O . LYS A 1 349 ? 12.852 20.033 -28.365 1.00 97.81 349 LYS A O 1
ATOM 2403 N N . LEU A 1 350 ? 12.586 20.979 -30.393 1.00 97.75 350 LEU A N 1
ATOM 2404 C CA . LEU A 1 350 ? 13.133 22.283 -30.016 1.00 97.75 350 LEU A CA 1
ATOM 2405 C C . LEU A 1 350 ? 12.164 23.007 -29.078 1.00 97.75 350 LEU A C 1
ATOM 2407 O O . LEU A 1 350 ? 10.974 23.136 -29.387 1.00 97.75 350 LEU A O 1
ATOM 2411 N N . THR A 1 351 ? 12.675 23.501 -27.956 1.00 96.38 351 THR A N 1
ATOM 2412 C CA . THR A 1 351 ? 11.906 24.302 -26.998 1.00 96.38 351 THR A CA 1
ATOM 2413 C C . THR A 1 351 ? 11.555 25.652 -27.619 1.00 96.38 351 THR A C 1
ATOM 2415 O O . THR A 1 351 ? 12.432 26.348 -28.116 1.00 96.38 351 THR A O 1
ATOM 2418 N N . GLY A 1 352 ? 10.270 26.017 -27.621 1.00 92.88 352 GLY A N 1
ATOM 2419 C CA . GLY A 1 352 ? 9.799 27.305 -28.149 1.00 92.88 352 GLY A CA 1
ATOM 2420 C C . GLY A 1 352 ? 9.773 27.441 -29.681 1.00 92.88 352 GLY A C 1
ATOM 2421 O O . GLY A 1 352 ? 9.296 28.455 -30.174 1.00 92.88 352 GLY A O 1
ATOM 2422 N N . GLY A 1 353 ? 10.241 26.441 -30.439 1.00 93.25 353 GLY A N 1
ATOM 2423 C CA . GLY A 1 353 ? 10.207 26.437 -31.911 1.00 93.25 353 GLY A CA 1
ATOM 2424 C C . GLY A 1 353 ? 9.269 25.381 -32.498 1.00 93.25 353 GLY A C 1
ATOM 2425 O O . GLY A 1 353 ? 8.549 24.703 -31.765 1.00 93.25 353 GLY A O 1
ATOM 2426 N N . THR A 1 354 ? 9.313 25.169 -33.816 1.00 96.00 354 THR A N 1
ATOM 2427 C CA . THR A 1 354 ? 8.563 24.103 -34.524 1.00 96.00 354 THR A CA 1
ATOM 2428 C C . THR A 1 354 ? 9.442 22.924 -34.946 1.00 96.00 354 THR A C 1
ATOM 2430 O O . THR A 1 354 ? 8.904 21.871 -35.291 1.00 96.00 354 THR A O 1
ATOM 2433 N N . ASP A 1 355 ? 10.770 23.051 -34.840 1.00 97.88 355 ASP A N 1
ATOM 2434 C CA . ASP A 1 355 ? 11.713 21.983 -35.172 1.00 97.88 355 ASP A CA 1
ATOM 2435 C C . ASP A 1 355 ? 11.456 20.719 -34.345 1.00 97.88 355 ASP A C 1
ATOM 2437 O O . ASP A 1 355 ? 11.332 20.778 -33.109 1.00 97.88 355 ASP A O 1
ATOM 2441 N N . ALA A 1 356 ? 11.364 19.586 -35.041 1.00 98.12 356 ALA A N 1
ATOM 2442 C CA . ALA A 1 356 ? 11.129 18.270 -34.465 1.00 98.12 356 ALA A CA 1
ATOM 2443 C C . ALA A 1 356 ? 11.759 17.175 -35.333 1.00 98.12 356 ALA A C 1
ATOM 2445 O O . ALA A 1 356 ? 11.731 17.260 -36.560 1.00 98.12 356 ALA A O 1
ATOM 2446 N N . ALA A 1 357 ? 12.282 16.129 -34.703 1.00 98.38 357 ALA A N 1
ATOM 2447 C CA . ALA A 1 357 ? 12.829 14.956 -35.376 1.00 98.38 357 ALA A CA 1
ATOM 2448 C C . ALA A 1 357 ? 12.317 13.684 -34.704 1.00 98.38 357 ALA A C 1
ATOM 2450 O O . ALA A 1 357 ? 12.150 13.650 -33.482 1.00 98.38 357 ALA A O 1
ATOM 2451 N N . VAL A 1 358 ? 12.082 12.647 -35.504 1.00 98.56 358 VAL A N 1
ATOM 2452 C CA . VAL A 1 358 ? 11.658 11.333 -35.021 1.00 98.56 358 VAL A CA 1
ATOM 2453 C C . VAL A 1 358 ? 12.564 10.237 -35.554 1.00 98.56 358 VAL A C 1
ATOM 2455 O O . VAL A 1 358 ? 13.029 10.302 -36.692 1.00 98.56 358 VAL A O 1
ATOM 2458 N N . TRP A 1 359 ? 12.769 9.210 -34.739 1.00 98.62 359 TRP A N 1
ATOM 2459 C CA . TRP A 1 359 ? 13.432 7.971 -35.125 1.00 98.62 359 TRP A CA 1
ATOM 2460 C C . TRP A 1 359 ? 12.563 6.792 -34.714 1.00 98.62 359 TRP A C 1
ATOM 2462 O O . TRP A 1 359 ? 12.043 6.761 -33.597 1.00 98.62 359 TRP A O 1
ATOM 2472 N N . ASP A 1 360 ? 12.440 5.817 -35.604 1.00 98.06 360 ASP A N 1
ATOM 2473 C CA . ASP A 1 360 ? 11.782 4.546 -35.329 1.00 98.06 360 ASP A CA 1
ATOM 2474 C C . ASP A 1 360 ? 12.667 3.412 -35.851 1.00 98.06 360 ASP A C 1
ATOM 2476 O O . ASP A 1 360 ? 12.860 3.256 -37.059 1.00 98.06 360 ASP A O 1
ATOM 2480 N N . VAL A 1 361 ? 13.283 2.680 -34.924 1.00 98.06 361 VAL A N 1
ATOM 2481 C CA . VAL A 1 361 ? 14.353 1.722 -35.215 1.00 98.06 361 VAL A CA 1
ATOM 2482 C C . VAL A 1 361 ? 14.047 0.401 -34.520 1.00 98.06 361 VAL A C 1
ATOM 2484 O O . VAL A 1 361 ? 13.839 0.359 -33.308 1.00 98.06 361 VAL A O 1
ATOM 2487 N N . ALA A 1 362 ? 14.049 -0.700 -35.270 1.00 98.25 362 ALA A N 1
ATOM 2488 C CA . ALA A 1 362 ? 14.062 -2.034 -34.677 1.00 98.25 362 ALA A CA 1
ATOM 2489 C C . ALA A 1 362 ? 15.455 -2.312 -34.096 1.00 98.25 362 ALA A C 1
ATOM 2491 O O . ALA A 1 362 ? 16.457 -2.145 -34.793 1.00 98.25 362 ALA A O 1
ATOM 2492 N N . VAL A 1 363 ? 15.521 -2.734 -32.834 1.00 98.31 363 VAL A N 1
ATOM 2493 C CA . VAL A 1 363 ? 16.782 -2.993 -32.131 1.00 98.31 363 VAL A CA 1
ATOM 2494 C C . VAL A 1 363 ? 16.767 -4.406 -31.570 1.00 98.31 363 VAL A C 1
ATOM 2496 O O . VAL A 1 363 ? 15.809 -4.806 -30.908 1.00 98.31 363 VAL A O 1
ATOM 2499 N N . ALA A 1 364 ? 17.841 -5.151 -31.825 1.00 98.38 364 ALA A N 1
ATOM 2500 C CA . ALA A 1 364 ? 18.057 -6.473 -31.256 1.00 98.38 364 ALA A CA 1
ATOM 2501 C C . ALA A 1 364 ? 19.457 -6.556 -30.647 1.00 98.38 364 ALA A C 1
ATOM 2503 O O . ALA A 1 364 ? 20.451 -6.209 -31.296 1.00 98.38 364 ALA A O 1
ATOM 2504 N N . ALA A 1 365 ? 19.524 -7.005 -29.398 1.00 98.25 365 ALA A N 1
ATOM 2505 C CA . ALA A 1 365 ? 20.764 -7.126 -28.652 1.00 98.25 365 ALA A CA 1
ATOM 2506 C C . ALA A 1 365 ? 20.811 -8.440 -27.877 1.00 98.25 365 ALA A C 1
ATOM 2508 O O . ALA A 1 365 ? 19.792 -8.926 -27.387 1.00 98.25 365 ALA A O 1
ATOM 2509 N N . VAL A 1 366 ? 22.011 -8.992 -27.747 1.00 97.50 366 VAL A N 1
ATOM 2510 C CA . VAL A 1 366 ? 22.298 -10.186 -26.953 1.00 97.50 366 VAL A CA 1
ATOM 2511 C C . VAL A 1 366 ? 23.504 -9.919 -26.068 1.00 97.50 366 VAL A C 1
ATOM 2513 O O . VAL A 1 366 ? 24.440 -9.227 -26.472 1.00 97.50 366 VAL A O 1
ATOM 2516 N N . ARG A 1 367 ? 23.482 -10.456 -24.852 1.00 96.12 367 ARG A N 1
ATOM 2517 C CA . ARG A 1 367 ? 24.570 -10.356 -23.881 1.00 96.12 367 ARG A CA 1
ATOM 2518 C C . ARG A 1 367 ? 24.955 -11.753 -23.405 1.00 96.12 367 ARG A C 1
ATOM 2520 O O . ARG A 1 367 ? 24.082 -12.557 -23.109 1.00 96.12 367 ARG A O 1
ATOM 2527 N N . GLY A 1 368 ? 26.250 -12.029 -23.281 1.00 94.44 368 GLY A N 1
ATOM 2528 C CA . GLY A 1 368 ? 26.767 -13.199 -22.563 1.00 94.44 368 GLY A CA 1
ATOM 2529 C C . GLY A 1 368 ? 26.876 -12.962 -21.048 1.00 94.44 368 GLY A C 1
ATOM 2530 O O . GLY A 1 368 ? 26.126 -12.178 -20.462 1.00 94.44 368 GLY A O 1
ATOM 2531 N N . ALA A 1 369 ? 27.830 -13.629 -20.393 1.00 93.00 369 ALA A N 1
ATOM 2532 C CA . ALA A 1 369 ? 27.994 -13.576 -18.935 1.00 93.00 369 ALA A CA 1
ATOM 2533 C C . ALA A 1 369 ? 28.329 -12.166 -18.401 1.00 93.00 369 ALA A C 1
ATOM 2535 O O . ALA A 1 369 ? 27.853 -11.746 -17.346 1.00 93.00 369 ALA A O 1
ATOM 2536 N N . THR A 1 370 ? 29.144 -11.401 -19.131 1.00 92.19 370 THR A N 1
ATOM 2537 C CA . THR A 1 370 ? 29.662 -10.093 -18.691 1.00 92.19 370 THR A CA 1
ATOM 2538 C C . THR A 1 370 ? 29.073 -8.951 -19.515 1.00 92.19 370 THR A C 1
ATOM 2540 O O . THR A 1 370 ? 28.612 -9.160 -20.637 1.00 92.19 370 THR A O 1
ATOM 2543 N N . GLY A 1 371 ? 29.081 -7.722 -18.986 1.00 88.81 371 GLY A N 1
ATOM 2544 C CA . GLY A 1 371 ? 28.595 -6.547 -19.727 1.00 88.81 371 GLY A CA 1
ATOM 2545 C C . GLY A 1 371 ? 29.367 -6.299 -21.028 1.00 88.81 371 GLY A C 1
ATOM 2546 O O . GLY A 1 371 ? 28.777 -5.933 -22.040 1.00 88.81 371 GLY A O 1
ATOM 2547 N N . ALA A 1 372 ? 30.665 -6.618 -21.034 1.00 93.19 372 ALA A N 1
ATOM 2548 C CA . ALA A 1 372 ? 31.543 -6.483 -22.193 1.00 93.19 372 ALA A CA 1
ATOM 2549 C C . ALA A 1 372 ? 31.181 -7.405 -23.371 1.00 93.19 372 ALA A C 1
ATOM 2551 O O . ALA A 1 372 ? 31.581 -7.132 -24.497 1.00 93.19 372 ALA A O 1
ATOM 2552 N N . SER A 1 373 ? 30.421 -8.477 -23.128 1.00 94.81 373 SER A N 1
ATOM 2553 C CA . SER A 1 373 ? 29.993 -9.427 -24.166 1.00 94.81 373 SER A CA 1
ATOM 2554 C C . SER A 1 373 ? 28.719 -9.009 -24.912 1.00 94.81 373 SER A C 1
ATOM 2556 O O . SER A 1 373 ? 28.165 -9.799 -25.674 1.00 94.81 373 SER A O 1
ATOM 2558 N N . LEU A 1 374 ? 28.217 -7.797 -24.667 1.00 96.75 374 LEU A N 1
ATOM 2559 C CA . LEU A 1 374 ? 27.035 -7.281 -25.342 1.00 96.75 374 LEU A CA 1
ATOM 2560 C C . LEU A 1 374 ? 27.300 -7.056 -26.837 1.00 96.75 374 LEU A C 1
ATOM 2562 O O . LEU A 1 374 ? 28.252 -6.377 -27.217 1.00 96.75 374 LEU A O 1
ATOM 2566 N N . VAL A 1 375 ? 26.381 -7.537 -27.668 1.00 97.31 375 VAL A N 1
ATOM 2567 C CA . VAL A 1 375 ? 26.346 -7.299 -29.111 1.00 97.31 375 VAL A CA 1
ATOM 2568 C C . VAL A 1 375 ? 24.972 -6.761 -29.496 1.00 97.31 375 VAL A C 1
ATOM 2570 O O . VAL A 1 375 ? 23.951 -7.341 -29.134 1.00 97.31 375 VAL A O 1
ATOM 2573 N N . ILE A 1 376 ? 24.942 -5.673 -30.269 1.00 98.19 376 ILE A N 1
ATOM 2574 C CA . ILE A 1 376 ? 23.737 -5.202 -30.965 1.00 98.19 376 ILE A CA 1
ATOM 2575 C C . ILE A 1 376 ? 23.852 -5.666 -32.415 1.00 98.19 376 ILE A C 1
ATOM 2577 O O . ILE A 1 376 ? 24.691 -5.163 -33.159 1.00 98.19 376 ILE A O 1
ATOM 2581 N N . PHE A 1 377 ? 23.033 -6.638 -32.806 1.00 97.25 377 PHE A N 1
ATOM 2582 C CA . PHE A 1 377 ? 23.082 -7.247 -34.141 1.00 97.25 377 PHE A CA 1
ATOM 2583 C C . PHE A 1 377 ? 22.001 -6.706 -35.089 1.00 97.25 377 PHE A C 1
ATOM 2585 O O . PHE A 1 377 ? 21.986 -7.047 -36.268 1.00 97.25 377 PHE A O 1
ATOM 2592 N N . LEU A 1 378 ? 21.120 -5.831 -34.593 1.00 98.06 378 LEU A N 1
ATOM 2593 C CA . LEU A 1 378 ? 20.159 -5.076 -35.394 1.00 98.06 378 LEU A CA 1
ATOM 2594 C C . LEU A 1 378 ? 19.993 -3.667 -34.816 1.00 98.06 378 LEU A C 1
ATOM 2596 O O . LEU A 1 378 ? 19.831 -3.511 -33.607 1.00 98.06 378 LEU A O 1
ATOM 2600 N N . GLY A 1 379 ? 20.005 -2.652 -35.683 1.00 96.12 379 GLY A N 1
ATOM 2601 C CA . GLY A 1 379 ? 19.696 -1.265 -35.318 1.00 96.12 379 GLY A CA 1
ATOM 2602 C C . GLY A 1 379 ? 20.858 -0.447 -34.742 1.00 96.12 379 GLY A C 1
ATOM 2603 O O . GLY A 1 379 ? 20.653 0.711 -34.393 1.00 96.12 379 GLY A O 1
ATOM 2604 N N . ALA A 1 380 ? 22.074 -0.997 -34.647 1.00 96.00 380 ALA A N 1
ATOM 2605 C CA . ALA A 1 380 ? 23.251 -0.228 -34.234 1.00 96.00 380 ALA A CA 1
ATOM 2606 C C . ALA A 1 380 ? 23.601 0.871 -35.257 1.00 96.00 380 ALA A C 1
ATOM 2608 O O . ALA A 1 380 ? 23.493 0.664 -36.466 1.00 96.00 380 ALA A O 1
ATOM 2609 N N . GLY A 1 381 ? 24.073 2.027 -34.785 1.00 95.12 381 GLY A N 1
ATOM 2610 C CA . GLY A 1 381 ? 24.496 3.120 -35.662 1.00 95.12 381 GLY A CA 1
ATOM 2611 C C . GLY A 1 381 ? 25.096 4.300 -34.903 1.00 95.12 381 GLY A C 1
ATOM 2612 O O . GLY A 1 381 ? 24.545 4.744 -33.901 1.00 95.12 381 GLY A O 1
ATOM 2613 N N . ALA A 1 382 ? 26.226 4.827 -35.383 1.00 92.38 382 ALA A N 1
ATOM 2614 C CA . ALA A 1 382 ? 26.951 5.910 -34.709 1.00 92.38 382 ALA A CA 1
ATOM 2615 C C . ALA A 1 382 ? 26.347 7.309 -34.945 1.00 92.38 382 ALA A C 1
ATOM 2617 O O . ALA A 1 382 ? 26.534 8.199 -34.120 1.00 92.38 382 ALA A O 1
ATOM 2618 N N . SER A 1 383 ? 25.639 7.510 -36.061 1.00 95.25 383 SER A N 1
ATOM 2619 C CA . SER A 1 383 ? 25.100 8.810 -36.487 1.00 95.25 383 SER A CA 1
ATOM 2620 C C . SER A 1 383 ? 23.889 8.612 -37.404 1.00 95.25 383 SER A C 1
ATOM 2622 O O . SER A 1 383 ? 23.955 8.796 -38.619 1.00 95.25 383 SER A O 1
ATOM 2624 N N . LEU A 1 384 ? 22.780 8.149 -36.831 1.00 97.69 384 LEU A N 1
ATOM 2625 C CA . LEU A 1 384 ? 21.551 7.869 -37.566 1.00 97.69 384 LEU A CA 1
ATOM 2626 C C . LEU A 1 384 ? 20.777 9.174 -37.831 1.00 97.69 384 LEU A C 1
ATOM 2628 O O . LEU A 1 384 ? 20.458 9.894 -36.872 1.00 97.69 384 LEU A O 1
ATOM 2632 N N . PRO A 1 385 ? 20.454 9.498 -39.098 1.00 97.38 385 PRO A N 1
ATOM 2633 C CA . PRO A 1 385 ? 19.584 10.626 -39.412 1.00 97.38 385 PRO A CA 1
ATOM 2634 C C . PRO A 1 385 ? 18.142 10.352 -38.942 1.00 97.38 385 PRO A C 1
ATOM 2636 O O . PRO A 1 385 ? 17.776 9.186 -38.764 1.00 97.38 385 PRO A O 1
ATOM 2639 N N . PRO A 1 386 ? 17.316 11.395 -38.737 1.00 98.19 386 PRO A N 1
ATOM 2640 C CA . PRO A 1 386 ? 15.902 11.223 -38.414 1.00 98.19 386 PRO A CA 1
ATOM 2641 C C . PRO A 1 386 ? 15.167 10.403 -39.479 1.00 98.19 386 PRO A C 1
ATOM 2643 O O . PRO A 1 386 ? 15.375 10.609 -40.673 1.00 98.19 386 PRO A O 1
ATOM 2646 N N . THR A 1 387 ? 14.252 9.529 -39.054 1.00 98.12 387 THR A N 1
ATOM 2647 C CA . THR A 1 387 ? 13.285 8.861 -39.944 1.00 98.12 387 THR A CA 1
ATOM 2648 C C . THR A 1 387 ? 12.370 9.889 -40.612 1.00 98.12 387 THR A C 1
ATOM 2650 O O . THR A 1 387 ? 12.052 9.770 -41.791 1.00 98.12 387 THR A O 1
ATOM 2653 N N . ALA A 1 388 ? 11.971 10.919 -39.863 1.00 98.31 388 ALA A N 1
ATOM 2654 C CA . ALA A 1 388 ? 11.313 12.110 -40.384 1.00 98.31 388 ALA A CA 1
ATOM 2655 C C . ALA A 1 388 ? 11.688 13.325 -39.527 1.00 98.31 388 ALA A C 1
ATOM 2657 O O . ALA A 1 388 ? 12.031 13.196 -38.348 1.00 98.31 388 ALA A O 1
ATOM 2658 N N . SER A 1 389 ? 11.634 14.518 -40.113 1.00 97.88 389 SER A N 1
ATOM 2659 C CA . SER A 1 389 ? 11.898 15.765 -39.393 1.00 97.88 389 SER A CA 1
ATOM 2660 C C . SER A 1 389 ? 11.114 16.936 -39.980 1.00 97.88 389 SER A C 1
ATOM 2662 O O . SER A 1 389 ? 10.655 16.881 -41.119 1.00 97.88 389 SER A O 1
ATOM 2664 N N . ASN A 1 390 ? 10.952 17.981 -39.176 1.00 97.75 390 ASN A N 1
ATOM 2665 C CA . ASN A 1 390 ? 10.346 19.256 -39.534 1.00 97.75 390 ASN A CA 1
ATOM 2666 C C . ASN A 1 390 ? 11.248 20.396 -39.047 1.00 97.75 390 ASN A C 1
ATOM 2668 O O . ASN A 1 390 ? 11.802 20.295 -37.953 1.00 97.75 390 ASN A O 1
ATOM 2672 N N . GLY A 1 391 ? 11.333 21.486 -39.810 1.00 94.50 391 GLY A N 1
ATOM 2673 C CA . GLY A 1 391 ? 12.189 22.635 -39.505 1.00 94.50 391 GLY A CA 1
ATOM 2674 C C . GLY A 1 391 ? 13.576 22.555 -40.151 1.00 94.50 391 GLY A C 1
ATOM 2675 O O . GLY A 1 391 ? 13.863 21.657 -40.941 1.00 94.50 391 GLY A O 1
ATOM 2676 N N . THR A 1 392 ? 14.428 23.534 -39.856 1.00 91.94 392 THR A N 1
ATOM 2677 C CA . THR A 1 392 ? 15.739 23.711 -40.504 1.00 91.94 392 THR A CA 1
ATOM 2678 C C . THR A 1 392 ? 16.892 23.127 -39.689 1.00 91.94 392 THR A C 1
ATOM 2680 O O . THR A 1 392 ? 17.904 22.720 -40.259 1.00 91.94 392 THR A O 1
ATOM 2683 N N . SER A 1 393 ? 16.746 23.042 -38.364 1.00 93.94 393 SER A N 1
ATOM 2684 C CA . SER A 1 393 ? 17.756 22.475 -37.464 1.00 93.94 393 SER A CA 1
ATOM 2685 C C . SER A 1 393 ? 17.580 20.963 -37.305 1.00 93.94 393 SER A C 1
ATOM 2687 O O . SER A 1 393 ? 18.558 20.215 -37.358 1.00 93.94 393 SER A O 1
ATOM 2689 N N . ALA A 1 394 ? 16.332 20.496 -37.184 1.00 96.25 394 ALA A N 1
ATOM 2690 C CA . ALA A 1 394 ? 16.009 19.096 -36.896 1.00 96.25 394 ALA A CA 1
ATOM 2691 C C . ALA A 1 394 ? 16.581 18.044 -37.872 1.00 96.25 394 ALA A C 1
ATOM 2693 O O . ALA A 1 394 ? 17.021 16.997 -37.387 1.00 96.25 394 ALA A O 1
ATOM 2694 N N . PRO A 1 395 ? 16.661 18.280 -39.202 1.00 96.44 395 PRO A N 1
ATOM 2695 C CA . PRO A 1 395 ? 17.283 17.328 -40.132 1.00 96.44 395 PRO A CA 1
ATOM 2696 C C . PRO A 1 395 ? 18.762 17.029 -39.824 1.00 96.44 395 PRO A C 1
ATOM 2698 O O . PRO A 1 395 ? 19.304 16.013 -40.267 1.00 96.44 395 PRO A O 1
ATOM 2701 N N . ASN A 1 396 ? 19.431 17.897 -39.057 1.00 94.62 396 ASN A N 1
ATOM 2702 C CA . ASN A 1 396 ? 20.842 17.769 -38.693 1.00 94.62 396 ASN A CA 1
ATOM 2703 C C . ASN A 1 396 ? 21.076 17.073 -37.346 1.00 94.62 396 ASN A C 1
ATOM 2705 O O . ASN A 1 396 ? 22.217 16.730 -37.040 1.00 94.62 396 ASN A O 1
ATOM 2709 N N . TRP A 1 397 ? 20.032 16.814 -36.556 1.00 97.38 397 TRP A N 1
ATOM 2710 C CA . TRP A 1 397 ? 20.173 16.079 -35.296 1.00 97.38 397 TRP A CA 1
ATOM 2711 C C . TRP A 1 397 ? 20.478 14.607 -35.572 1.00 97.38 397 TRP A C 1
ATOM 2713 O O . TRP A 1 397 ? 20.111 14.065 -36.622 1.00 97.38 397 TRP A O 1
ATOM 2723 N N . ARG A 1 398 ? 21.193 13.952 -34.656 1.00 97.25 398 ARG A N 1
ATOM 2724 C CA . ARG A 1 398 ? 21.656 12.570 -34.849 1.00 97.25 398 ARG A CA 1
ATOM 2725 C C . ARG A 1 398 ? 21.359 11.713 -33.637 1.00 97.25 398 ARG A C 1
ATOM 2727 O O . ARG A 1 398 ? 21.533 12.155 -32.504 1.00 97.25 398 ARG A O 1
ATOM 2734 N N . LEU A 1 399 ? 20.953 10.476 -33.903 1.00 98.25 399 LEU A N 1
ATOM 2735 C CA . LEU A 1 399 ? 20.804 9.426 -32.904 1.00 98.25 399 LEU A CA 1
ATOM 2736 C C . LEU A 1 399 ? 22.006 8.481 -32.980 1.00 98.25 399 LEU A C 1
ATOM 2738 O O . LEU A 1 399 ? 22.410 8.059 -34.063 1.00 98.25 399 LEU A O 1
ATOM 2742 N N . THR A 1 400 ? 22.545 8.107 -31.828 1.00 98.12 400 THR A N 1
ATOM 2743 C CA . THR A 1 400 ? 23.555 7.059 -31.703 1.00 98.12 400 THR A CA 1
ATOM 2744 C C . THR A 1 400 ? 22.963 5.893 -30.921 1.00 98.12 400 THR A C 1
ATOM 2746 O O . THR A 1 400 ? 22.477 6.077 -29.804 1.00 98.12 400 THR A O 1
ATOM 2749 N N . ILE A 1 401 ? 23.042 4.692 -31.492 1.00 98.19 401 ILE A N 1
ATOM 2750 C CA . ILE A 1 401 ? 22.695 3.422 -30.849 1.00 98.19 401 ILE A CA 1
ATOM 2751 C C . ILE A 1 401 ? 23.970 2.586 -30.804 1.00 98.19 401 ILE A C 1
ATOM 2753 O O . ILE A 1 401 ? 24.484 2.158 -31.840 1.00 98.19 401 ILE A O 1
ATOM 2757 N N . ALA A 1 402 ? 24.494 2.385 -29.600 1.00 97.12 402 ALA A N 1
ATOM 2758 C CA . ALA A 1 402 ? 25.749 1.683 -29.365 1.00 97.12 402 ALA A CA 1
ATOM 2759 C C . ALA A 1 402 ? 25.627 0.718 -28.183 1.00 97.12 402 ALA A C 1
ATOM 2761 O O . ALA A 1 402 ? 24.671 0.768 -27.414 1.00 97.12 402 ALA A O 1
ATOM 2762 N N . THR A 1 403 ? 26.607 -0.160 -28.019 1.00 96.75 403 THR A N 1
ATOM 2763 C CA . THR A 1 403 ? 26.727 -1.026 -26.844 1.00 96.75 403 THR A CA 1
ATOM 2764 C C . THR A 1 403 ? 27.203 -0.226 -25.628 1.00 96.75 403 THR A C 1
ATOM 2766 O O . THR A 1 403 ? 28.188 0.508 -25.717 1.00 96.75 403 THR A O 1
ATOM 2769 N N . ASP A 1 404 ? 26.552 -0.392 -24.479 1.00 94.25 404 ASP A N 1
ATOM 2770 C CA . ASP A 1 404 ? 27.071 -0.007 -23.164 1.00 94.25 404 ASP A CA 1
ATOM 2771 C C . ASP A 1 404 ? 27.755 -1.234 -22.563 1.00 94.25 404 ASP A C 1
ATOM 2773 O O . ASP A 1 404 ? 27.113 -2.085 -21.950 1.00 94.25 404 ASP A O 1
ATOM 2777 N N . THR A 1 405 ? 29.061 -1.358 -22.777 1.00 92.25 405 THR A N 1
ATOM 2778 C CA . THR A 1 405 ? 29.847 -2.495 -22.281 1.00 92.25 405 THR A CA 1
ATOM 2779 C C . THR A 1 405 ? 30.126 -2.418 -20.780 1.00 92.25 405 THR A C 1
ATOM 2781 O O . THR A 1 405 ? 30.464 -3.439 -20.181 1.00 92.25 405 THR A O 1
ATOM 2784 N N . LEU A 1 406 ? 29.955 -1.242 -20.160 1.00 90.75 406 LEU A N 1
ATOM 2785 C CA . LEU A 1 406 ? 30.130 -1.053 -18.720 1.00 90.75 406 LEU A CA 1
ATOM 2786 C C . LEU A 1 406 ? 28.944 -1.649 -17.957 1.00 90.75 406 LEU A C 1
ATOM 2788 O O . LEU A 1 406 ? 29.138 -2.418 -17.019 1.00 90.75 406 LEU A O 1
ATOM 2792 N N . ASN A 1 407 ? 27.721 -1.332 -18.389 1.00 91.12 407 ASN A N 1
ATOM 2793 C CA . ASN A 1 407 ? 26.498 -1.813 -17.742 1.00 91.12 407 ASN A CA 1
ATOM 2794 C C . ASN A 1 407 ? 25.906 -3.073 -18.410 1.00 91.12 407 ASN A C 1
ATOM 2796 O O . ASN A 1 407 ? 25.095 -3.782 -17.809 1.00 91.12 407 ASN A O 1
ATOM 2800 N N . GLY A 1 408 ? 26.340 -3.397 -19.632 1.00 94.25 408 GLY A N 1
ATOM 2801 C CA . GLY A 1 408 ? 25.803 -4.491 -20.442 1.00 94.25 408 GLY A CA 1
ATOM 2802 C C . GLY A 1 408 ? 24.426 -4.170 -21.026 1.00 94.25 408 GLY A C 1
ATOM 2803 O O . GLY A 1 408 ? 23.516 -4.992 -20.923 1.00 94.25 408 GLY A O 1
ATOM 2804 N N . GLY A 1 409 ? 24.257 -2.974 -21.595 1.00 94.81 409 GLY A N 1
ATOM 2805 C CA . GLY A 1 409 ? 22.970 -2.469 -22.081 1.00 94.81 409 GLY A CA 1
ATOM 2806 C C . GLY A 1 409 ? 22.998 -1.774 -23.440 1.00 94.81 409 GLY A C 1
ATOM 2807 O O . GLY A 1 409 ? 24.049 -1.464 -23.995 1.00 94.81 409 GLY A O 1
ATOM 2808 N N . ILE A 1 410 ? 21.819 -1.502 -23.992 1.00 97.12 410 ILE A N 1
ATOM 2809 C CA . ILE A 1 410 ? 21.674 -0.707 -25.215 1.00 97.12 410 ILE A CA 1
ATOM 2810 C C . ILE A 1 410 ? 21.820 0.768 -24.850 1.00 97.12 410 ILE A C 1
ATOM 2812 O O . ILE A 1 410 ? 21.078 1.317 -24.035 1.00 97.12 410 ILE A O 1
ATOM 2816 N N . ALA A 1 411 ? 22.782 1.422 -25.477 1.00 96.94 411 ALA A N 1
ATOM 2817 C CA . ALA A 1 411 ? 23.180 2.769 -25.150 1.00 96.94 411 ALA A CA 1
ATOM 2818 C C . ALA A 1 411 ? 22.638 3.738 -26.204 1.00 96.94 411 ALA A C 1
ATOM 2820 O O . ALA A 1 411 ? 23.086 3.738 -27.352 1.00 96.94 411 ALA A O 1
ATOM 2821 N N . ILE A 1 412 ? 21.685 4.574 -25.794 1.00 97.44 412 ILE A N 1
ATOM 2822 C CA . ILE A 1 412 ? 21.042 5.567 -26.654 1.00 97.44 412 ILE A CA 1
ATOM 2823 C C . ILE A 1 412 ? 21.630 6.939 -26.335 1.00 97.44 412 ILE A C 1
ATOM 2825 O O . ILE A 1 412 ? 21.646 7.369 -25.178 1.00 97.44 412 ILE A O 1
ATOM 2829 N N . SER A 1 413 ? 22.103 7.636 -27.361 1.00 97.38 413 SER A N 1
ATOM 2830 C CA . SER A 1 413 ? 22.561 9.017 -27.239 1.00 97.38 413 SER A CA 1
ATOM 2831 C C . SER A 1 413 ? 21.979 9.881 -28.346 1.00 97.38 413 SER A C 1
ATOM 2833 O O . SER A 1 413 ? 21.744 9.402 -29.452 1.00 97.38 413 SER A O 1
ATOM 2835 N N . ILE A 1 414 ? 21.777 11.160 -28.054 1.00 97.25 414 ILE A N 1
ATOM 2836 C CA . ILE A 1 414 ? 21.325 12.160 -29.017 1.00 97.25 414 ILE A CA 1
ATOM 2837 C C . ILE A 1 414 ? 22.394 13.246 -29.162 1.00 97.25 414 ILE A C 1
ATOM 2839 O O . ILE A 1 414 ? 23.009 13.651 -28.173 1.00 97.25 414 ILE A O 1
ATOM 2843 N N . THR A 1 415 ? 22.608 13.717 -30.385 1.00 96.56 415 THR A N 1
ATOM 2844 C CA . THR A 1 415 ? 23.375 14.929 -30.683 1.00 96.56 415 THR A CA 1
ATOM 2845 C C . THR A 1 415 ? 22.394 16.035 -31.043 1.00 96.56 415 THR A C 1
ATOM 2847 O O . THR A 1 415 ? 21.683 15.929 -32.047 1.00 96.56 415 THR A O 1
ATOM 2850 N N . GLY A 1 416 ? 22.342 17.067 -30.199 1.00 91.25 416 GLY A N 1
ATOM 2851 C CA . GLY A 1 416 ? 21.514 18.250 -30.412 1.00 91.25 416 GLY A CA 1
ATOM 2852 C C . GLY A 1 416 ? 22.131 19.238 -31.405 1.00 91.25 416 GLY A C 1
ATOM 2853 O O . GLY A 1 416 ? 22.908 18.872 -32.285 1.00 91.25 416 GLY A O 1
ATOM 2854 N N . ALA A 1 417 ? 21.790 20.514 -31.243 1.00 93.31 417 ALA A N 1
ATOM 2855 C CA . ALA A 1 417 ? 22.351 21.617 -32.013 1.00 93.31 417 ALA A CA 1
ATOM 2856 C C . ALA A 1 417 ? 22.908 22.692 -31.074 1.00 93.31 417 ALA A C 1
ATOM 2858 O O . ALA A 1 417 ? 22.393 22.907 -29.976 1.00 93.31 417 ALA A O 1
ATOM 2859 N N . ALA A 1 418 ? 23.963 23.380 -31.515 1.00 91.44 418 ALA A N 1
ATOM 2860 C CA . ALA A 1 418 ? 24.571 24.471 -30.763 1.00 91.44 418 ALA A CA 1
ATOM 2861 C C . ALA A 1 418 ? 23.529 25.551 -30.424 1.00 91.44 418 ALA A C 1
ATOM 2863 O O . ALA A 1 418 ? 22.712 25.915 -31.273 1.00 91.44 418 ALA A O 1
ATOM 2864 N N . LEU A 1 419 ? 23.567 26.056 -29.185 1.00 90.06 419 LEU A N 1
ATOM 2865 C CA . LEU A 1 419 ? 22.707 27.144 -28.698 1.00 90.06 419 LEU A CA 1
ATOM 2866 C C . LEU A 1 419 ? 21.196 26.848 -28.798 1.00 90.06 419 LEU A C 1
ATOM 2868 O O . LEU A 1 419 ? 20.382 27.768 -28.785 1.00 90.06 419 LEU A O 1
ATOM 2872 N N . SER A 1 420 ? 20.810 25.573 -28.903 1.00 94.56 420 SER A N 1
ATOM 2873 C CA . SER A 1 420 ? 19.421 25.142 -29.070 1.00 94.56 420 SER A CA 1
ATOM 2874 C C . SER A 1 420 ? 19.014 24.197 -27.945 1.00 94.56 420 SER A C 1
ATOM 2876 O O . SER A 1 420 ? 19.586 23.118 -27.802 1.00 94.56 420 SER A O 1
ATOM 2878 N N . THR A 1 421 ? 17.986 24.563 -27.176 1.00 97.25 421 THR A N 1
ATOM 2879 C CA . THR A 1 421 ? 17.447 23.705 -26.110 1.00 97.25 421 THR A CA 1
ATOM 2880 C C . THR A 1 421 ? 16.469 22.683 -26.683 1.00 97.25 421 THR A C 1
ATOM 2882 O O . THR A 1 421 ? 15.337 23.020 -27.043 1.00 97.25 421 THR A O 1
ATOM 2885 N N . ILE A 1 422 ? 16.877 21.419 -26.741 1.00 97.62 422 ILE A N 1
ATOM 2886 C CA . ILE A 1 422 ? 16.106 20.326 -27.346 1.00 97.62 422 ILE A CA 1
ATOM 2887 C C . ILE A 1 422 ? 15.728 19.310 -26.273 1.00 97.62 422 ILE A C 1
ATOM 2889 O O . ILE A 1 422 ? 16.594 18.784 -25.576 1.00 97.62 422 ILE A O 1
ATOM 2893 N N . ASN A 1 423 ? 14.436 19.000 -26.173 1.00 97.62 423 ASN A N 1
ATOM 2894 C CA . ASN A 1 423 ? 13.923 17.933 -25.319 1.00 97.62 423 ASN A CA 1
ATOM 2895 C C . ASN A 1 423 ? 13.772 16.656 -26.142 1.00 97.62 423 ASN A C 1
ATOM 2897 O O . ASN A 1 423 ? 13.091 16.659 -27.166 1.00 97.62 423 ASN A O 1
ATOM 2901 N N . THR A 1 424 ? 14.389 15.573 -25.683 1.00 98.31 424 THR A N 1
ATOM 2902 C CA . THR A 1 424 ? 14.331 14.256 -26.319 1.00 98.31 424 THR A CA 1
ATOM 2903 C C . THR A 1 424 ? 13.688 13.252 -25.380 1.00 98.31 424 THR A C 1
ATOM 2905 O O . THR A 1 424 ? 14.075 13.160 -24.213 1.00 98.31 424 THR A O 1
ATOM 2908 N N . VAL A 1 425 ? 12.735 12.484 -25.903 1.00 98.31 425 VAL A N 1
ATOM 2909 C CA . VAL A 1 425 ? 12.116 11.341 -25.228 1.00 98.31 425 VAL A CA 1
ATOM 2910 C C . VAL A 1 425 ? 12.291 10.113 -26.109 1.00 98.31 425 VAL A C 1
ATOM 2912 O O . VAL A 1 425 ? 12.028 10.162 -27.310 1.00 98.31 425 VAL A O 1
ATOM 2915 N N . ALA A 1 426 ? 12.737 9.019 -25.506 1.00 98.38 426 ALA A N 1
ATOM 2916 C CA . ALA A 1 426 ? 12.886 7.724 -26.144 1.00 98.38 426 ALA A CA 1
ATOM 2917 C C . ALA A 1 426 ? 12.040 6.687 -25.406 1.00 98.38 426 ALA A C 1
ATOM 2919 O O . ALA A 1 426 ? 11.969 6.693 -24.178 1.00 98.38 426 ALA A O 1
ATOM 2920 N N . THR A 1 427 ? 11.427 5.779 -26.153 1.00 98.31 427 THR A N 1
ATOM 2921 C CA . THR A 1 427 ? 10.727 4.615 -25.608 1.00 98.31 427 THR A CA 1
ATOM 2922 C C . THR A 1 427 ? 11.265 3.346 -26.239 1.00 98.31 427 THR A C 1
ATOM 2924 O O . THR A 1 427 ? 11.599 3.343 -27.425 1.00 98.31 427 THR A O 1
ATOM 2927 N N . PHE A 1 428 ? 11.362 2.284 -25.447 1.00 98.31 428 PHE A N 1
ATOM 2928 C CA . PHE A 1 428 ? 11.747 0.963 -25.924 1.00 98.31 428 PHE A CA 1
ATOM 2929 C C . PHE A 1 428 ? 10.773 -0.076 -25.381 1.00 98.31 428 PHE A C 1
ATOM 2931 O O . PHE A 1 428 ? 10.711 -0.291 -24.168 1.00 98.31 428 PHE A O 1
ATOM 2938 N N . ASP A 1 429 ? 10.021 -0.690 -26.290 1.00 97.62 429 ASP A N 1
ATOM 2939 C CA . ASP A 1 429 ? 9.123 -1.801 -25.981 1.00 97.62 429 ASP A CA 1
ATOM 2940 C C . ASP A 1 429 ? 9.821 -3.095 -26.387 1.00 97.62 429 ASP A C 1
ATOM 2942 O O . ASP A 1 429 ? 10.047 -3.338 -27.577 1.00 97.62 429 ASP A O 1
ATOM 2946 N N . SER A 1 430 ? 10.199 -3.895 -25.395 1.00 97.75 430 SER A N 1
ATOM 2947 C CA . SER A 1 430 ? 11.037 -5.078 -25.554 1.00 97.75 430 SER A CA 1
ATOM 2948 C C . SER A 1 430 ? 10.264 -6.373 -25.347 1.00 97.75 430 SER A C 1
ATOM 2950 O O . SER A 1 430 ? 9.479 -6.515 -24.414 1.00 97.75 430 SER A O 1
ATOM 2952 N N . THR A 1 431 ? 10.563 -7.365 -26.176 1.00 98.19 431 THR A N 1
ATOM 2953 C CA . THR A 1 431 ? 10.401 -8.784 -25.863 1.00 98.19 431 THR A CA 1
ATOM 2954 C C . THR A 1 431 ? 11.732 -9.299 -25.330 1.00 98.19 431 THR A C 1
ATOM 2956 O O . THR A 1 431 ? 12.778 -9.091 -25.951 1.00 98.19 431 THR A O 1
ATOM 2959 N N . GLU A 1 432 ? 11.701 -9.934 -24.164 1.00 97.94 432 GLU A N 1
ATOM 2960 C CA . GLU A 1 432 ? 12.889 -10.277 -23.391 1.00 97.94 432 GLU A CA 1
ATOM 2961 C C . GLU A 1 432 ? 12.912 -11.771 -23.092 1.00 97.94 432 GLU A C 1
ATOM 2963 O O . GLU A 1 432 ? 11.979 -12.302 -22.486 1.00 97.94 432 GLU A O 1
ATOM 2968 N N . THR A 1 433 ? 14.014 -12.425 -23.455 1.00 97.25 433 THR A N 1
ATOM 2969 C CA . THR A 1 433 ? 14.323 -13.773 -22.981 1.00 97.25 433 THR A CA 1
ATOM 2970 C C . THR A 1 433 ? 15.669 -13.765 -22.271 1.00 97.25 433 THR A C 1
ATOM 2972 O O . THR A 1 433 ? 16.599 -13.072 -22.688 1.00 97.25 433 THR A O 1
ATOM 2975 N N . VAL A 1 434 ? 15.784 -14.525 -21.191 1.00 96.12 434 VAL A N 1
ATOM 2976 C CA . VAL A 1 434 ? 17.031 -14.726 -20.451 1.00 96.12 434 VAL A CA 1
ATOM 2977 C C . VAL A 1 434 ? 17.185 -16.218 -20.224 1.00 96.12 434 VAL A C 1
ATOM 2979 O O . VAL A 1 434 ? 16.214 -16.898 -19.911 1.00 96.12 434 VAL A O 1
ATOM 2982 N N . THR A 1 435 ? 18.386 -16.753 -20.385 1.00 91.56 435 THR A N 1
ATOM 2983 C CA . THR A 1 435 ? 18.665 -18.118 -19.934 1.00 91.56 435 THR A CA 1
ATOM 2984 C C . THR A 1 435 ? 19.281 -18.056 -18.546 1.00 91.56 435 THR A C 1
ATOM 2986 O O . THR A 1 435 ? 20.129 -17.203 -18.287 1.00 91.56 435 THR A O 1
ATOM 2989 N N . ALA A 1 436 ? 18.868 -18.948 -17.647 1.00 68.06 436 ALA A N 1
ATOM 2990 C CA . ALA A 1 436 ? 19.573 -19.112 -16.383 1.00 68.06 436 ALA A CA 1
ATOM 2991 C C . ALA A 1 436 ? 21.041 -19.478 -16.668 1.00 68.06 436 ALA A C 1
ATOM 2993 O O . ALA A 1 436 ? 21.312 -20.292 -17.554 1.00 68.06 436 ALA A O 1
ATOM 2994 N N . SER A 1 437 ? 21.961 -18.820 -15.962 1.00 54.84 437 SER A N 1
ATOM 2995 C CA . SER A 1 437 ? 23.397 -19.112 -15.997 1.00 54.84 437 SER A CA 1
ATOM 2996 C C . SER A 1 437 ? 23.728 -20.412 -15.289 1.00 54.84 437 SER A C 1
ATOM 2998 O O . SER A 1 437 ? 23.212 -20.555 -14.153 1.00 54.84 437 SER A O 1
#

Foldseek 3Di:
DFDDDDPDDDTWDADPDDPAPEDDDDAARTDDPVQQAGWHQHPDQADLQAHNTDGRDRNFAWGAPDPFKIWTHDNSFTAWMAGVQGKIFGHHDVVPGPDIDGDHPPDFKDWDWADDDPPDDTDTDIDGPDPDDDDDDDDPDQDKDFDDVVNHTPDIDGDDPDDQKDWDWDDDDVPDDTDIDIDGPDPDDDDDDDDDPDQAEAEPAQQDQAQQRAHGAAGPEYFYARAEDGRQQTNNARCEYDCYEYHHHQQAHVEYEPYEENEERQAHCEYEPYAYLAYPPNAHNKYKYDNYADPHRNQFIKIKAKWKEKDQAQDKDWTFRVRDPDDLHGAAAAAAQKKKWWWKWKKKDWPPDGKIFIAIFIWIWGHHRALQRIDTPGRADQFDAGPDIDDDQRRRKGWGWDRPSVNNGTIIIIGHHHRIIMMMMMMIIIGMHGDDD